Protein AF-0000000076599923 (afdb_homodimer)

Structure (mmCIF, N/CA/C/O backbone):
data_AF-0000000076599923-model_v1
#
loop_
_entity.id
_entity.type
_entity.pdbx_description
1 polymer 'DNA-binding transcriptional LysR family regulator'
#
loop_
_atom_site.group_PDB
_atom_site.id
_atom_site.type_symbol
_atom_site.label_atom_id
_atom_site.label_alt_id
_atom_site.label_comp_id
_atom_site.label_asym_id
_atom_site.label_entity_id
_atom_site.label_seq_id
_atom_site.pdbx_PDB_ins_code
_atom_site.Cartn_x
_atom_site.Cartn_y
_atom_site.Cartn_z
_atom_site.occupancy
_atom_site.B_iso_or_equiv
_atom_site.auth_seq_id
_atom_site.auth_comp_id
_atom_site.auth_asym_id
_atom_site.auth_atom_id
_atom_site.pdbx_PDB_model_num
ATOM 1 N N . MET A 1 1 ? -12.5 30.969 -5.746 1 62.06 1 MET A N 1
ATOM 2 C CA . MET A 1 1 ? -13.602 30.594 -6.629 1 62.06 1 MET A CA 1
ATOM 3 C C . MET A 1 1 ? -13.094 29.781 -7.816 1 62.06 1 MET A C 1
ATOM 5 O O . MET A 1 1 ? -13.5 28.641 -8.008 1 62.06 1 MET A O 1
ATOM 9 N N . PHE A 1 2 ? -12.117 30.391 -8.531 1 63.16 2 PHE A N 1
ATOM 10 C CA . PHE A 1 2 ? -11.648 29.625 -9.68 1 63.16 2 PHE A CA 1
ATOM 11 C C . PHE A 1 2 ? -10.945 28.344 -9.242 1 63.16 2 PHE A C 1
ATOM 13 O O . PHE A 1 2 ? -11.094 27.297 -9.875 1 63.16 2 PHE A O 1
ATOM 20 N N . ALA A 1 3 ? -10.273 28.484 -8.203 1 62.97 3 ALA A N 1
ATOM 21 C CA . ALA A 1 3 ? -9.602 27.297 -7.688 1 62.97 3 ALA A CA 1
ATOM 22 C C . ALA A 1 3 ? -10.602 26.188 -7.387 1 62.97 3 ALA A C 1
ATOM 24 O O . ALA A 1 3 ? -10.336 25 -7.641 1 62.97 3 ALA A O 1
ATOM 25 N N . ALA A 1 4 ? -11.711 26.5 -6.898 1 63.03 4 ALA A N 1
ATOM 26 C CA . ALA A 1 4 ? -12.773 25.547 -6.613 1 63.03 4 ALA A CA 1
ATOM 27 C C . ALA A 1 4 ? -13.32 24.922 -7.902 1 63.03 4 ALA A C 1
ATOM 29 O O . ALA A 1 4 ? -13.594 23.734 -7.957 1 63.03 4 ALA A O 1
ATOM 30 N N . VAL A 1 5 ? -13.445 25.766 -8.836 1 66.56 5 VAL A N 1
ATOM 31 C CA . VAL A 1 5 ? -13.945 25.297 -10.125 1 66.56 5 VAL A CA 1
ATOM 32 C C . VAL A 1 5 ? -12.953 24.328 -10.742 1 66.56 5 VAL A C 1
ATOM 34 O O . VAL A 1 5 ? -13.344 23.281 -11.289 1 66.56 5 VAL A O 1
ATOM 37 N N . ALA A 1 6 ? -11.758 24.688 -10.617 1 64.19 6 ALA A N 1
ATOM 38 C CA . ALA A 1 6 ? -10.695 23.859 -11.172 1 64.19 6 ALA A CA 1
ATOM 39 C C . ALA A 1 6 ? -10.617 22.516 -10.453 1 64.19 6 ALA A C 1
ATOM 41 O O . ALA A 1 6 ? -10.359 21.484 -11.078 1 64.19 6 ALA A O 1
ATOM 42 N N . GLU A 1 7 ? -10.883 22.547 -9.281 1 61.31 7 GLU A N 1
ATOM 43 C CA . GLU A 1 7 ? -10.797 21.375 -8.422 1 61.31 7 GLU A CA 1
ATOM 44 C C . GLU A 1 7 ? -11.969 20.438 -8.648 1 61.31 7 GLU A C 1
ATOM 46 O O . GLU A 1 7 ? -11.797 19.219 -8.672 1 61.31 7 GLU A O 1
ATOM 51 N N . HIS A 1 8 ? -13.125 20.969 -8.828 1 62.06 8 HIS A N 1
ATOM 52 C CA . HIS A 1 8 ? -14.344 20.172 -8.844 1 62.06 8 HIS A CA 1
ATOM 53 C C . HIS A 1 8 ? -14.781 19.859 -10.273 1 62.06 8 HIS A C 1
ATOM 55 O O . HIS A 1 8 ? -15.602 18.969 -10.5 1 62.06 8 HIS A O 1
ATOM 61 N N . GLY A 1 9 ? -14.172 20.531 -11.25 1 63.12 9 GLY A N 1
ATOM 62 C CA . GLY A 1 9 ? -14.445 20.312 -12.664 1 63.12 9 GLY A CA 1
ATOM 63 C C . GLY A 1 9 ? -15.883 20.609 -13.055 1 63.12 9 GLY A C 1
ATOM 64 O O . GLY A 1 9 ? -16.359 20.125 -14.078 1 63.12 9 GLY A O 1
ATOM 65 N N . SER A 1 10 ? -16.703 21.109 -12.18 1 71.44 10 SER A N 1
ATOM 66 C CA . SER A 1 10 ? -18.078 21.5 -12.445 1 71.44 10 SER A CA 1
ATOM 67 C C . SER A 1 10 ? -18.422 22.797 -11.734 1 71.44 10 SER A C 1
ATOM 69 O O . SER A 1 10 ? -17.953 23.047 -10.625 1 71.44 10 SER A O 1
ATOM 71 N N . VAL A 1 11 ? -19.234 23.641 -12.383 1 71.69 11 VAL A N 1
ATOM 72 C CA . VAL A 1 11 ? -19.703 24.922 -11.828 1 71.69 11 VAL A CA 1
ATOM 73 C C . VAL A 1 11 ? -20.625 24.656 -10.633 1 71.69 11 VAL A C 1
ATOM 75 O O . VAL A 1 11 ? -20.516 25.328 -9.602 1 71.69 11 VAL A O 1
ATOM 78 N N . HIS A 1 12 ? -21.375 23.688 -10.906 1 70.88 12 HIS A N 1
ATOM 79 C CA . HIS A 1 12 ? -22.312 23.391 -9.836 1 70.88 12 HIS A CA 1
ATOM 80 C C . HIS A 1 12 ? -21.609 22.844 -8.609 1 70.88 12 HIS A C 1
ATOM 82 O O . HIS A 1 12 ? -21.875 23.266 -7.48 1 70.88 12 HIS A O 1
ATOM 88 N N . ALA A 1 13 ? -20.656 22.078 -8.828 1 69 13 ALA A N 1
ATOM 89 C CA . ALA A 1 13 ? -19.906 21.484 -7.727 1 69 13 ALA A CA 1
ATOM 90 C C . ALA A 1 13 ? -19.047 22.531 -7.016 1 69 13 ALA A C 1
ATOM 92 O O . ALA A 1 13 ? -18.922 22.516 -5.789 1 69 13 ALA A O 1
ATOM 93 N N . ALA A 1 14 ? -18.531 23.359 -7.766 1 67.5 14 ALA A N 1
ATOM 94 C CA . ALA A 1 14 ? -17.766 24.484 -7.211 1 67.5 14 ALA A CA 1
ATOM 95 C C . ALA A 1 14 ? -18.656 25.406 -6.395 1 67.5 14 ALA A C 1
ATOM 97 O O . ALA A 1 14 ? -18.266 25.859 -5.312 1 67.5 14 ALA A O 1
ATOM 98 N N . ALA A 1 15 ? -19.797 25.641 -6.855 1 68.19 15 ALA A N 1
ATOM 99 C CA . ALA A 1 15 ? -20.75 26.484 -6.156 1 68.19 15 ALA A CA 1
ATOM 100 C C . ALA A 1 15 ? -21.141 25.891 -4.812 1 68.19 15 ALA A C 1
ATOM 102 O O . ALA A 1 15 ? -21.219 26.594 -3.805 1 68.19 15 ALA A O 1
ATOM 103 N N . GLU A 1 16 ? -21.281 24.672 -4.867 1 66.69 16 GLU A N 1
ATOM 104 C CA . GLU A 1 16 ? -21.656 23.953 -3.652 1 66.69 16 GLU A CA 1
ATOM 105 C C . GLU A 1 16 ? -20.531 24 -2.619 1 66.69 16 GLU A C 1
ATOM 107 O O . GLU A 1 16 ? -20.781 24.219 -1.433 1 66.69 16 GLU A O 1
ATOM 112 N N . SER A 1 17 ? -19.375 23.969 -3.141 1 62.53 17 SER A N 1
ATOM 113 C CA . SER A 1 17 ? -18.219 23.953 -2.25 1 62.53 17 SER A CA 1
ATOM 114 C C . SER A 1 17 ? -17.953 25.328 -1.662 1 62.53 17 SER A C 1
ATOM 116 O O . SER A 1 17 ? -17.422 25.453 -0.552 1 62.53 17 SER A O 1
ATOM 118 N N . LEU A 1 18 ? -18.391 26.297 -2.326 1 59.97 18 LEU A N 1
ATOM 119 C CA . LEU A 1 18 ? -18.141 27.688 -1.943 1 59.97 18 LEU A CA 1
ATOM 120 C C . LEU A 1 18 ? -19.375 28.312 -1.3 1 59.97 18 LEU A C 1
ATOM 122 O O . LEU A 1 18 ? -19.344 29.469 -0.864 1 59.97 18 LEU A O 1
ATOM 126 N N . HIS A 1 19 ? -20.391 27.422 -1.234 1 61.75 19 HIS A N 1
ATOM 127 C CA . HIS A 1 19 ? -21.672 27.875 -0.69 1 61.75 19 HIS A CA 1
ATOM 128 C C . HIS A 1 19 ? -22.156 29.125 -1.395 1 61.75 19 HIS A C 1
ATOM 130 O O . HIS A 1 19 ? -22.609 30.078 -0.743 1 61.75 19 HIS A O 1
ATOM 136 N N . ILE A 1 20 ? -21.984 29.156 -2.604 1 67.19 20 ILE A N 1
ATOM 137 C CA . ILE A 1 20 ? -22.531 30.219 -3.439 1 67.19 20 ILE A CA 1
ATOM 138 C C . ILE A 1 20 ? -23.344 29.609 -4.582 1 67.19 20 ILE A C 1
ATOM 140 O O . ILE A 1 20 ? -23.406 28.391 -4.734 1 67.19 20 ILE A O 1
ATOM 144 N N . THR A 1 21 ? -24.156 30.375 -5.18 1 67.44 21 THR A N 1
ATOM 145 C CA . THR A 1 21 ? -25.047 29.891 -6.234 1 67.44 21 THR A CA 1
ATOM 146 C C . THR A 1 21 ? -24.266 29.594 -7.508 1 67.44 21 THR A C 1
ATOM 148 O O . THR A 1 21 ? -23.203 30.188 -7.746 1 67.44 21 THR A O 1
ATOM 151 N N . GLY A 1 22 ? -24.625 28.609 -8.242 1 68.62 22 GLY A N 1
ATOM 152 C CA . GLY A 1 22 ? -24.062 28.266 -9.531 1 68.62 22 GLY A CA 1
ATOM 153 C C . GLY A 1 22 ? -23.891 29.469 -10.445 1 68.62 22 GLY A C 1
ATOM 154 O O . GLY A 1 22 ? -22.812 29.688 -11.008 1 68.62 22 GLY A O 1
ATOM 155 N N . PRO A 1 23 ? -25.016 30.188 -10.5 1 69.19 23 PRO A N 1
ATOM 156 C CA . PRO A 1 23 ? -24.891 31.391 -11.344 1 69.19 23 PRO A CA 1
ATOM 157 C C . PRO A 1 23 ? -23.828 32.344 -10.852 1 69.19 23 PRO A C 1
ATOM 159 O O . PRO A 1 23 ? -23.141 32.969 -11.656 1 69.19 23 PRO A O 1
ATOM 162 N N . ALA A 1 24 ? -23.578 32.375 -9.664 1 67.5 24 ALA A N 1
ATOM 163 C CA . ALA A 1 24 ? -22.531 33.219 -9.117 1 67.5 24 ALA A CA 1
ATOM 164 C C . ALA A 1 24 ? -21.141 32.688 -9.5 1 67.5 24 ALA A C 1
ATOM 166 O O . ALA A 1 24 ? -20.25 33.469 -9.852 1 67.5 24 ALA A O 1
ATOM 167 N N . VAL A 1 25 ? -21.031 31.469 -9.461 1 71.69 25 VAL A N 1
ATOM 168 C CA . VAL A 1 25 ? -19.766 30.859 -9.875 1 71.69 25 VAL A CA 1
ATOM 169 C C . VAL A 1 25 ? -19.547 31.078 -11.375 1 71.69 25 VAL A C 1
ATOM 171 O O . VAL A 1 25 ? -18.453 31.453 -11.805 1 71.69 25 VAL A O 1
ATOM 174 N N . SER A 1 26 ? -20.578 30.859 -12.07 1 73.38 26 SER A N 1
ATOM 175 C CA . SER A 1 26 ? -20.5 31.047 -13.523 1 73.38 26 SER A CA 1
ATOM 176 C C . SER A 1 26 ? -20.188 32.5 -13.883 1 73.38 26 SER A C 1
ATOM 178 O O . SER A 1 26 ? -19.391 32.75 -14.789 1 73.38 26 SER A O 1
ATOM 180 N N . GLN A 1 27 ? -20.812 33.375 -13.203 1 67.56 27 GLN A N 1
ATOM 181 C CA . GLN A 1 27 ? -20.578 34.812 -13.43 1 67.56 27 GLN A CA 1
ATOM 182 C C . GLN A 1 27 ? -19.156 35.188 -13.086 1 67.56 27 GLN A C 1
ATOM 184 O O . GLN A 1 27 ? -18.516 35.938 -13.82 1 67.56 27 GLN A O 1
ATOM 189 N N . HIS A 1 28 ? -18.688 34.656 -12.016 1 67.56 28 HIS A N 1
ATOM 190 C CA . HIS A 1 28 ? -17.312 34.938 -11.617 1 67.56 28 HIS A CA 1
ATOM 191 C C . HIS A 1 28 ? -16.328 34.312 -12.602 1 67.56 28 HIS A C 1
ATOM 193 O O . HIS A 1 28 ? -15.305 34.938 -12.922 1 67.56 28 HIS A O 1
ATOM 199 N N . LEU A 1 29 ? -16.625 33.188 -13.055 1 73.62 29 LEU A N 1
ATOM 200 C CA . LEU A 1 29 ? -15.781 32.531 -14.047 1 73.62 29 LEU A CA 1
ATOM 201 C C . LEU A 1 29 ? -15.742 33.344 -15.344 1 73.62 29 LEU A C 1
ATOM 203 O O . LEU A 1 29 ? -14.68 33.5 -15.945 1 73.62 29 LEU A O 1
ATOM 207 N N . ARG A 1 30 ? -16.891 33.75 -15.719 1 72.5 30 ARG A N 1
ATOM 208 C CA . ARG A 1 30 ? -16.984 34.562 -16.922 1 72.5 30 ARG A CA 1
ATOM 209 C C . ARG A 1 30 ? -16.234 35.875 -16.75 1 72.5 30 ARG A C 1
ATOM 211 O O . ARG A 1 30 ? -15.562 36.344 -17.672 1 72.5 30 ARG A O 1
ATOM 218 N N . LYS A 1 31 ? -16.422 36.469 -15.641 1 65.38 31 LYS A N 1
ATOM 219 C CA . LYS A 1 31 ? -15.695 37.688 -15.352 1 65.38 31 LYS A CA 1
ATOM 220 C C . LYS A 1 31 ? -14.188 37.469 -15.375 1 65.38 31 LYS A C 1
ATOM 222 O O . LYS A 1 31 ? -13.438 38.281 -15.938 1 65.38 31 LYS A O 1
ATOM 227 N N . LEU A 1 32 ? -13.797 36.375 -14.781 1 68.25 32 LEU A N 1
ATOM 228 C CA . LEU A 1 32 ? -12.383 36.031 -14.758 1 68.25 32 LEU A CA 1
ATOM 229 C C . LEU A 1 32 ? -11.859 35.75 -16.172 1 68.25 32 LEU A C 1
ATOM 231 O O . LEU A 1 32 ? -10.766 36.188 -16.516 1 68.25 32 LEU A O 1
ATOM 235 N N . GLU A 1 33 ? -12.641 35.094 -16.922 1 73.88 33 GLU A N 1
ATOM 236 C CA . GLU A 1 33 ? -12.266 34.812 -18.297 1 73.88 33 GLU A CA 1
ATOM 237 C C . GLU A 1 33 ? -12.164 36.094 -19.109 1 73.88 33 GLU A C 1
ATOM 239 O O . GLU A 1 33 ? -11.273 36.219 -19.953 1 73.88 33 GLU A O 1
ATOM 244 N N . ARG A 1 34 ? -13.047 37 -18.828 1 68.69 34 ARG A N 1
ATOM 245 C CA . ARG A 1 34 ? -13 38.312 -19.484 1 68.69 34 ARG A CA 1
ATOM 246 C C . ARG A 1 34 ? -11.758 39.094 -19.047 1 68.69 34 ARG A C 1
ATOM 248 O O . ARG A 1 34 ? -11.109 39.75 -19.875 1 68.69 34 ARG A O 1
ATOM 255 N N . GLU A 1 35 ? -11.492 38.969 -17.875 1 66.19 35 GLU A N 1
ATOM 256 C CA . GLU A 1 35 ? -10.352 39.719 -17.344 1 66.19 35 GLU A CA 1
ATOM 257 C C . GLU A 1 35 ? -9.031 39.156 -17.875 1 66.19 35 GLU A C 1
ATOM 259 O O . GLU A 1 35 ? -8.086 39.938 -18.109 1 66.19 35 GLU A O 1
ATOM 264 N N . VAL A 1 36 ? -9.109 37.875 -18.109 1 65.44 36 VAL A N 1
ATOM 265 C CA . VAL A 1 36 ? -7.863 37.25 -18.562 1 65.44 36 VAL A CA 1
ATOM 266 C C . VAL A 1 36 ? -7.902 37.094 -20.078 1 65.44 36 VAL A C 1
ATOM 268 O O . VAL A 1 36 ? -6.926 36.625 -20.688 1 65.44 36 VAL A O 1
ATOM 271 N N . ALA A 1 37 ? -8.914 37.5 -20.625 1 67.31 37 ALA A N 1
ATOM 272 C CA . ALA A 1 37 ? -9.133 37.5 -22.062 1 67.31 37 ALA A CA 1
ATOM 273 C C . ALA A 1 37 ? -8.891 36.094 -22.641 1 67.31 37 ALA A C 1
ATOM 275 O O . ALA A 1 37 ? -8.344 35.969 -23.75 1 67.31 37 ALA A O 1
ATOM 276 N N . SER A 1 38 ? -9.102 35.125 -21.859 1 70.19 38 SER A N 1
ATOM 277 C CA . SER A 1 38 ? -8.984 33.75 -22.297 1 70.19 38 SER A CA 1
ATOM 278 C C . SER A 1 38 ? -10.078 32.875 -21.672 1 70.19 38 SER A C 1
ATOM 280 O O . SER A 1 38 ? -10.531 33.156 -20.562 1 70.19 38 SER A O 1
ATOM 282 N N . ARG A 1 39 ? -10.422 31.875 -22.422 1 76 39 ARG A N 1
ATOM 283 C CA . ARG A 1 39 ? -11.336 30.891 -21.844 1 76 39 ARG A CA 1
ATOM 284 C C . ARG A 1 39 ? -10.602 29.969 -20.875 1 76 39 ARG A C 1
ATOM 286 O O . ARG A 1 39 ? -9.531 29.438 -21.203 1 76 39 ARG A O 1
ATOM 293 N N . LEU A 1 40 ? -11.133 29.797 -19.656 1 75.31 40 LEU A N 1
ATOM 294 C CA . LEU A 1 40 ? -10.461 29.016 -18.609 1 75.31 40 LEU A CA 1
ATOM 295 C C . LEU A 1 40 ? -11.062 27.625 -18.484 1 75.31 40 LEU A C 1
ATOM 297 O O . LEU A 1 40 ? -10.398 26.703 -18.016 1 75.31 40 LEU A O 1
ATOM 301 N N . VAL A 1 41 ? -12.336 27.562 -18.922 1 77.38 41 VAL A N 1
ATOM 302 C CA . VAL A 1 41 ? -13.031 26.281 -18.859 1 77.38 41 VAL A CA 1
ATOM 303 C C . VAL A 1 41 ? -13.75 26.016 -20.172 1 77.38 41 VAL A C 1
ATOM 305 O O . VAL A 1 41 ? -14.109 26.953 -20.891 1 77.38 41 VAL A O 1
ATOM 308 N N . GLU A 1 42 ? -13.75 24.734 -20.594 1 77.38 42 GLU A N 1
ATOM 309 C CA . GLU A 1 42 ? -14.516 24.328 -21.766 1 77.38 42 GLU A CA 1
ATOM 310 C C . GLU A 1 42 ? -15.461 23.172 -21.438 1 77.38 42 GLU A C 1
ATOM 312 O O . GLU A 1 42 ? -15.203 22.391 -20.516 1 77.38 42 GLU A O 1
ATOM 317 N N . PRO A 1 43 ? -16.641 23.266 -22.172 1 72 43 PRO A N 1
ATOM 318 C CA . PRO A 1 43 ? -17.594 22.172 -21.938 1 72 43 PRO A CA 1
ATOM 319 C C . PRO A 1 43 ? -17 20.812 -22.234 1 72 43 PRO A C 1
ATOM 321 O O . PRO A 1 43 ? -16.219 20.656 -23.188 1 72 43 PRO A O 1
ATOM 324 N N . ASN A 1 44 ? -17.031 20.078 -21.266 1 67.94 44 ASN A N 1
ATOM 325 C CA . ASN A 1 44 ? -16.672 18.672 -21.438 1 67.94 44 ASN A CA 1
ATOM 326 C C . ASN A 1 44 ? -17.828 17.766 -21.031 1 67.94 44 ASN A C 1
ATOM 328 O O . ASN A 1 44 ? -17.906 17.328 -19.875 1 67.94 44 ASN A O 1
ATOM 332 N N . GLY A 1 45 ? -18.766 17.391 -21.984 1 65.75 45 GLY A N 1
ATOM 333 C CA . GLY A 1 45 ? -19.969 16.625 -21.688 1 65.75 45 GLY A CA 1
ATOM 334 C C . GLY A 1 45 ? -20.906 17.344 -20.719 1 65.75 45 GLY A C 1
ATOM 335 O O . GLY A 1 45 ? -21.312 18.484 -20.969 1 65.75 45 GLY A O 1
ATOM 336 N N . ARG A 1 46 ? -21.297 16.766 -19.578 1 60.44 46 ARG A N 1
ATOM 337 C CA . ARG A 1 46 ? -22.156 17.375 -18.562 1 60.44 46 ARG A CA 1
ATOM 338 C C . ARG A 1 46 ? -21.344 18.188 -17.578 1 60.44 46 ARG A C 1
ATOM 340 O O . ARG A 1 46 ? -21.891 18.828 -16.672 1 60.44 46 ARG A O 1
ATOM 347 N N . GLY A 1 47 ? -20.047 18.234 -17.734 1 68.06 47 GLY A N 1
ATOM 348 C CA . GLY A 1 47 ? -19.188 19 -16.859 1 68.06 47 GLY A CA 1
ATOM 349 C C . GLY A 1 47 ? -18.281 19.953 -17.609 1 68.06 47 GLY A C 1
ATOM 350 O O . GLY A 1 47 ? -18.562 20.344 -18.75 1 68.06 47 GLY A O 1
ATOM 351 N N . ILE A 1 48 ? -17.312 20.609 -16.844 1 70.25 48 ILE A N 1
ATOM 352 C CA . ILE A 1 48 ? -16.359 21.531 -17.453 1 70.25 48 ILE A CA 1
ATOM 353 C C . ILE A 1 48 ? -14.945 21 -17.281 1 70.25 48 ILE A C 1
ATOM 355 O O . ILE A 1 48 ? -14.672 20.234 -16.359 1 70.25 48 ILE A O 1
ATOM 359 N N . ARG A 1 49 ? -14.141 21.172 -18.328 1 71.25 49 ARG A N 1
ATOM 360 C CA . ARG A 1 49 ? -12.711 20.922 -18.219 1 71.25 49 ARG A CA 1
ATOM 361 C C . ARG A 1 49 ? -11.906 22.203 -18.359 1 71.25 49 ARG A C 1
ATOM 363 O O . ARG A 1 49 ? -12.328 23.125 -19.062 1 71.25 49 ARG A O 1
ATOM 370 N N . LEU A 1 50 ? -10.727 22.188 -17.656 1 72.19 50 LEU A N 1
ATOM 371 C CA . LEU A 1 50 ? -9.852 23.344 -17.734 1 72.19 50 LEU A CA 1
ATOM 372 C C . LEU A 1 50 ? -9.172 23.406 -19.109 1 72.19 50 LEU A C 1
ATOM 374 O O . LEU A 1 50 ? -8.75 22.391 -19.641 1 72.19 50 LEU A O 1
ATOM 378 N N . THR A 1 51 ? -9.211 24.609 -19.672 1 68.69 51 THR A N 1
ATOM 379 C CA . THR A 1 51 ? -8.367 24.875 -20.828 1 68.69 51 THR A CA 1
ATOM 380 C C . THR A 1 51 ? -6.898 24.969 -20.422 1 68.69 51 THR A C 1
ATOM 382 O O . THR A 1 51 ? -6.574 24.906 -19.234 1 68.69 51 THR A O 1
ATOM 385 N N . HIS A 1 52 ? -6.051 25.047 -21.391 1 63.19 52 HIS A N 1
ATOM 386 C CA . HIS A 1 52 ? -4.641 25.266 -21.078 1 63.19 52 HIS A CA 1
ATOM 387 C C . HIS A 1 52 ? -4.461 26.531 -20.234 1 63.19 52 HIS A C 1
ATOM 389 O O . HIS A 1 52 ? -3.721 26.516 -19.25 1 63.19 52 HIS A O 1
ATOM 395 N N . ALA A 1 53 ? -5.121 27.531 -20.578 1 62.25 53 ALA A N 1
ATOM 396 C CA . ALA A 1 53 ? -5.109 28.766 -19.828 1 62.25 53 ALA A CA 1
ATOM 397 C C . ALA A 1 53 ? -5.727 28.578 -18.438 1 62.25 53 ALA A C 1
ATOM 399 O O . ALA A 1 53 ? -5.242 29.141 -17.453 1 62.25 53 ALA A O 1
ATOM 400 N N . GLY A 1 54 ? -6.703 27.75 -18.375 1 66.06 54 GLY A N 1
ATOM 401 C CA . GLY A 1 54 ? -7.344 27.422 -17.109 1 66.06 54 GLY A CA 1
ATOM 402 C C . GLY A 1 54 ? -6.434 26.672 -16.156 1 66.06 54 GLY A C 1
ATOM 403 O O . GLY A 1 54 ? -6.402 26.969 -14.953 1 66.06 54 GLY A O 1
ATOM 404 N N . ARG A 1 55 ? -5.773 25.859 -16.672 1 64.69 55 ARG A N 1
ATOM 405 C CA . ARG A 1 55 ? -4.828 25.094 -15.852 1 64.69 55 ARG A CA 1
ATOM 406 C C . ARG A 1 55 ? -3.723 26 -15.312 1 64.69 55 ARG A C 1
ATOM 408 O O . ARG A 1 55 ? -3.332 25.875 -14.156 1 64.69 55 ARG A O 1
ATOM 415 N N . LEU A 1 56 ? -3.312 26.906 -16.109 1 59.12 56 LEU A N 1
ATOM 416 C CA . LEU A 1 56 ? -2.281 27.844 -15.711 1 59.12 56 LEU A CA 1
ATOM 417 C C . LEU A 1 56 ? -2.797 28.781 -14.617 1 59.12 56 LEU A C 1
ATOM 419 O O . LEU A 1 56 ? -2.086 29.047 -13.648 1 59.12 56 LEU A O 1
ATOM 423 N N . LEU A 1 57 ? -3.963 29.125 -14.812 1 62.09 57 LEU A N 1
ATOM 424 C CA . LEU A 1 57 ? -4.543 30.031 -13.828 1 62.09 57 LEU A CA 1
ATOM 425 C C . LEU A 1 57 ? -4.84 29.297 -12.523 1 62.09 57 LEU A C 1
ATOM 427 O O . LEU A 1 57 ? -4.688 29.859 -11.438 1 62.09 57 LEU A O 1
ATOM 431 N N . ALA A 1 58 ? -5.281 28.109 -12.711 1 60.88 58 ALA A N 1
ATOM 432 C CA . ALA A 1 58 ? -5.543 27.312 -11.516 1 60.88 58 ALA A CA 1
ATOM 433 C C . ALA A 1 58 ? -4.277 27.141 -10.68 1 60.88 58 ALA A C 1
ATOM 435 O O . ALA A 1 58 ? -4.324 27.203 -9.445 1 60.88 58 ALA A O 1
ATOM 436 N N . VAL A 1 59 ? -3.275 27.016 -11.359 1 57.5 59 VAL A N 1
ATOM 437 C CA . VAL A 1 59 ? -1.984 26.938 -10.68 1 57.5 59 VAL A CA 1
ATOM 438 C C . VAL A 1 59 ? -1.683 28.266 -9.984 1 57.5 59 VAL A C 1
ATOM 440 O O . VAL A 1 59 ? -1.3 28.281 -8.812 1 57.5 59 VAL A O 1
ATOM 443 N N . SER A 1 60 ? -1.92 29.25 -10.703 1 57.34 60 SER A N 1
ATOM 444 C CA . SER A 1 60 ? -1.675 30.594 -10.164 1 57.34 60 SER A CA 1
ATOM 445 C C . SER A 1 60 ? -2.609 30.891 -8.992 1 57.34 60 SER A C 1
ATOM 447 O O . SER A 1 60 ? -2.191 31.484 -7.996 1 57.34 60 SER A O 1
ATOM 449 N N . ALA A 1 61 ? -3.838 30.531 -9.156 1 57.34 61 ALA A N 1
ATOM 450 C CA . ALA A 1 61 ? -4.812 30.766 -8.086 1 57.34 61 ALA A CA 1
ATOM 451 C C . ALA A 1 61 ? -4.434 29.984 -6.832 1 57.34 61 ALA A C 1
ATOM 453 O O . ALA A 1 61 ? -4.543 30.5 -5.719 1 57.34 61 ALA A O 1
ATOM 454 N N . ARG A 1 62 ? -4.066 28.891 -7.098 1 55.44 62 ARG A N 1
ATOM 455 C CA . ARG A 1 62 ? -3.6 28.078 -5.973 1 55.44 62 ARG A CA 1
ATOM 456 C C . ARG A 1 62 ? -2.389 28.734 -5.309 1 55.44 62 ARG A C 1
ATOM 458 O O . ARG A 1 62 ? -2.275 28.734 -4.078 1 55.44 62 ARG A O 1
ATOM 465 N N . GLU A 1 63 ? -1.617 29.25 -6.133 1 53.72 63 GLU A N 1
ATOM 466 C CA . GLU A 1 63 ? -0.454 29.969 -5.625 1 53.72 63 GLU A CA 1
ATOM 467 C C . GLU A 1 63 ? -0.873 31.188 -4.809 1 53.72 63 GLU A C 1
ATOM 469 O O . GLU A 1 63 ? -0.264 31.5 -3.779 1 53.72 63 GLU A O 1
ATOM 474 N N . MET A 1 64 ? -1.847 31.797 -5.273 1 51.75 64 MET A N 1
ATOM 475 C CA . MET A 1 64 ? -2.322 33 -4.562 1 51.75 64 MET A CA 1
ATOM 476 C C . MET A 1 64 ? -2.947 32.594 -3.225 1 51.75 64 MET A C 1
ATOM 478 O O . MET A 1 64 ? -2.715 33.25 -2.211 1 51.75 64 MET A O 1
ATOM 482 N N . VAL A 1 65 ? -3.73 31.641 -3.338 1 50.75 65 VAL A N 1
ATOM 483 C CA . VAL A 1 65 ? -4.305 31.156 -2.084 1 50.75 65 VAL A CA 1
ATOM 484 C C . VAL A 1 65 ? -3.188 30.703 -1.145 1 50.75 65 VAL A C 1
ATOM 486 O O . VAL A 1 65 ? -3.225 31 0.055 1 50.75 65 VAL A O 1
ATOM 489 N N . ALA A 1 66 ? -2.289 30.094 -1.723 1 51.75 66 ALA A N 1
ATOM 490 C CA . ALA A 1 66 ? -1.124 29.672 -0.949 1 51.75 66 ALA A CA 1
ATOM 491 C C . ALA A 1 66 ? -0.361 30.891 -0.412 1 51.75 66 ALA A C 1
ATOM 493 O O . ALA A 1 66 ? 0.105 30.875 0.73 1 51.75 66 ALA A O 1
ATOM 494 N N . ALA A 1 67 ? -0.292 31.828 -1.251 1 51.41 67 ALA A N 1
ATOM 495 C CA . ALA A 1 67 ? 0.377 33.062 -0.834 1 51.41 67 ALA A CA 1
ATOM 496 C C . ALA A 1 67 ? -0.401 33.75 0.277 1 51.41 67 ALA A C 1
ATOM 498 O O . ALA A 1 67 ? 0.191 34.25 1.231 1 51.41 67 ALA A O 1
ATOM 499 N N . ALA A 1 68 ? -1.668 33.812 0.116 1 48.62 68 ALA A N 1
ATOM 500 C CA . ALA A 1 68 ? -2.488 34.406 1.17 1 48.62 68 ALA A CA 1
ATOM 501 C C . ALA A 1 68 ? -2.375 33.594 2.467 1 48.62 68 ALA A C 1
ATOM 503 O O . ALA A 1 68 ? -2.285 34.188 3.553 1 48.62 68 ALA A O 1
ATOM 504 N N . ALA A 1 69 ? -2.465 32.344 2.326 1 48.5 69 ALA A N 1
ATOM 505 C CA . ALA A 1 69 ? -2.277 31.484 3.49 1 48.5 69 ALA A CA 1
ATOM 506 C C . ALA A 1 69 ? -0.9 31.703 4.113 1 48.5 69 ALA A C 1
ATOM 508 O O . ALA A 1 69 ? -0.762 31.719 5.34 1 48.5 69 ALA A O 1
ATOM 509 N N . ARG A 1 70 ? 0.003 31.922 3.258 1 50.31 70 ARG A N 1
ATOM 510 C CA . ARG A 1 70 ? 1.352 32.219 3.719 1 50.31 70 ARG A CA 1
ATOM 511 C C . ARG A 1 70 ? 1.371 33.531 4.52 1 50.31 70 ARG A C 1
ATOM 513 O O . ARG A 1 70 ? 2.053 33.625 5.543 1 50.31 70 ARG A O 1
ATOM 520 N N . ALA A 1 71 ? 0.698 34.438 4.008 1 48.69 71 ALA A N 1
ATOM 521 C CA . ALA A 1 71 ? 0.646 35.719 4.719 1 48.69 71 ALA A CA 1
ATOM 522 C C . ALA A 1 71 ? 0.028 35.531 6.105 1 48.69 71 ALA A C 1
ATOM 524 O O . ALA A 1 71 ? 0.495 36.125 7.078 1 48.69 71 ALA A O 1
ATOM 525 N N . GLU A 1 72 ? -0.959 34.844 6.176 1 46.28 72 GLU A N 1
ATOM 526 C CA . GLU A 1 72 ? -1.563 34.562 7.477 1 46.28 72 GLU A CA 1
ATOM 527 C C . GLU A 1 72 ? -0.607 33.812 8.383 1 46.28 72 GLU A C 1
ATOM 529 O O . GLU A 1 72 ? -0.558 34.031 9.586 1 46.28 72 GLU A O 1
ATOM 534 N N . THR A 1 73 ? 0.069 32.844 7.777 1 48.25 73 THR A N 1
ATOM 535 C CA . THR A 1 73 ? 1.075 32.062 8.492 1 48.25 73 THR A CA 1
ATOM 536 C C . THR A 1 73 ? 2.188 32.969 9.016 1 48.25 73 THR A C 1
ATOM 538 O O . THR A 1 73 ? 2.678 32.781 10.133 1 48.25 73 THR A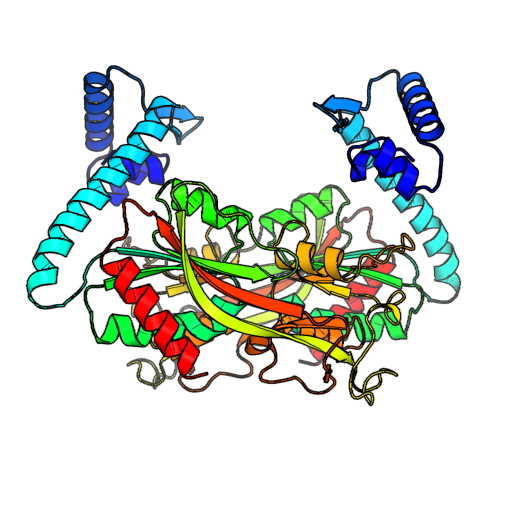 O 1
ATOM 541 N N . ASP A 1 74 ? 2.488 33.875 8.242 1 47.19 74 ASP A N 1
ATOM 542 C CA . ASP A 1 74 ? 3.5 34.844 8.688 1 47.19 74 ASP A CA 1
ATOM 543 C C . ASP A 1 74 ? 3.045 35.562 9.938 1 47.19 74 ASP A C 1
ATOM 545 O O . ASP A 1 74 ? 3.846 35.844 10.844 1 47.19 74 ASP A O 1
ATOM 549 N N . LEU A 1 75 ? 1.91 35.844 9.984 1 43.31 75 LEU A N 1
ATOM 550 C CA . LEU A 1 75 ? 1.476 36.531 11.188 1 43.31 75 LEU A CA 1
ATOM 551 C C . LEU A 1 75 ? 1.455 35.594 12.383 1 43.31 75 LEU A C 1
ATOM 553 O O . LEU A 1 75 ? 1.755 36 13.508 1 43.31 75 LEU A O 1
ATOM 557 N N . ALA A 1 76 ? 1.011 34.406 12.195 1 43.25 76 ALA A N 1
ATOM 558 C CA . ALA A 1 76 ? 1.006 33.438 13.289 1 43.25 76 ALA A CA 1
ATOM 559 C C . ALA A 1 76 ? 2.428 33.094 13.734 1 43.25 76 ALA A C 1
ATOM 561 O O . ALA A 1 76 ? 2.648 32.688 14.883 1 43.25 76 ALA A O 1
ATOM 562 N N . ASP A 1 77 ? 3.369 33.25 12.844 1 48.91 77 ASP A N 1
ATOM 563 C CA . ASP A 1 77 ? 4.773 33.062 13.18 1 48.91 77 ASP A CA 1
ATOM 564 C C . ASP A 1 77 ? 5.191 33.938 14.352 1 48.91 77 ASP A C 1
ATOM 566 O O . ASP A 1 77 ? 6.195 33.656 15.016 1 48.91 77 ASP A O 1
ATOM 570 N N . LEU A 1 78 ? 4.484 34.875 14.57 1 47.34 78 LEU A N 1
ATOM 571 C CA . LEU A 1 78 ? 4.988 35.719 15.656 1 47.34 78 LEU A CA 1
ATOM 572 C C . LEU A 1 78 ? 4.988 34.969 16.984 1 47.34 78 LEU A C 1
ATOM 574 O O . LEU A 1 78 ? 5.879 35.156 17.812 1 47.34 78 LEU A O 1
ATOM 578 N N . ASP A 1 79 ? 4.055 34.125 17.328 1 52.94 79 ASP A N 1
ATOM 579 C CA . ASP A 1 79 ? 4.094 33.469 18.625 1 52.94 79 ASP A CA 1
ATOM 580 C C . ASP A 1 79 ? 4.66 32.062 18.5 1 52.94 79 ASP A C 1
ATOM 582 O O . ASP A 1 79 ? 4.535 31.25 19.422 1 52.94 79 ASP A O 1
ATOM 586 N N . GLY A 1 80 ? 5.391 31.734 17.344 1 69.62 80 GLY A N 1
ATOM 587 C CA . GLY A 1 80 ? 6.051 30.438 17.203 1 69.62 80 GLY A CA 1
ATOM 588 C C . GLY A 1 80 ? 5.109 29.344 16.75 1 69.62 80 GLY A C 1
ATOM 589 O O . GLY A 1 80 ? 5.531 28.188 16.562 1 69.62 80 GLY A O 1
ATOM 590 N N . LEU A 1 81 ? 3.84 29.766 16.641 1 78.25 81 LEU A N 1
ATOM 591 C CA . LEU A 1 81 ? 2.859 28.766 16.234 1 78.25 81 LEU A CA 1
ATOM 592 C C . LEU A 1 81 ? 2.652 28.797 14.727 1 78.25 81 LEU A C 1
ATOM 594 O O . LEU A 1 81 ? 2.705 29.859 14.109 1 78.25 81 LEU A O 1
ATOM 598 N N . VAL A 1 82 ? 2.572 27.5 14.172 1 87.44 82 VAL A N 1
ATOM 599 C CA . VAL A 1 82 ? 2.303 27.359 12.742 1 87.44 82 VAL A CA 1
ATOM 600 C C . VAL A 1 82 ? 0.854 26.922 12.531 1 87.44 82 VAL A C 1
ATOM 602 O O . VAL A 1 82 ? 0.296 26.188 13.344 1 87.44 82 VAL A O 1
ATOM 605 N N . ALA A 1 83 ? 0.224 27.547 11.5 1 88.94 83 ALA A N 1
ATOM 606 C CA . ALA A 1 83 ? -1.181 27.25 11.219 1 88.94 83 ALA A CA 1
ATOM 607 C C . ALA A 1 83 ? -1.424 27.125 9.711 1 88.94 83 ALA A C 1
ATOM 609 O O . ALA A 1 83 ? -0.599 27.562 8.906 1 88.94 83 ALA A O 1
ATOM 610 N N . GLY A 1 84 ? -2.627 26.406 9.344 1 90.5 84 GLY A N 1
ATOM 611 C CA . GLY A 1 84 ? -3.035 26.328 7.949 1 90.5 84 GLY A CA 1
ATOM 612 C C . GLY A 1 84 ? -2.785 24.969 7.332 1 90.5 84 GLY A C 1
ATOM 613 O O . GLY A 1 84 ? -2.443 24.016 8.031 1 90.5 84 GLY A O 1
ATOM 614 N N . PRO A 1 85 ? -2.998 24.906 6.031 1 93.38 85 PRO A N 1
ATOM 615 C CA . PRO A 1 85 ? -2.898 23.625 5.332 1 93.38 85 PRO A CA 1
ATOM 616 C C . PRO A 1 85 ? -1.453 23.156 5.156 1 93.38 85 PRO A C 1
ATOM 618 O O . PRO A 1 85 ? -0.552 23.984 4.988 1 93.38 85 PRO A O 1
ATOM 621 N N . LEU A 1 86 ? -1.21 21.875 5.234 1 96.56 86 LEU A N 1
ATOM 622 C CA . LEU A 1 86 ? 0.048 21.203 4.953 1 96.56 86 LEU A CA 1
ATOM 623 C C . LEU A 1 86 ? -0.198 19.891 4.207 1 96.56 86 LEU A C 1
ATOM 625 O O . LEU A 1 86 ? -0.688 18.922 4.785 1 96.56 86 LEU A O 1
ATOM 629 N N . ARG A 1 87 ? 0.062 19.984 2.934 1 98.19 87 ARG A N 1
ATOM 630 C CA . ARG A 1 87 ? -0.155 18.812 2.1 1 98.19 87 ARG A CA 1
ATOM 631 C C . ARG A 1 87 ? 1.121 17.984 1.974 1 98.19 87 ARG A C 1
ATOM 633 O O . ARG A 1 87 ? 2.113 18.438 1.407 1 98.19 87 ARG A O 1
ATOM 640 N N . ILE A 1 88 ? 1.051 16.609 2.428 1 98.75 88 ILE A N 1
ATOM 641 C CA . ILE A 1 88 ? 2.225 15.758 2.531 1 98.75 88 ILE A CA 1
ATOM 642 C C . ILE A 1 88 ? 2.047 14.531 1.638 1 98.75 88 ILE A C 1
ATOM 644 O O . ILE A 1 88 ? 1.003 13.875 1.674 1 98.75 88 ILE A O 1
ATOM 648 N N . GLY A 1 89 ? 2.992 14.273 0.783 1 98.69 89 GLY A N 1
ATOM 649 C CA . GLY A 1 89 ? 3.145 12.977 0.138 1 98.69 89 GLY A CA 1
ATOM 650 C C . GLY A 1 89 ? 4.27 12.148 0.726 1 98.69 89 GLY A C 1
ATOM 651 O O . GLY A 1 89 ? 5.328 12.68 1.067 1 98.69 89 GLY A O 1
ATOM 652 N N . ALA A 1 90 ? 4.016 10.82 0.862 1 98.44 90 ALA A N 1
ATOM 653 C CA . ALA A 1 90 ? 5.059 9.992 1.459 1 98.44 90 ALA A CA 1
ATOM 654 C C . ALA A 1 90 ? 5.027 8.578 0.895 1 98.44 90 ALA A C 1
ATOM 656 O O . ALA A 1 90 ? 3.953 8.039 0.614 1 98.44 90 ALA A O 1
ATOM 657 N N . VAL A 1 91 ? 6.199 8 0.795 1 97.25 91 VAL A N 1
ATOM 658 C CA . VAL A 1 91 ? 6.281 6.59 0.438 1 97.25 91 VAL A CA 1
ATOM 659 C C . VAL A 1 91 ? 5.785 5.734 1.602 1 97.25 91 VAL A C 1
ATOM 661 O O . VAL A 1 91 ? 5.82 6.164 2.756 1 97.25 91 VAL A O 1
ATOM 664 N N . ALA A 1 92 ? 5.441 4.551 1.316 1 95.44 92 ALA A N 1
ATOM 665 C CA . ALA A 1 92 ? 4.715 3.686 2.242 1 95.44 92 ALA A CA 1
ATOM 666 C C . ALA A 1 92 ? 5.512 3.457 3.523 1 95.44 92 ALA A C 1
ATOM 668 O O . ALA A 1 92 ? 4.969 3.543 4.625 1 95.44 92 ALA A O 1
ATOM 669 N N . SER A 1 93 ? 6.746 3.17 3.422 1 95.56 93 SER A N 1
ATOM 670 C CA . SER A 1 93 ? 7.566 2.848 4.586 1 95.56 93 SER A CA 1
ATOM 671 C C . SER A 1 93 ? 7.676 4.039 5.531 1 95.56 93 SER A C 1
ATOM 673 O O . SER A 1 93 ? 7.477 3.898 6.738 1 95.56 93 SER A O 1
ATOM 675 N N . ALA A 1 94 ? 7.953 5.191 4.961 1 96.56 94 ALA A N 1
ATOM 676 C CA . ALA A 1 94 ? 8.07 6.398 5.777 1 96.56 94 ALA A CA 1
ATOM 677 C C . ALA A 1 94 ? 6.723 6.793 6.371 1 96.56 94 ALA A C 1
ATOM 679 O O . ALA A 1 94 ? 6.652 7.262 7.508 1 96.56 94 ALA A O 1
ATOM 680 N N . LEU A 1 95 ? 5.703 6.664 5.562 1 97.31 95 LEU A N 1
ATOM 681 C CA . LEU A 1 95 ? 4.363 7.008 6.02 1 97.31 95 LEU A CA 1
ATOM 682 C C . LEU A 1 95 ? 3.957 6.148 7.211 1 97.31 95 LEU A C 1
ATOM 684 O O . LEU A 1 95 ? 3.395 6.656 8.188 1 97.31 95 LEU A O 1
ATOM 688 N N . ARG A 1 96 ? 4.277 4.973 7.184 1 94.88 96 ARG A N 1
ATOM 689 C CA . ARG A 1 96 ? 3.881 4.062 8.258 1 94.88 96 ARG A CA 1
ATOM 690 C C . ARG A 1 96 ? 4.73 4.281 9.5 1 94.88 96 ARG A C 1
ATOM 692 O O . ARG A 1 96 ? 4.211 4.297 10.617 1 94.88 96 ARG A O 1
ATOM 699 N N . SER A 1 97 ? 5.969 4.551 9.336 1 95.62 97 SER A N 1
ATOM 700 C CA . SER A 1 97 ? 6.906 4.445 10.453 1 95.62 97 SER A CA 1
ATOM 701 C C . SER A 1 97 ? 7.188 5.809 11.07 1 95.62 97 SER A C 1
ATOM 703 O O . SER A 1 97 ? 7.562 5.902 12.242 1 95.62 97 SER A O 1
ATOM 705 N N . LEU A 1 98 ? 7.016 6.879 10.32 1 97.56 98 LEU A N 1
ATOM 706 C CA . LEU A 1 98 ? 7.523 8.156 10.797 1 97.56 98 LEU A CA 1
ATOM 707 C C . LEU A 1 98 ? 6.41 9.195 10.859 1 97.56 98 LEU A C 1
ATOM 709 O O . LEU A 1 98 ? 6.293 9.93 11.844 1 97.56 98 LEU A O 1
ATOM 713 N N . VAL A 1 99 ? 5.551 9.242 9.891 1 98.5 99 VAL A N 1
ATOM 714 C CA . VAL A 1 99 ? 4.668 10.375 9.656 1 98.5 99 VAL A CA 1
ATOM 715 C C . VAL A 1 99 ? 3.65 10.484 10.789 1 98.5 99 VAL A C 1
ATOM 717 O O . VAL A 1 99 ? 3.402 11.578 11.305 1 98.5 99 VAL A O 1
ATOM 720 N N . PRO A 1 100 ? 3.066 9.367 11.281 1 98.06 100 PRO A N 1
ATOM 721 C CA . PRO A 1 100 ? 2.057 9.484 12.336 1 98.06 100 PRO A CA 1
ATOM 722 C C . PRO A 1 100 ? 2.605 10.125 13.609 1 98.06 100 PRO A C 1
ATOM 724 O O . PRO A 1 100 ? 1.999 11.055 14.148 1 98.06 100 PRO A O 1
ATOM 727 N N . GLN A 1 101 ? 3.748 9.719 14 1 97.06 101 GLN A N 1
ATOM 728 C CA . GLN A 1 101 ? 4.32 10.258 15.227 1 97.06 101 GLN A CA 1
ATOM 729 C C . GLN A 1 101 ? 4.758 11.711 15.047 1 97.06 101 GLN A C 1
ATOM 731 O O . GLN A 1 101 ? 4.586 12.539 15.945 1 97.06 101 GLN A O 1
ATOM 736 N N . ALA A 1 102 ? 5.301 11.961 13.898 1 98.25 102 ALA A N 1
ATOM 737 C CA . ALA A 1 102 ? 5.707 13.336 13.609 1 98.25 102 ALA A CA 1
ATOM 738 C C . ALA A 1 102 ? 4.508 14.273 13.617 1 98.25 102 ALA A C 1
ATOM 740 O O . ALA A 1 102 ? 4.566 15.359 14.203 1 98.25 102 ALA A O 1
ATOM 741 N N . LEU A 1 103 ? 3.436 13.875 13 1 98.5 103 LEU A N 1
ATOM 742 C CA . LEU A 1 103 ? 2.25 14.719 12.914 1 98.5 103 LEU A CA 1
ATOM 743 C C . LEU A 1 103 ? 1.558 14.828 14.266 1 98.5 103 LEU A C 1
ATOM 745 O O . LEU A 1 103 ? 0.991 15.867 14.602 1 98.5 103 LEU A O 1
ATOM 749 N N . LYS A 1 104 ? 1.555 13.727 15.023 1 97.5 104 LYS A N 1
ATOM 750 C CA . LYS A 1 104 ? 1.004 13.797 16.375 1 97.5 104 LYS A CA 1
ATOM 751 C C . LYS A 1 104 ? 1.681 14.891 17.188 1 97.5 104 LYS A C 1
ATOM 753 O O . LYS A 1 104 ? 1.007 15.742 17.781 1 97.5 104 LYS A O 1
ATOM 758 N N . ALA A 1 105 ? 2.982 14.891 17.172 1 96.31 105 ALA A N 1
ATOM 759 C CA . ALA A 1 105 ? 3.754 15.898 17.891 1 96.31 105 ALA A CA 1
ATOM 760 C C . ALA A 1 105 ? 3.49 17.297 17.344 1 96.31 105 ALA A C 1
ATOM 762 O O . ALA A 1 105 ? 3.287 18.234 18.109 1 96.31 105 ALA A O 1
ATOM 763 N N . LEU A 1 106 ? 3.502 17.359 16.078 1 96.69 106 LEU A N 1
ATOM 764 C CA . LEU A 1 106 ? 3.367 18.656 15.406 1 96.69 106 LEU A CA 1
ATOM 765 C C . LEU A 1 106 ? 1.992 19.266 15.664 1 96.69 106 LEU A C 1
ATOM 767 O O . LEU A 1 106 ? 1.881 20.453 15.969 1 96.69 106 LEU A O 1
ATOM 771 N N . THR A 1 107 ? 0.939 18.516 15.555 1 96.31 107 THR A N 1
ATOM 772 C CA . THR A 1 107 ? -0.416 19.031 15.703 1 96.31 107 THR A CA 1
ATOM 773 C C . THR A 1 107 ? -0.732 19.312 17.172 1 96.31 107 THR A C 1
ATOM 775 O O . THR A 1 107 ? -1.601 20.141 17.469 1 96.31 107 THR A O 1
ATOM 778 N N . THR A 1 108 ? -0.111 18.625 18.094 1 94.44 108 THR A N 1
ATOM 779 C CA . THR A 1 108 ? -0.224 18.938 19.516 1 94.44 108 THR A CA 1
ATOM 780 C C . THR A 1 108 ? 0.375 20.312 19.812 1 94.44 108 THR A C 1
ATOM 782 O O . THR A 1 108 ? -0.222 21.109 20.531 1 94.44 108 THR A O 1
ATOM 785 N N . ARG A 1 109 ? 1.499 20.562 19.188 1 92.25 109 ARG A N 1
ATOM 786 C CA . ARG A 1 109 ? 2.201 21.828 19.391 1 92.25 109 ARG A CA 1
ATOM 787 C C . ARG A 1 109 ? 1.536 22.953 18.609 1 92.25 109 ARG A C 1
ATOM 789 O O . ARG A 1 109 ? 1.523 24.109 19.047 1 92.25 109 ARG A O 1
ATOM 796 N N . HIS A 1 110 ? 1.034 22.594 17.438 1 93.38 110 HIS A N 1
ATOM 797 C CA . HIS A 1 110 ? 0.41 23.562 16.547 1 93.38 110 HIS A CA 1
ATOM 798 C C . HIS A 1 110 ? -1.019 23.156 16.203 1 93.38 110 HIS A C 1
ATOM 800 O O . HIS A 1 110 ? -1.294 22.734 15.086 1 93.38 110 HIS A O 1
ATOM 806 N N . PRO A 1 111 ? -1.973 23.438 17.047 1 92.19 111 PRO A N 1
ATOM 807 C CA . PRO A 1 111 ? -3.33 22.906 16.922 1 92.19 111 PRO A CA 1
ATOM 808 C C . PRO A 1 111 ? -4.078 23.453 15.711 1 92.19 111 PRO A C 1
ATOM 810 O O . PRO A 1 111 ? -5.098 22.875 15.305 1 92.19 111 PRO A O 1
ATOM 813 N N . ARG A 1 112 ? -3.6 24.531 15.133 1 91.25 112 ARG A N 1
ATOM 814 C CA . ARG A 1 112 ? -4.301 25.109 14 1 91.25 112 ARG A CA 1
ATOM 815 C C . ARG A 1 112 ? -3.719 24.625 12.68 1 91.25 112 ARG A C 1
ATOM 817 O O . ARG A 1 112 ? -4.141 25.062 11.602 1 91.25 112 ARG A O 1
ATOM 824 N N . LEU A 1 113 ? -2.742 23.734 12.75 1 94.25 113 LEU A N 1
ATOM 825 C CA . LEU A 1 113 ? -2.211 23.078 11.57 1 94.25 113 LEU A CA 1
ATOM 826 C C . LEU A 1 113 ? -3.213 22.078 11.008 1 94.25 113 LEU A C 1
ATOM 828 O O . LEU A 1 113 ? -3.854 21.344 11.766 1 94.25 113 LEU A O 1
ATOM 832 N N . ALA A 1 114 ? -3.35 22.078 9.703 1 95.5 114 ALA A N 1
ATOM 833 C CA . ALA A 1 114 ? -4.309 21.203 9.039 1 95.5 114 ALA A CA 1
ATOM 834 C C . ALA A 1 114 ? -3.613 20.297 8.031 1 95.5 114 ALA A C 1
ATOM 836 O O . ALA A 1 114 ? -3.686 20.516 6.824 1 95.5 114 ALA A O 1
ATOM 837 N N . PRO A 1 115 ? -3.068 19.172 8.492 1 97.81 115 PRO A N 1
ATOM 838 C CA . PRO A 1 115 ? -2.336 18.281 7.594 1 97.81 115 PRO A CA 1
ATOM 839 C C . PRO A 1 115 ? -3.258 17.438 6.719 1 97.81 115 PRO A C 1
ATOM 841 O O . PRO A 1 115 ? -4.355 17.078 7.148 1 97.81 115 PRO A O 1
ATOM 844 N N . GLU A 1 116 ? -2.838 17.25 5.559 1 98.19 116 GLU A N 1
ATOM 845 C CA . GLU A 1 116 ? -3.371 16.281 4.598 1 98.19 116 GLU A CA 1
ATOM 846 C C . GLU A 1 116 ? -2.273 15.367 4.066 1 98.19 116 GLU A C 1
ATOM 848 O O . GLU A 1 116 ? -1.202 15.836 3.676 1 98.19 116 GLU A O 1
ATOM 853 N N . VAL A 1 117 ? -2.555 14.008 4.09 1 98.69 117 VAL A N 1
ATOM 854 C CA . VAL A 1 117 ? -1.492 13.062 3.762 1 98.69 117 VAL A CA 1
ATOM 855 C C . VAL A 1 117 ? -1.943 12.156 2.615 1 98.69 117 VAL A C 1
ATOM 857 O O . VAL A 1 117 ? -3.088 11.695 2.594 1 98.69 117 VAL A O 1
ATOM 860 N N . HIS A 1 118 ? -1.02 11.945 1.734 1 97.75 118 HIS A N 1
ATOM 861 C CA . HIS A 1 118 ? -1.219 11.039 0.607 1 97.75 118 HIS A CA 1
ATOM 862 C C . HIS A 1 118 ? -0.067 10.047 0.486 1 97.75 118 HIS A C 1
ATOM 864 O O . HIS A 1 118 ? 1.102 10.445 0.494 1 97.75 118 HIS A O 1
ATOM 870 N N . ASP A 1 119 ? -0.443 8.789 0.361 1 96.62 119 ASP A N 1
ATOM 871 C CA . ASP A 1 119 ? 0.61 7.832 0.03 1 96.62 119 ASP A CA 1
ATOM 872 C C . ASP A 1 119 ? 0.903 7.836 -1.469 1 96.62 119 ASP A C 1
ATOM 874 O O . ASP A 1 119 ? 0.049 8.219 -2.271 1 96.62 119 ASP A O 1
ATOM 878 N N . GLY A 1 120 ? 2.133 7.477 -1.798 1 94.81 120 GLY A N 1
ATOM 879 C CA . GLY A 1 120 ? 2.502 7.453 -3.203 1 94.81 120 GLY A CA 1
ATOM 880 C C . GLY A 1 120 ? 3.973 7.16 -3.43 1 94.81 120 GLY A C 1
ATOM 881 O O . GLY A 1 120 ? 4.672 6.723 -2.512 1 94.81 120 GLY A O 1
ATOM 882 N N . GLU A 1 121 ? 4.32 7.309 -4.711 1 94.62 121 GLU A N 1
ATOM 883 C CA . GLU A 1 121 ? 5.703 7.129 -5.148 1 94.62 121 GLU A CA 1
ATOM 884 C C . GLU A 1 121 ? 6.293 8.438 -5.664 1 94.62 121 GLU A C 1
ATOM 886 O O . GLU A 1 121 ? 5.559 9.328 -6.09 1 94.62 121 GLU A O 1
ATOM 891 N N . ALA A 1 122 ? 7.605 8.484 -5.633 1 96.06 122 ALA A N 1
ATOM 892 C CA . ALA A 1 122 ? 8.297 9.711 -6.008 1 96.06 122 ALA A CA 1
ATOM 893 C C . ALA A 1 122 ? 7.914 10.148 -7.422 1 96.06 122 ALA A C 1
ATOM 895 O O . ALA A 1 122 ? 7.75 11.344 -7.684 1 96.06 122 ALA A O 1
ATOM 896 N N . VAL A 1 123 ? 7.73 9.219 -8.281 1 91.94 123 VAL A N 1
ATOM 897 C CA . VAL A 1 123 ? 7.484 9.5 -9.688 1 91.94 123 VAL A CA 1
ATOM 898 C C . VAL A 1 123 ? 6.188 10.289 -9.844 1 91.94 123 VAL A C 1
ATOM 900 O O . VAL A 1 123 ? 6.059 11.125 -10.742 1 91.94 123 VAL A O 1
ATOM 903 N N . GLN A 1 124 ? 5.297 10.102 -8.945 1 93.31 124 GLN A N 1
ATOM 904 C CA . GLN A 1 124 ? 4.027 10.82 -8.984 1 93.31 124 GLN A CA 1
ATOM 905 C C . GLN A 1 124 ? 4.059 12.039 -8.078 1 93.31 124 GLN A C 1
ATOM 907 O O . GLN A 1 124 ? 3.459 13.07 -8.391 1 93.31 124 GLN A O 1
ATOM 912 N N . MET A 1 125 ? 4.766 11.969 -6.996 1 97.56 125 MET A N 1
ATOM 913 C CA . MET A 1 125 ? 4.648 12.969 -5.941 1 97.56 125 MET A CA 1
ATOM 914 C C . MET A 1 125 ? 5.543 14.172 -6.227 1 97.56 125 MET A C 1
ATOM 916 O O . MET A 1 125 ? 5.207 15.297 -5.863 1 97.56 125 MET A O 1
ATOM 920 N N . LEU A 1 126 ? 6.652 13.961 -6.891 1 97.12 126 LEU A N 1
ATOM 921 C CA . LEU A 1 126 ? 7.562 15.07 -7.148 1 97.12 126 LEU A CA 1
ATOM 922 C C . LEU A 1 126 ? 6.953 16.062 -8.141 1 97.12 126 LEU A C 1
ATOM 924 O O . LEU A 1 126 ? 6.992 17.266 -7.914 1 97.12 126 LEU A O 1
ATOM 928 N N . PRO A 1 127 ? 6.367 15.578 -9.266 1 95.81 127 PRO A N 1
ATOM 929 C CA . PRO A 1 127 ? 5.637 16.516 -10.125 1 95.81 127 PRO A CA 1
ATOM 930 C C . PRO A 1 127 ? 4.535 17.266 -9.367 1 95.81 127 PRO A C 1
ATOM 932 O O . PRO A 1 127 ? 4.336 18.469 -9.586 1 95.81 127 PRO A O 1
ATOM 935 N N . ALA A 1 128 ? 3.854 16.609 -8.453 1 95.75 128 ALA A N 1
ATOM 936 C CA . ALA A 1 128 ? 2.809 17.234 -7.645 1 95.75 128 ALA A CA 1
ATOM 937 C C . ALA A 1 128 ? 3.389 18.312 -6.742 1 95.75 128 ALA A C 1
ATOM 939 O O . ALA A 1 128 ? 2.744 19.328 -6.492 1 95.75 128 ALA A O 1
ATOM 940 N N . LEU A 1 129 ? 4.547 18.078 -6.25 1 96.88 129 LEU A N 1
ATOM 941 C CA . LEU A 1 129 ? 5.258 19.078 -5.461 1 96.88 129 LEU A CA 1
ATOM 942 C C . LEU A 1 129 ? 5.598 20.297 -6.312 1 96.88 129 LEU A C 1
ATOM 944 O O . LEU A 1 129 ? 5.348 21.438 -5.906 1 96.88 129 LEU A O 1
ATOM 948 N N . CYS A 1 130 ? 6.098 20.062 -7.5 1 94.5 130 CYS A N 1
ATOM 949 C CA . CYS A 1 130 ? 6.504 21.125 -8.398 1 94.5 130 CYS A CA 1
ATOM 950 C C . CYS A 1 130 ? 5.312 21.984 -8.812 1 94.5 130 CYS A C 1
ATOM 952 O O . CYS A 1 130 ? 5.434 23.203 -8.961 1 94.5 130 CYS A O 1
ATOM 954 N N . ASN A 1 131 ? 4.203 21.312 -8.922 1 92.44 131 ASN A N 1
ATOM 955 C CA . ASN A 1 131 ? 2.994 21.984 -9.367 1 92.44 131 ASN A CA 1
ATOM 956 C C . ASN A 1 131 ? 2.248 22.625 -8.195 1 92.44 131 ASN A C 1
ATOM 958 O O . ASN A 1 131 ? 1.18 23.203 -8.375 1 92.44 131 ASN A O 1
ATOM 962 N N . GLY A 1 132 ? 2.727 22.406 -7.07 1 91.38 132 GLY A N 1
ATOM 963 C CA . GLY A 1 132 ? 2.15 23.047 -5.898 1 91.38 132 GLY A CA 1
ATOM 964 C C . GLY A 1 132 ? 1 22.266 -5.297 1 91.38 132 GLY A C 1
ATOM 965 O O . GLY A 1 132 ? 0.258 22.781 -4.461 1 91.38 132 GLY A O 1
ATOM 966 N N . GLU A 1 133 ? 0.856 21.047 -5.695 1 94.06 133 GLU A N 1
ATOM 967 C CA . GLU A 1 133 ? -0.214 20.188 -5.188 1 94.06 133 GLU A CA 1
ATOM 968 C C . GLU A 1 133 ? 0.173 19.547 -3.857 1 94.06 133 GLU A C 1
ATOM 970 O O . GLU A 1 133 ? -0.694 19.141 -3.088 1 94.06 133 GLU A O 1
ATOM 975 N N . LEU A 1 134 ? 1.402 19.469 -3.615 1 97.38 134 LEU A N 1
ATOM 976 C CA . LEU A 1 134 ? 1.976 19.016 -2.355 1 97.38 134 LEU A CA 1
ATOM 977 C C . LEU A 1 134 ? 2.965 20.031 -1.804 1 97.38 134 LEU A C 1
ATOM 979 O O . LEU A 1 134 ? 3.584 20.781 -2.566 1 97.38 134 LEU A O 1
ATOM 983 N N . ASP A 1 135 ? 3.045 20.047 -0.472 1 96.75 135 ASP A N 1
ATOM 984 C CA . ASP A 1 135 ? 3.953 20.984 0.178 1 96.75 135 ASP A CA 1
ATOM 985 C C . ASP A 1 135 ? 5.254 20.297 0.588 1 96.75 135 ASP A C 1
ATOM 987 O O . ASP A 1 135 ? 6.309 20.938 0.649 1 96.75 135 ASP A O 1
ATOM 991 N N . VAL A 1 136 ? 5.172 19.016 0.931 1 98.31 136 VAL A N 1
ATOM 992 C CA . VAL A 1 136 ? 6.32 18.203 1.309 1 98.31 136 VAL A CA 1
ATOM 993 C C . VAL A 1 136 ? 6.16 16.797 0.747 1 98.31 136 VAL A C 1
ATOM 995 O O . VAL A 1 136 ? 5.062 16.234 0.766 1 98.31 136 VAL A O 1
ATOM 998 N N . VAL A 1 137 ? 7.215 16.297 0.19 1 98.69 137 VAL A N 1
ATOM 999 C CA . VAL A 1 137 ? 7.258 14.898 -0.241 1 98.69 137 VAL A CA 1
ATOM 1000 C C . VAL A 1 137 ? 8.328 14.148 0.549 1 98.69 137 VAL A C 1
ATOM 1002 O O . VAL A 1 137 ? 9.484 14.555 0.58 1 98.69 137 VAL A O 1
ATOM 1005 N N . VAL A 1 138 ? 7.918 13.109 1.242 1 98.75 138 VAL A N 1
ATOM 1006 C CA . VAL A 1 138 ? 8.844 12.203 1.92 1 98.75 138 VAL A CA 1
ATOM 1007 C C . VAL A 1 138 ? 9.141 11 1.028 1 98.75 138 VAL A C 1
ATOM 1009 O O . VAL A 1 138 ? 8.297 10.109 0.875 1 98.75 138 VAL A O 1
ATOM 1012 N N . LEU A 1 139 ? 10.336 10.977 0.5 1 98.44 139 LEU A N 1
ATOM 1013 C CA . LEU A 1 139 ? 10.656 9.969 -0.508 1 98.44 139 LEU A CA 1
ATOM 1014 C C . LEU A 1 139 ? 11.898 9.188 -0.119 1 98.44 139 LEU A C 1
ATOM 1016 O O . LEU A 1 139 ? 12.516 9.461 0.912 1 98.44 139 LEU A O 1
ATOM 1020 N N . GLU A 1 140 ? 12.148 8.156 -0.815 1 98.31 140 GLU A N 1
ATOM 1021 C CA . GLU A 1 140 ? 13.359 7.363 -0.604 1 98.31 140 GLU A CA 1
ATOM 1022 C C . GLU A 1 140 ? 14.352 7.559 -1.749 1 98.31 140 GLU A C 1
ATOM 1024 O O . GLU A 1 140 ? 13.961 7.902 -2.865 1 98.31 140 GLU A O 1
ATOM 1029 N N . SER A 1 141 ? 15.586 7.449 -1.456 1 98.44 141 SER A N 1
ATOM 1030 C CA . SER A 1 141 ? 16.688 7.496 -2.412 1 98.44 141 SER A CA 1
ATOM 1031 C C . SER A 1 141 ? 17.766 6.484 -2.059 1 98.44 141 SER A C 1
ATOM 1033 O O . SER A 1 141 ? 18.375 6.559 -0.984 1 98.44 141 SER A O 1
ATOM 1035 N N . TRP A 1 142 ? 17.938 5.559 -2.977 1 98.12 142 TRP A N 1
ATOM 1036 C CA . TRP A 1 142 ? 18.922 4.512 -2.732 1 98.12 142 TRP A CA 1
ATOM 1037 C C . TRP A 1 142 ? 20.312 4.98 -3.115 1 98.12 142 TRP A C 1
ATOM 1039 O O . TRP A 1 142 ? 20.5 5.648 -4.137 1 98.12 142 TRP A O 1
ATOM 1049 N N . THR A 1 143 ? 21.297 4.59 -2.344 1 97.44 143 THR A N 1
ATOM 1050 C CA . THR A 1 143 ? 22.656 5.086 -2.512 1 97.44 143 THR A CA 1
ATOM 1051 C C . THR A 1 143 ? 23.203 4.703 -3.883 1 97.44 143 THR A C 1
ATOM 1053 O O . THR A 1 143 ? 23.828 5.523 -4.559 1 97.44 143 THR A O 1
ATOM 1056 N N . HIS A 1 144 ? 23 3.48 -4.32 1 95.56 144 HIS A N 1
ATOM 1057 C CA . HIS A 1 144 ? 23.547 2.98 -5.574 1 95.56 144 HIS A CA 1
ATOM 1058 C C . HIS A 1 144 ? 22.641 3.336 -6.75 1 95.56 144 HIS A C 1
ATOM 1060 O O . HIS A 1 144 ? 23 3.113 -7.906 1 95.56 144 HIS A O 1
ATOM 1066 N N . CYS A 1 145 ? 21.484 3.859 -6.488 1 96.31 145 CYS A N 1
ATOM 1067 C CA . CYS A 1 145 ? 20.5 4.273 -7.484 1 96.31 145 CYS A CA 1
ATOM 1068 C C . CYS A 1 145 ? 19.719 5.488 -7.004 1 96.31 145 CYS A C 1
ATOM 1070 O O . CYS A 1 145 ? 18.516 5.398 -6.754 1 96.31 145 CYS A O 1
ATOM 1072 N N . PRO A 1 146 ? 20.328 6.609 -6.969 1 97.38 146 PRO A N 1
ATOM 1073 C CA . PRO A 1 146 ? 19.719 7.793 -6.352 1 97.38 146 PRO A CA 1
ATOM 1074 C C . PRO A 1 146 ? 18.516 8.32 -7.145 1 97.38 146 PRO A C 1
ATOM 1076 O O . PRO A 1 146 ? 18.531 8.305 -8.375 1 97.38 146 PRO A O 1
ATOM 1079 N N . THR A 1 147 ? 17.469 8.734 -6.402 1 97.25 147 THR A N 1
ATOM 1080 C CA . THR A 1 147 ? 16.281 9.336 -7.02 1 97.25 147 THR A CA 1
ATOM 1081 C C . THR A 1 147 ? 16.625 10.695 -7.625 1 97.25 147 THR A C 1
ATOM 1083 O O . THR A 1 147 ? 17.203 11.555 -6.949 1 97.25 147 THR A O 1
ATOM 1086 N N . PRO A 1 148 ? 16.266 10.906 -8.906 1 96.31 148 PRO A N 1
ATOM 1087 C CA . PRO A 1 148 ? 16.5 12.234 -9.484 1 96.31 148 PRO A CA 1
ATOM 1088 C C . PRO A 1 148 ? 15.625 13.312 -8.852 1 96.31 148 PRO A C 1
ATOM 1090 O O . PRO A 1 148 ? 14.406 13.148 -8.742 1 96.31 148 PRO A O 1
ATOM 1093 N N . ILE A 1 149 ? 16.203 14.391 -8.508 1 97.06 149 ILE A N 1
ATOM 1094 C CA . ILE A 1 149 ? 15.492 15.523 -7.91 1 97.06 149 ILE A CA 1
ATOM 1095 C C . ILE A 1 149 ? 15.352 16.641 -8.938 1 97.06 149 ILE A C 1
ATOM 1097 O O . ILE A 1 149 ? 16.344 17.125 -9.492 1 97.06 149 ILE A O 1
ATOM 1101 N N . PRO A 1 150 ? 14.117 17.047 -9.172 1 95.88 150 PRO A N 1
ATOM 1102 C CA . PRO A 1 150 ? 13.914 18.125 -10.148 1 95.88 150 PRO A CA 1
ATOM 1103 C C . PRO A 1 150 ? 14.555 19.438 -9.727 1 95.88 150 PRO A C 1
ATOM 1105 O O . PRO A 1 150 ? 14.758 19.688 -8.539 1 95.88 150 PRO A O 1
ATOM 1108 N N . LYS A 1 151 ? 14.734 20.234 -10.773 1 93.81 151 LYS A N 1
ATOM 1109 C CA . LYS A 1 151 ? 15.203 21.594 -10.492 1 93.81 151 LYS A CA 1
ATOM 1110 C C . LYS A 1 151 ? 14.203 22.359 -9.641 1 93.81 151 LYS A C 1
ATOM 1112 O O . LYS A 1 151 ? 12.992 22.219 -9.828 1 93.81 151 LYS A O 1
ATOM 1117 N N . GLY A 1 152 ? 14.68 23.109 -8.711 1 94.25 152 GLY A N 1
ATOM 1118 C CA . GLY A 1 152 ? 13.812 23.922 -7.867 1 94.25 152 GLY A CA 1
ATOM 1119 C C . GLY A 1 152 ? 13.359 23.203 -6.609 1 94.25 152 GLY A C 1
ATOM 1120 O O . GLY A 1 152 ? 12.688 23.797 -5.758 1 94.25 152 GLY A O 1
ATOM 1121 N N . VAL A 1 153 ? 13.711 21.969 -6.574 1 96.88 153 VAL A N 1
ATOM 1122 C CA . VAL A 1 153 ? 13.375 21.172 -5.391 1 96.88 153 VAL A CA 1
ATOM 1123 C C . VAL A 1 153 ? 14.609 21.016 -4.508 1 96.88 153 VAL A C 1
ATOM 1125 O O . VAL A 1 153 ? 15.711 20.766 -5.012 1 96.88 153 VAL A O 1
ATOM 1128 N N . GLN A 1 154 ? 14.453 21.25 -3.221 1 96.38 154 GLN A N 1
ATOM 1129 C CA . GLN A 1 154 ? 15.5 20.953 -2.244 1 96.38 154 GLN A CA 1
ATOM 1130 C C . GLN A 1 154 ? 15.133 19.766 -1.378 1 96.38 154 GLN A C 1
ATOM 1132 O O . GLN A 1 154 ? 13.953 19.469 -1.18 1 96.38 154 GLN A O 1
ATOM 1137 N N . VAL A 1 155 ? 16.125 19.109 -0.898 1 97.19 155 VAL A N 1
ATOM 1138 C CA . VAL A 1 155 ? 15.883 17.922 -0.091 1 97.19 155 VAL A CA 1
ATOM 1139 C C . VAL A 1 155 ? 16.688 18 1.204 1 97.19 155 VAL A C 1
ATOM 1141 O O . VAL A 1 155 ? 17.766 18.609 1.237 1 97.19 155 VAL A O 1
ATOM 1144 N N . LYS A 1 156 ? 16.156 17.469 2.234 1 97.31 156 LYS A N 1
ATOM 1145 C CA . LYS A 1 156 ? 16.828 17.234 3.514 1 97.31 156 LYS A CA 1
ATOM 1146 C C . LYS A 1 156 ? 16.766 15.766 3.91 1 97.31 156 LYS A C 1
ATOM 1148 O O . LYS A 1 156 ? 15.727 15.125 3.801 1 97.31 156 LYS A O 1
ATOM 1153 N N . ARG A 1 157 ? 17.906 15.305 4.359 1 98 157 ARG A N 1
ATOM 1154 C CA . ARG A 1 157 ? 17.938 13.914 4.805 1 98 157 ARG A CA 1
ATOM 1155 C C . ARG A 1 157 ? 17.25 13.75 6.152 1 98 157 ARG A C 1
ATOM 1157 O O . ARG A 1 157 ? 17.516 14.5 7.094 1 98 157 ARG A O 1
ATOM 1164 N N . VAL A 1 158 ? 16.344 12.805 6.203 1 98.44 158 VAL A N 1
ATOM 1165 C CA . VAL A 1 158 ? 15.602 12.492 7.426 1 98.44 158 VAL A CA 1
ATOM 1166 C C . VAL A 1 158 ? 16.297 11.344 8.164 1 98.44 158 VAL A C 1
ATOM 1168 O O . VAL A 1 158 ? 16.469 11.406 9.383 1 98.44 158 VAL A O 1
ATOM 1171 N N . LEU A 1 159 ? 16.641 10.32 7.383 1 96.38 159 LEU A N 1
ATOM 1172 C CA . LEU A 1 159 ? 17.359 9.195 7.969 1 96.38 159 LEU A CA 1
ATOM 1173 C C . LEU A 1 159 ? 18.109 8.406 6.898 1 96.38 159 LEU A C 1
ATOM 1175 O O . LEU A 1 159 ? 17.844 8.57 5.703 1 96.38 159 LEU A O 1
ATOM 1179 N N . HIS A 1 160 ? 19.125 7.73 7.332 1 97.19 160 HIS A N 1
ATOM 1180 C CA . HIS A 1 160 ? 19.906 6.777 6.551 1 97.19 160 HIS A CA 1
ATOM 1181 C C . HIS A 1 160 ? 19.828 5.379 7.156 1 97.19 160 HIS A C 1
ATOM 1183 O O . HIS A 1 160 ? 20.016 5.211 8.359 1 97.19 160 HIS A O 1
ATOM 1189 N N . GLU A 1 161 ? 19.5 4.414 6.293 1 96.94 161 GLU A N 1
ATOM 1190 C CA . GLU A 1 161 ? 19.391 3.068 6.84 1 96.94 161 GLU A CA 1
ATOM 1191 C C . GLU A 1 161 ? 19.844 2.018 5.836 1 96.94 161 GLU A C 1
ATOM 1193 O O . GLU A 1 161 ? 20.047 2.322 4.656 1 96.94 161 GLU A O 1
ATOM 1198 N N . ARG A 1 162 ? 20.109 0.833 6.375 1 96.81 162 ARG A N 1
ATOM 1199 C CA . ARG A 1 162 ? 20.453 -0.308 5.531 1 96.81 162 ARG A CA 1
ATOM 1200 C C . ARG A 1 162 ? 19.188 -1.085 5.133 1 96.81 162 ARG A C 1
ATOM 1202 O O . ARG A 1 162 ? 18.156 -0.964 5.781 1 96.81 162 ARG A O 1
ATOM 1209 N N . ALA A 1 163 ? 19.281 -1.691 4.023 1 97.31 163 ALA A N 1
ATOM 1210 C CA . ALA A 1 163 ? 18.312 -2.723 3.672 1 97.31 163 ALA A CA 1
ATOM 1211 C C . ALA A 1 163 ? 18.875 -4.117 3.91 1 97.31 163 ALA A C 1
ATOM 1213 O O . ALA A 1 163 ? 20.078 -4.352 3.711 1 97.31 163 ALA A O 1
ATOM 1214 N N . LEU A 1 164 ? 18.016 -5 4.324 1 97.75 164 LEU A N 1
ATOM 1215 C CA . LEU A 1 164 ? 18.391 -6.379 4.617 1 97.75 164 LEU A CA 1
ATOM 1216 C C . LEU A 1 164 ? 17.703 -7.34 3.654 1 97.75 164 LEU A C 1
ATOM 1218 O O . LEU A 1 164 ? 16.625 -7.043 3.133 1 97.75 164 LEU A O 1
ATOM 1222 N N . LEU A 1 165 ? 18.359 -8.398 3.439 1 97.69 165 LEU A N 1
ATOM 1223 C CA . LEU A 1 165 ? 17.766 -9.484 2.67 1 97.69 165 LEU A CA 1
ATOM 1224 C C . LEU A 1 165 ? 16.844 -10.328 3.547 1 97.69 165 LEU A C 1
ATOM 1226 O O . LEU A 1 165 ? 17.25 -10.797 4.613 1 97.69 165 LEU A O 1
ATOM 1230 N N . ALA A 1 166 ? 15.625 -10.461 3.127 1 98.44 166 ALA A N 1
ATOM 1231 C CA . ALA A 1 166 ? 14.672 -11.344 3.789 1 98.44 166 ALA A CA 1
ATOM 1232 C C . ALA A 1 166 ? 14.562 -12.68 3.057 1 98.44 166 ALA A C 1
ATOM 1234 O O . ALA A 1 166 ? 14.281 -12.719 1.856 1 98.44 166 ALA A O 1
ATOM 1235 N N . VAL A 1 167 ? 14.82 -13.742 3.762 1 98.25 167 VAL A N 1
ATOM 1236 C CA . VAL A 1 167 ? 14.664 -15.094 3.223 1 98.25 167 VAL A CA 1
ATOM 1237 C C . VAL A 1 167 ? 13.797 -15.93 4.16 1 98.25 167 VAL A C 1
ATOM 1239 O O . VAL A 1 167 ? 13.656 -15.602 5.344 1 98.25 167 VAL A O 1
ATOM 1242 N N . PRO A 1 168 ? 13.133 -17 3.576 1 98.06 168 PRO A N 1
ATOM 1243 C CA . PRO A 1 168 ? 12.453 -17.922 4.48 1 98.06 168 PRO A CA 1
ATOM 1244 C C . PRO A 1 168 ? 13.383 -18.531 5.52 1 98.06 168 PRO A C 1
ATOM 1246 O O . PRO A 1 168 ? 14.578 -18.719 5.254 1 98.06 168 PRO A O 1
ATOM 1249 N N . ALA A 1 169 ? 12.805 -18.891 6.637 1 96.06 169 ALA A N 1
ATOM 1250 C CA . ALA A 1 169 ? 13.602 -19.406 7.746 1 96.06 169 ALA A CA 1
ATOM 1251 C C . ALA A 1 169 ? 14.273 -20.719 7.375 1 96.06 169 ALA A C 1
ATOM 1253 O O . ALA A 1 169 ? 15.328 -21.062 7.906 1 96.06 169 ALA A O 1
ATOM 1254 N N . ASP A 1 170 ? 13.711 -21.422 6.461 1 94.25 170 ASP A N 1
ATOM 1255 C CA . ASP A 1 170 ? 14.266 -22.703 6.047 1 94.25 170 ASP A CA 1
ATOM 1256 C C . ASP A 1 170 ? 15.117 -22.562 4.793 1 94.25 170 ASP A C 1
ATOM 1258 O O . ASP A 1 170 ? 15.562 -23.547 4.215 1 94.25 170 ASP A O 1
ATOM 1262 N N . HIS A 1 171 ? 15.344 -21.375 4.371 1 94.94 171 HIS A N 1
ATOM 1263 C CA . HIS A 1 171 ? 16.172 -21.109 3.205 1 94.94 171 HIS A CA 1
ATOM 1264 C C . HIS A 1 171 ? 17.625 -21.516 3.453 1 94.94 171 HIS A C 1
ATOM 1266 O O . HIS A 1 171 ? 18.141 -21.344 4.562 1 94.94 171 HIS A O 1
ATOM 1272 N N . PRO A 1 172 ? 18.328 -21.953 2.477 1 92.44 172 PRO A N 1
ATOM 1273 C CA . PRO A 1 172 ? 19.734 -22.359 2.625 1 92.44 172 PRO A CA 1
ATOM 1274 C C . PRO A 1 172 ? 20.625 -21.25 3.148 1 92.44 172 PRO A C 1
ATOM 1276 O O . PRO A 1 172 ? 21.625 -21.516 3.812 1 92.44 172 PRO A O 1
ATOM 1279 N N . HIS A 1 173 ? 20.266 -20.078 2.861 1 92.38 173 HIS A N 1
ATOM 1280 C CA . HIS A 1 173 ? 21.109 -18.953 3.244 1 92.38 173 HIS A CA 1
ATOM 1281 C C . HIS A 1 173 ? 20.719 -18.422 4.617 1 92.38 173 HIS A C 1
ATOM 1283 O O . HIS A 1 173 ? 21.344 -17.484 5.129 1 92.38 173 HIS A O 1
ATOM 1289 N N . ALA A 1 174 ? 19.719 -18.938 5.242 1 93.62 174 ALA A N 1
ATOM 1290 C CA . ALA A 1 174 ? 19.156 -18.391 6.477 1 93.62 174 ALA A CA 1
ATOM 1291 C C . ALA A 1 174 ? 20.172 -18.438 7.605 1 93.62 174 ALA A C 1
ATOM 1293 O O . ALA A 1 174 ? 20.109 -17.641 8.547 1 93.62 174 ALA A O 1
ATOM 1294 N N . ASN A 1 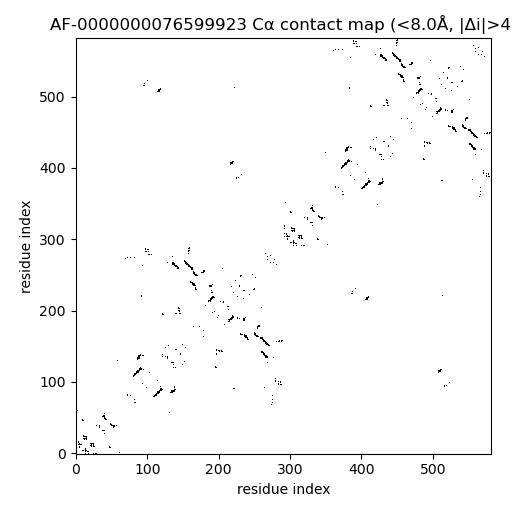175 ? 21.156 -19.234 7.5 1 92.5 175 ASN A N 1
ATOM 1295 C CA . ASN A 1 175 ? 22.109 -19.406 8.594 1 92.5 175 ASN A CA 1
ATOM 1296 C C . ASN A 1 175 ? 23.438 -18.719 8.289 1 92.5 175 ASN A C 1
ATOM 1298 O O . ASN A 1 175 ? 24.391 -18.828 9.062 1 92.5 175 ASN A O 1
ATOM 1302 N N . LEU A 1 176 ? 23.469 -18.078 7.219 1 92.69 176 LEU A N 1
ATOM 1303 C CA . LEU A 1 176 ? 24.688 -17.359 6.855 1 92.69 176 LEU A CA 1
ATOM 1304 C C . LEU A 1 176 ? 24.75 -16.016 7.586 1 92.69 176 LEU A C 1
ATOM 1306 O O . LEU A 1 176 ? 23.734 -15.469 7.984 1 92.69 176 LEU A O 1
ATOM 1310 N N . LYS A 1 177 ? 25.969 -15.539 7.762 1 93.12 177 LYS A N 1
ATOM 1311 C CA . LYS A 1 177 ? 26.156 -14.219 8.344 1 93.12 177 LYS A CA 1
ATOM 1312 C C . LYS A 1 177 ? 25.781 -13.117 7.348 1 93.12 177 LYS A C 1
ATOM 1314 O O . LYS A 1 177 ? 25.328 -12.047 7.746 1 93.12 177 LYS A O 1
ATOM 1319 N N . SER A 1 178 ? 26.062 -13.414 6.094 1 94.69 178 SER A N 1
ATOM 1320 C CA . SER A 1 178 ? 25.719 -12.539 4.977 1 94.69 178 SER A CA 1
ATOM 1321 C C . SER A 1 178 ? 25.5 -13.336 3.699 1 94.69 178 SER A C 1
ATOM 1323 O O . SER A 1 178 ? 26 -14.453 3.561 1 94.69 178 SER A O 1
ATOM 1325 N N . ALA A 1 179 ? 24.703 -12.781 2.869 1 94.25 179 ALA A N 1
ATOM 1326 C CA . ALA A 1 179 ? 24.422 -13.477 1.613 1 94.25 179 ALA A CA 1
ATOM 1327 C C . ALA A 1 179 ? 24.969 -12.695 0.422 1 94.25 179 ALA A C 1
ATOM 1329 O O . ALA A 1 179 ? 24.781 -11.477 0.323 1 94.25 179 ALA A O 1
ATOM 1330 N N . LYS A 1 180 ? 25.625 -13.406 -0.448 1 93.44 180 LYS A N 1
ATOM 1331 C CA . LYS A 1 180 ? 26 -12.82 -1.729 1 93.44 180 LYS A CA 1
ATOM 1332 C C . LYS A 1 180 ? 24.812 -12.805 -2.695 1 93.44 180 LYS A C 1
ATOM 1334 O O . LYS A 1 180 ? 24.266 -13.859 -3.025 1 93.44 180 LYS A O 1
ATOM 1339 N N . LEU A 1 181 ? 24.516 -11.641 -3.158 1 91.75 181 LEU A N 1
ATOM 1340 C CA . LEU A 1 181 ? 23.344 -11.5 -4.023 1 91.75 181 LEU A CA 1
ATOM 1341 C C . LEU A 1 181 ? 23.516 -12.305 -5.309 1 91.75 181 LEU A C 1
ATOM 1343 O O . LEU A 1 181 ? 22.547 -12.812 -5.871 1 91.75 181 LEU A O 1
ATOM 1347 N N . ALA A 1 182 ? 24.719 -12.461 -5.742 1 87.81 182 ALA A N 1
ATOM 1348 C CA . ALA A 1 182 ? 25.031 -13.227 -6.945 1 87.81 182 ALA A CA 1
ATOM 1349 C C . ALA A 1 182 ? 24.594 -14.688 -6.793 1 87.81 182 ALA A C 1
ATOM 1351 O O . ALA A 1 182 ? 24.359 -15.375 -7.785 1 87.81 182 ALA A O 1
ATOM 1352 N N . ASP A 1 183 ? 24.453 -15.102 -5.555 1 88.44 183 ASP A N 1
ATOM 1353 C CA . ASP A 1 183 ? 24.078 -16.484 -5.285 1 88.44 183 ASP A CA 1
ATOM 1354 C C . ASP A 1 183 ? 22.562 -16.656 -5.328 1 88.44 183 ASP A C 1
ATOM 1356 O O . ASP A 1 183 ? 22.047 -17.766 -5.203 1 88.44 183 ASP A O 1
ATOM 1360 N N . LEU A 1 184 ? 21.844 -15.555 -5.523 1 89.88 184 LEU A N 1
ATOM 1361 C CA . LEU A 1 184 ? 20.391 -15.594 -5.445 1 89.88 184 LEU A CA 1
ATOM 1362 C C . LEU A 1 184 ? 19.766 -15.352 -6.816 1 89.88 184 LEU A C 1
ATOM 1364 O O . LEU A 1 184 ? 18.625 -14.914 -6.914 1 89.88 184 LEU A O 1
ATOM 1368 N N . GLN A 1 185 ? 20.438 -15.648 -7.805 1 81.69 185 GLN A N 1
ATOM 1369 C CA . GLN A 1 185 ? 20 -15.367 -9.172 1 81.69 185 GLN A CA 1
ATOM 1370 C C . GLN A 1 185 ? 18.812 -16.25 -9.57 1 81.69 185 GLN A C 1
ATOM 1372 O O . GLN A 1 185 ? 18.016 -15.867 -10.422 1 81.69 185 GLN A O 1
ATOM 1377 N N . ASP A 1 186 ? 18.656 -17.344 -8.93 1 86.19 186 ASP A N 1
ATOM 1378 C CA . ASP A 1 186 ? 17.578 -18.266 -9.297 1 86.19 186 ASP A CA 1
ATOM 1379 C C . ASP A 1 186 ? 16.375 -18.094 -8.383 1 86.19 186 ASP A C 1
ATOM 1381 O O . ASP A 1 186 ? 15.391 -18.828 -8.492 1 86.19 186 ASP A O 1
ATOM 1385 N N . GLN A 1 187 ? 16.453 -17.094 -7.555 1 92.69 187 GLN A N 1
ATOM 1386 C CA . GLN A 1 187 ? 15.375 -16.875 -6.605 1 92.69 187 GLN A CA 1
ATOM 1387 C C . GLN A 1 187 ? 14.273 -16.016 -7.219 1 92.69 187 GLN A C 1
ATOM 1389 O O . GLN A 1 187 ? 14.531 -15.227 -8.133 1 92.69 187 GLN A O 1
ATOM 1394 N N . LEU A 1 188 ? 13.039 -16.25 -6.73 1 96.38 188 LEU A N 1
ATOM 1395 C CA . LEU A 1 188 ? 11.938 -15.336 -7.016 1 96.38 188 LEU A CA 1
ATOM 1396 C C . LEU A 1 188 ? 11.938 -14.156 -6.047 1 96.38 188 LEU A C 1
ATOM 1398 O O . LEU A 1 188 ? 12.211 -14.328 -4.859 1 96.38 188 LEU A O 1
ATOM 1402 N N . TRP A 1 189 ? 11.602 -12.992 -6.641 1 97.62 189 TRP A N 1
ATOM 1403 C CA . TRP A 1 189 ? 11.703 -11.789 -5.816 1 97.62 189 TRP A CA 1
ATOM 1404 C C . TRP A 1 189 ? 10.344 -11.125 -5.648 1 97.62 189 TRP A C 1
ATOM 1406 O O . TRP A 1 189 ? 9.516 -11.141 -6.566 1 97.62 189 TRP A O 1
ATOM 1416 N N . ALA A 1 190 ? 10.117 -10.594 -4.445 1 98.44 190 ALA A N 1
ATOM 1417 C CA . ALA A 1 190 ? 9.047 -9.641 -4.172 1 98.44 190 ALA A CA 1
ATOM 1418 C C . ALA A 1 190 ? 9.594 -8.227 -4.012 1 98.44 190 ALA A C 1
ATOM 1420 O O . ALA A 1 190 ? 10.578 -8.016 -3.303 1 98.44 190 ALA A O 1
ATOM 1421 N N . THR A 1 191 ? 9.016 -7.285 -4.691 1 97.94 191 THR A N 1
ATOM 1422 C CA . THR A 1 191 ? 9.391 -5.879 -4.559 1 97.94 191 THR A CA 1
ATOM 1423 C C . THR A 1 191 ? 8.273 -4.973 -5.066 1 97.94 191 THR A C 1
ATOM 1425 O O . THR A 1 191 ? 7.184 -5.445 -5.398 1 97.94 191 THR A O 1
ATOM 1428 N N . CYS A 1 192 ? 8.5 -3.676 -4.984 1 96.69 192 CYS A N 1
ATOM 1429 C CA . CYS A 1 192 ? 7.547 -2.695 -5.492 1 96.69 192 CYS A CA 1
ATOM 1430 C C . CYS A 1 192 ? 7.398 -2.811 -7.004 1 96.69 192 CYS A C 1
ATOM 1432 O O . CYS A 1 192 ? 8.234 -3.42 -7.668 1 96.69 192 CYS A O 1
ATOM 1434 N N . PRO A 1 193 ? 6.293 -2.271 -7.543 1 95.12 193 PRO A N 1
ATOM 1435 C CA . PRO A 1 193 ? 6.062 -2.357 -8.984 1 95.12 193 PRO A CA 1
ATOM 1436 C C . PRO A 1 193 ? 7.117 -1.615 -9.805 1 95.12 193 PRO A C 1
ATOM 1438 O O . PRO A 1 193 ? 7.801 -0.732 -9.273 1 95.12 193 PRO A O 1
ATOM 1441 N N . PRO A 1 194 ? 7.191 -1.985 -11.078 1 93.06 194 PRO A N 1
ATOM 1442 C CA . PRO A 1 194 ? 8.133 -1.297 -11.961 1 93.06 194 PRO A CA 1
ATOM 1443 C C . PRO A 1 194 ? 7.906 0.212 -12.008 1 93.06 194 PRO A C 1
ATOM 1445 O O . PRO A 1 194 ? 6.762 0.67 -11.977 1 93.06 194 PRO A O 1
ATOM 1448 N N . GLY A 1 195 ? 8.969 0.929 -12.039 1 91.56 195 GLY A N 1
ATOM 1449 C CA . GLY A 1 195 ? 8.891 2.381 -12.094 1 91.56 195 GLY A CA 1
ATOM 1450 C C . GLY A 1 195 ? 9.102 3.043 -10.75 1 91.56 195 GLY A C 1
ATOM 1451 O O . GLY A 1 195 ? 9.32 4.254 -10.672 1 91.56 195 GLY A O 1
ATOM 1452 N N . THR A 1 196 ? 9.039 2.293 -9.734 1 95.06 196 THR A N 1
ATOM 1453 C CA . THR A 1 196 ? 9.297 2.836 -8.406 1 95.06 196 THR A CA 1
ATOM 1454 C C . THR A 1 196 ? 10.797 2.854 -8.117 1 95.06 196 THR A C 1
ATOM 1456 O O . THR A 1 196 ? 11.57 2.133 -8.75 1 95.06 196 THR A O 1
ATOM 1459 N N . ASP A 1 197 ? 11.18 3.676 -7.199 1 96.12 197 ASP A N 1
ATOM 1460 C CA . ASP A 1 197 ? 12.586 3.773 -6.809 1 96.12 197 ASP A CA 1
ATOM 1461 C C . ASP A 1 197 ? 13.094 2.438 -6.27 1 96.12 197 ASP A C 1
ATOM 1463 O O . ASP A 1 197 ? 14.211 2.023 -6.586 1 96.12 197 ASP A O 1
ATOM 1467 N N . THR A 1 198 ? 12.305 1.759 -5.535 1 96.81 198 THR A N 1
ATOM 1468 C CA . THR A 1 198 ? 12.695 0.484 -4.945 1 96.81 198 THR A CA 1
ATOM 1469 C C . THR A 1 198 ? 12.898 -0.573 -6.027 1 96.81 198 THR A C 1
ATOM 1471 O O . THR A 1 198 ? 13.852 -1.358 -5.961 1 96.81 198 THR A O 1
ATOM 1474 N N . TYR A 1 199 ? 11.992 -0.61 -6.941 1 96 199 TYR A N 1
ATOM 1475 C CA . TYR A 1 199 ? 12.109 -1.557 -8.047 1 96 199 TYR A CA 1
ATOM 1476 C C . TYR A 1 199 ? 13.406 -1.347 -8.805 1 96 199 TYR A C 1
ATOM 1478 O O . TYR A 1 199 ? 14.172 -2.291 -9.016 1 96 199 TYR A O 1
ATOM 1486 N N . GLU A 1 200 ? 13.633 -0.086 -9.188 1 94.69 200 GLU A N 1
ATOM 1487 C CA . GLU A 1 200 ? 14.828 0.234 -9.969 1 94.69 200 GLU A CA 1
ATOM 1488 C C . GLU A 1 200 ? 16.094 -0.06 -9.18 1 94.69 200 GLU A C 1
ATOM 1490 O O . GLU A 1 200 ? 17.078 -0.54 -9.742 1 94.69 200 GLU A O 1
ATOM 1495 N N . ALA A 1 201 ? 16.078 0.212 -7.969 1 95.44 201 ALA A N 1
ATOM 1496 C CA . ALA A 1 201 ? 17.234 -0.044 -7.113 1 95.44 201 ALA A CA 1
ATOM 1497 C C . ALA A 1 201 ? 17.531 -1.537 -7.035 1 95.44 201 ALA A C 1
ATOM 1499 O O . ALA A 1 201 ? 18.703 -1.945 -7.105 1 95.44 201 ALA A O 1
ATOM 1500 N N . LEU A 1 202 ? 16.5 -2.348 -6.859 1 95.06 202 LEU A N 1
ATOM 1501 C CA . LEU A 1 202 ? 16.703 -3.791 -6.773 1 95.06 202 LEU A CA 1
ATOM 1502 C C . LEU A 1 202 ? 17.266 -4.34 -8.078 1 95.06 202 LEU A C 1
ATOM 1504 O O . LEU A 1 202 ? 18.219 -5.129 -8.062 1 95.06 202 LEU A O 1
ATOM 1508 N N . VAL A 1 203 ? 16.688 -3.912 -9.172 1 92.69 203 VAL A N 1
ATOM 1509 C CA . VAL A 1 203 ? 17.125 -4.375 -10.484 1 92.69 203 VAL A CA 1
ATOM 1510 C C . VAL A 1 203 ? 18.594 -4.016 -10.695 1 92.69 203 VAL A C 1
ATOM 1512 O O . VAL A 1 203 ? 19.391 -4.844 -11.148 1 92.69 203 VAL A O 1
ATOM 1515 N N . GLN A 1 204 ? 18.922 -2.824 -10.344 1 91.88 204 GLN A N 1
ATOM 1516 C CA . GLN A 1 204 ? 20.312 -2.379 -10.508 1 91.88 204 GLN A CA 1
ATOM 1517 C C . GLN A 1 204 ? 21.25 -3.154 -9.594 1 91.88 204 GLN A C 1
ATOM 1519 O O . GLN A 1 204 ? 22.375 -3.477 -9.977 1 91.88 204 GLN A O 1
ATOM 1524 N N . LEU A 1 205 ? 20.766 -3.414 -8.445 1 91.5 205 LEU A N 1
ATOM 1525 C CA . LEU A 1 205 ? 21.578 -4.109 -7.449 1 91.5 205 LEU A CA 1
ATOM 1526 C C . LEU A 1 205 ? 21.875 -5.535 -7.895 1 91.5 205 LEU A C 1
ATOM 1528 O O . LEU A 1 205 ? 22.984 -6.039 -7.668 1 91.5 205 LEU A O 1
ATOM 1532 N N . LEU A 1 206 ? 20.906 -6.133 -8.492 1 90.56 206 LEU A N 1
ATOM 1533 C CA . LEU A 1 206 ? 21.016 -7.539 -8.859 1 90.56 206 LEU A CA 1
ATOM 1534 C C . LEU A 1 206 ? 21.656 -7.699 -10.234 1 90.56 206 LEU A C 1
ATOM 1536 O O . LEU A 1 206 ? 22.031 -8.805 -10.625 1 90.56 206 LEU A O 1
ATOM 1540 N N . ARG A 1 207 ? 21.641 -6.551 -10.953 1 80.44 207 ARG A N 1
ATOM 1541 C CA . ARG A 1 207 ? 22.219 -6.629 -12.297 1 80.44 207 ARG A CA 1
ATOM 1542 C C . ARG A 1 207 ? 23.688 -7.039 -12.234 1 80.44 207 ARG A C 1
ATOM 1544 O O . ARG A 1 207 ? 24.469 -6.48 -11.453 1 80.44 207 ARG A O 1
ATOM 1551 N N . THR A 1 208 ? 23.953 -8.328 -12.477 1 66.5 208 THR A N 1
ATOM 1552 C CA . THR A 1 208 ? 25.312 -8.844 -12.609 1 66.5 208 THR A CA 1
ATOM 1553 C C . THR A 1 208 ? 25.766 -8.781 -14.062 1 66.5 208 THR A C 1
ATOM 1555 O O . THR A 1 208 ? 24.953 -8.578 -14.969 1 66.5 208 THR A O 1
ATOM 1558 N N . ASN A 1 209 ? 27.109 -8.695 -14.258 1 55.88 209 ASN A N 1
ATOM 1559 C CA . ASN A 1 209 ? 27.797 -8.664 -15.555 1 55.88 209 ASN A CA 1
ATOM 1560 C C . ASN A 1 209 ? 27.281 -9.773 -16.484 1 55.88 209 ASN A C 1
ATOM 1562 O O . ASN A 1 209 ? 27.5 -9.719 -17.688 1 55.88 209 ASN A O 1
ATOM 1566 N N . ASP A 1 210 ? 26.703 -10.805 -15.922 1 56.16 210 ASP A N 1
ATOM 1567 C CA . ASP A 1 210 ? 26.469 -11.945 -16.797 1 56.16 210 ASP A CA 1
ATOM 1568 C C . ASP A 1 210 ? 25.031 -11.93 -17.344 1 56.16 210 ASP A C 1
ATOM 1570 O O . ASP A 1 210 ? 24.578 -12.914 -17.922 1 56.16 210 ASP A O 1
ATOM 1574 N N . HIS A 1 211 ? 24.438 -10.875 -17.453 1 59.44 211 HIS A N 1
ATOM 1575 C CA . HIS A 1 211 ? 23.156 -10.664 -18.141 1 59.44 211 HIS A CA 1
ATOM 1576 C C . HIS A 1 211 ? 22.078 -11.555 -17.562 1 59.44 211 HIS A C 1
ATOM 1578 O O . HIS A 1 211 ? 21.188 -12.016 -18.297 1 59.44 211 HIS A O 1
ATOM 1584 N N . HIS A 1 212 ? 22.234 -11.977 -16.312 1 64.38 212 HIS A N 1
ATOM 1585 C CA . HIS A 1 212 ? 21.188 -12.82 -15.734 1 64.38 212 HIS A CA 1
ATOM 1586 C C . HIS A 1 212 ? 19.906 -12.031 -15.477 1 64.38 212 HIS A C 1
ATOM 1588 O O . HIS A 1 212 ? 19.969 -10.867 -15.078 1 64.38 212 HIS A O 1
ATOM 1594 N N . GLU A 1 213 ? 18.828 -12.625 -15.922 1 77.25 213 GLU A N 1
ATOM 1595 C CA . GLU A 1 213 ? 17.516 -12.008 -15.742 1 77.25 213 GLU A CA 1
ATOM 1596 C C . GLU A 1 213 ? 16.984 -12.234 -14.328 1 77.25 213 GLU A C 1
ATOM 1598 O O . GLU A 1 213 ? 16.984 -13.359 -13.836 1 77.25 213 GLU A O 1
ATOM 1603 N N . ILE A 1 214 ? 16.688 -11.164 -13.641 1 86.81 214 ILE A N 1
ATOM 1604 C CA . ILE A 1 214 ? 16.078 -11.195 -12.312 1 86.81 214 ILE A CA 1
ATOM 1605 C C . ILE A 1 214 ? 14.609 -11.609 -12.43 1 86.81 214 ILE A C 1
ATOM 1607 O O . ILE A 1 214 ? 13.875 -11.094 -13.273 1 86.81 214 ILE A O 1
ATOM 1611 N N . ASP A 1 215 ? 14.195 -12.57 -11.68 1 93.31 215 ASP A N 1
ATOM 1612 C CA . ASP A 1 215 ? 12.812 -13.047 -11.734 1 93.31 215 ASP A CA 1
ATOM 1613 C C . ASP A 1 215 ? 11.961 -12.406 -10.641 1 93.31 215 ASP A C 1
ATOM 1615 O O . ASP A 1 215 ? 11.844 -12.953 -9.539 1 93.31 215 ASP A O 1
ATOM 1619 N N . ILE A 1 216 ? 11.406 -11.305 -10.969 1 95.44 216 ILE A N 1
ATOM 1620 C CA . ILE A 1 216 ? 10.5 -10.602 -10.062 1 95.44 216 ILE A CA 1
ATOM 1621 C C . ILE A 1 216 ? 9.055 -10.977 -10.383 1 95.44 216 ILE A C 1
ATOM 1623 O O . ILE A 1 216 ? 8.516 -10.562 -11.406 1 95.44 216 ILE A O 1
ATOM 1627 N N . ARG A 1 217 ? 8.398 -11.672 -9.438 1 97.06 217 ARG A N 1
ATOM 1628 C CA . ARG A 1 217 ? 7.059 -12.188 -9.703 1 97.06 217 ARG A CA 1
ATOM 1629 C C . ARG A 1 217 ? 6.023 -11.516 -8.805 1 97.06 217 ARG A C 1
ATOM 1631 O O . ARG A 1 217 ? 4.824 -11.586 -9.07 1 97.06 217 ARG A O 1
ATOM 1638 N N . TYR A 1 218 ? 6.453 -10.922 -7.785 1 98.38 218 TYR A N 1
ATOM 1639 C CA . TYR A 1 218 ? 5.555 -10.312 -6.809 1 98.38 218 TYR A CA 1
ATOM 1640 C C . TYR A 1 218 ? 5.773 -8.805 -6.73 1 98.38 218 TYR A C 1
ATOM 1642 O O . TYR A 1 218 ? 6.727 -8.344 -6.102 1 98.38 218 TYR A O 1
ATOM 1650 N N . HIS A 1 219 ? 4.855 -8.148 -7.359 1 97.88 219 HIS A N 1
ATOM 1651 C CA . HIS A 1 219 ? 4.895 -6.688 -7.418 1 97.88 219 HIS A CA 1
ATOM 1652 C C . HIS A 1 219 ? 3.969 -6.07 -6.379 1 97.88 219 HIS A C 1
ATOM 1654 O O . HIS A 1 219 ? 2.814 -5.754 -6.68 1 97.88 219 HIS A O 1
ATOM 1660 N N . VAL A 1 220 ? 4.547 -5.844 -5.211 1 96.69 220 VAL A N 1
ATOM 1661 C CA . VAL A 1 220 ? 3.777 -5.422 -4.043 1 96.69 220 VAL A CA 1
ATOM 1662 C C . VAL A 1 220 ? 4.477 -4.25 -3.361 1 96.69 220 VAL A C 1
ATOM 1664 O O . VAL A 1 220 ? 5.621 -4.371 -2.924 1 96.69 220 VAL A O 1
ATOM 1667 N N . ALA A 1 221 ? 3.764 -3.209 -3.133 1 92.69 221 ALA A N 1
ATOM 1668 C CA . ALA A 1 221 ? 4.379 -1.974 -2.656 1 92.69 221 ALA A CA 1
ATOM 1669 C C . ALA A 1 221 ? 4.66 -2.043 -1.158 1 92.69 221 ALA A C 1
ATOM 1671 O O . ALA A 1 221 ? 5.645 -1.475 -0.68 1 92.69 221 ALA A O 1
ATOM 1672 N N . ASP A 1 222 ? 3.861 -2.713 -0.445 1 92.5 222 ASP A N 1
ATOM 1673 C CA . ASP A 1 222 ? 3.953 -2.719 1.012 1 92.5 222 ASP A CA 1
ATOM 1674 C C . ASP A 1 222 ? 4.977 -3.742 1.494 1 92.5 222 ASP A C 1
ATOM 1676 O O . ASP A 1 222 ? 4.828 -4.941 1.247 1 92.5 222 ASP A O 1
ATOM 1680 N N . GLY A 1 223 ? 5.938 -3.271 2.244 1 95.06 223 GLY A N 1
ATOM 1681 C CA . GLY A 1 223 ? 7.012 -4.133 2.719 1 95.06 223 GLY A CA 1
ATOM 1682 C C . GLY A 1 223 ? 6.531 -5.223 3.656 1 95.06 223 GLY A C 1
ATOM 1683 O O . GLY A 1 223 ? 7.055 -6.34 3.639 1 95.06 223 GLY A O 1
ATOM 1684 N N . ALA A 1 224 ? 5.617 -4.887 4.465 1 93.38 224 ALA A N 1
ATOM 1685 C CA . ALA A 1 224 ? 5.086 -5.891 5.383 1 93.38 224 ALA A CA 1
ATOM 1686 C C . ALA A 1 224 ? 4.426 -7.035 4.617 1 93.38 224 ALA A C 1
ATOM 1688 O O . ALA A 1 224 ? 4.508 -8.195 5.031 1 93.38 224 ALA A O 1
ATOM 1689 N N . THR A 1 225 ? 3.736 -6.688 3.584 1 95.12 225 THR A N 1
ATOM 1690 C CA . THR A 1 225 ? 3.143 -7.715 2.732 1 95.12 225 THR A CA 1
ATOM 1691 C C . THR A 1 225 ? 4.227 -8.531 2.037 1 95.12 225 THR A C 1
ATOM 1693 O O . THR A 1 225 ? 4.102 -9.75 1.902 1 95.12 225 THR A O 1
ATOM 1696 N N . GLN A 1 226 ? 5.285 -7.883 1.589 1 97.88 226 GLN A N 1
ATOM 1697 C CA . GLN A 1 226 ? 6.414 -8.602 1.01 1 97.88 226 GLN A CA 1
ATOM 1698 C C . GLN A 1 226 ? 6.969 -9.633 1.992 1 97.88 226 GLN A C 1
ATOM 1700 O O . GLN A 1 226 ? 7.27 -10.766 1.61 1 97.88 226 GLN A O 1
ATOM 1705 N N . LEU A 1 227 ? 7.039 -9.266 3.225 1 97.56 227 LEU A N 1
ATOM 1706 C CA . LEU A 1 227 ? 7.559 -10.164 4.254 1 97.56 227 LEU A CA 1
ATOM 1707 C C . LEU A 1 227 ? 6.645 -11.367 4.434 1 97.56 227 LEU A C 1
ATOM 1709 O O . LEU A 1 227 ? 7.117 -12.469 4.723 1 97.56 227 LEU A O 1
ATOM 1713 N N . ARG A 1 228 ? 5.371 -11.164 4.246 1 96.38 228 ARG A N 1
ATOM 1714 C CA . ARG A 1 228 ? 4.449 -12.289 4.332 1 96.38 228 ARG A CA 1
ATOM 1715 C C . ARG A 1 228 ? 4.676 -13.273 3.188 1 96.38 228 ARG A C 1
ATOM 1717 O O . ARG A 1 228 ? 4.535 -14.484 3.365 1 96.38 228 ARG A O 1
ATOM 1724 N N . LEU A 1 229 ? 4.957 -12.75 2.047 1 98.12 229 LEU A N 1
ATOM 1725 C CA . LEU A 1 229 ? 5.27 -13.602 0.905 1 98.12 229 LEU A CA 1
ATOM 1726 C C . LEU A 1 229 ? 6.547 -14.398 1.156 1 98.12 229 LEU A C 1
ATOM 1728 O O . LEU A 1 229 ? 6.625 -15.578 0.806 1 98.12 229 LEU A O 1
ATOM 1732 N N . VAL A 1 230 ? 7.531 -13.75 1.779 1 98.44 230 VAL A N 1
ATOM 1733 C CA . VAL A 1 230 ? 8.773 -14.422 2.146 1 98.44 230 VAL A CA 1
ATOM 1734 C C . VAL A 1 230 ? 8.484 -15.523 3.164 1 98.44 230 VAL A C 1
ATOM 1736 O O . VAL A 1 230 ? 8.953 -16.656 3.021 1 98.44 230 VAL A O 1
ATOM 1739 N N . ALA A 1 231 ? 7.676 -15.195 4.133 1 97.75 231 ALA A N 1
ATOM 1740 C CA . ALA A 1 231 ? 7.328 -16.156 5.18 1 97.75 231 ALA A CA 1
ATOM 1741 C C . ALA A 1 231 ? 6.652 -17.391 4.598 1 97.75 231 ALA A C 1
ATOM 1743 O O . ALA A 1 231 ? 6.801 -18.484 5.121 1 97.75 231 ALA A O 1
ATOM 1744 N N . ALA A 1 232 ? 5.945 -17.172 3.537 1 97.25 232 ALA A N 1
ATOM 1745 C CA . ALA A 1 232 ? 5.234 -18.25 2.869 1 97.25 232 ALA A CA 1
ATOM 1746 C C . ALA A 1 232 ? 6.152 -19 1.905 1 97.25 232 ALA A C 1
ATOM 1748 O O . ALA A 1 232 ? 5.699 -19.859 1.146 1 97.25 232 ALA A O 1
ATOM 1749 N N . SER A 1 233 ? 7.426 -18.641 1.805 1 97.06 233 SER A N 1
ATOM 1750 C CA . SER A 1 233 ? 8.461 -19.281 0.998 1 97.06 233 SER A CA 1
ATOM 1751 C C . SER A 1 233 ? 8.188 -19.109 -0.492 1 97.06 233 SER A C 1
ATOM 1753 O O . SER A 1 233 ? 8.469 -20 -1.293 1 97.06 233 SER A O 1
ATOM 1755 N N . LEU A 1 234 ? 7.586 -17.938 -0.781 1 97.69 234 LEU A N 1
ATOM 1756 C CA . LEU A 1 234 ? 7.227 -17.672 -2.172 1 97.69 234 LEU A CA 1
ATOM 1757 C C . LEU A 1 234 ? 8.297 -16.844 -2.867 1 97.69 234 LEU A C 1
ATOM 1759 O O . LEU A 1 234 ? 8.414 -16.875 -4.094 1 97.69 234 LEU A O 1
ATOM 1763 N N . ALA A 1 235 ? 8.977 -16.062 -2.127 1 98.25 235 ALA A N 1
ATOM 1764 C CA . ALA A 1 235 ? 9.961 -15.125 -2.682 1 98.25 235 ALA A CA 1
ATOM 1765 C C . ALA A 1 235 ? 10.977 -14.711 -1.624 1 98.25 235 ALA A C 1
ATOM 1767 O O . ALA A 1 235 ? 10.82 -15.023 -0.442 1 98.25 235 ALA A O 1
ATOM 1768 N N . VAL A 1 236 ? 12.07 -14.117 -2.066 1 98.12 236 VAL A N 1
ATOM 1769 C CA . VAL A 1 236 ? 12.945 -13.32 -1.212 1 98.12 236 VAL A CA 1
ATOM 1770 C C . VAL A 1 236 ? 12.711 -11.836 -1.479 1 98.12 236 VAL A C 1
ATOM 1772 O O . VAL A 1 236 ? 12.047 -11.469 -2.453 1 98.12 236 VAL A O 1
ATOM 1775 N N . ALA A 1 237 ? 13.164 -10.992 -0.562 1 98.19 237 ALA A N 1
ATOM 1776 C CA . ALA A 1 237 ? 12.922 -9.562 -0.712 1 98.19 237 ALA A CA 1
ATOM 1777 C C . ALA A 1 237 ? 14.023 -8.742 -0.054 1 98.19 237 ALA A C 1
ATOM 1779 O O . ALA A 1 237 ? 14.695 -9.219 0.865 1 98.19 237 ALA A O 1
ATOM 1780 N N . LEU A 1 238 ? 14.328 -7.598 -0.604 1 97.19 238 LEU A N 1
ATOM 1781 C CA . LEU A 1 238 ? 15.172 -6.586 0.017 1 97.19 238 LEU A CA 1
ATOM 1782 C C . LEU A 1 238 ? 14.344 -5.625 0.858 1 97.19 238 LEU A C 1
ATOM 1784 O O . LEU A 1 238 ? 13.523 -4.875 0.323 1 97.19 238 LEU A O 1
ATOM 1788 N N . ILE A 1 239 ? 14.594 -5.578 2.213 1 98.06 239 ILE A N 1
ATOM 1789 C CA . ILE A 1 239 ? 13.68 -4.914 3.141 1 98.06 239 ILE A CA 1
ATOM 1790 C C . ILE A 1 239 ? 14.438 -3.846 3.928 1 98.06 239 ILE A C 1
ATOM 1792 O O . ILE A 1 239 ? 15.391 -4.152 4.645 1 98.06 239 ILE A O 1
ATOM 1796 N N . PRO A 1 240 ? 13.984 -2.58 3.828 1 97.31 240 PRO A N 1
ATOM 1797 C CA . PRO A 1 240 ? 14.578 -1.562 4.699 1 97.31 240 PRO A CA 1
ATOM 1798 C C . PRO A 1 240 ? 14.406 -1.881 6.18 1 97.31 240 PRO A C 1
ATOM 1800 O O . PRO A 1 240 ? 13.391 -2.463 6.578 1 97.31 240 PRO A O 1
ATOM 1803 N N . GLU A 1 241 ? 15.297 -1.443 6.973 1 95.94 241 GLU A N 1
ATOM 1804 C CA . GLU A 1 241 ? 15.32 -1.736 8.406 1 95.94 241 GLU A CA 1
ATOM 1805 C C . GLU A 1 241 ? 14.055 -1.229 9.086 1 95.94 241 GLU A C 1
ATOM 1807 O O . GLU A 1 241 ? 13.5 -1.9 9.961 1 95.94 241 GLU A O 1
ATOM 1812 N N . MET A 1 242 ? 13.57 -0.119 8.695 1 94.5 242 MET A N 1
ATOM 1813 C CA . MET A 1 242 ? 12.406 0.451 9.375 1 94.5 242 MET A CA 1
ATOM 1814 C C . MET A 1 242 ? 11.164 -0.389 9.109 1 94.5 242 MET A C 1
ATOM 1816 O O . MET A 1 242 ? 10.172 -0.281 9.836 1 94.5 242 MET A O 1
ATOM 1820 N N . VAL A 1 243 ? 11.18 -1.194 8.055 1 94.06 243 VAL A N 1
ATOM 1821 C CA . VAL A 1 243 ? 10.039 -2.039 7.699 1 94.06 243 VAL A CA 1
ATOM 1822 C C . VAL A 1 243 ? 10.211 -3.424 8.32 1 94.06 243 VAL A C 1
ATOM 1824 O O . VAL A 1 243 ? 9.258 -4.199 8.398 1 94.06 243 VAL A O 1
ATOM 1827 N N . ALA A 1 244 ? 11.359 -3.791 8.75 1 91.88 244 ALA A N 1
ATOM 1828 C CA . ALA A 1 244 ? 11.742 -5.133 9.18 1 91.88 244 ALA A CA 1
ATOM 1829 C C . ALA A 1 244 ? 11.219 -5.434 10.578 1 91.88 244 ALA A C 1
ATOM 1831 O O . ALA A 1 244 ? 11.164 -6.594 10.992 1 91.88 244 ALA A O 1
ATOM 1832 N N . THR A 1 245 ? 10.734 -4.371 11.312 1 83.12 245 THR A N 1
ATOM 1833 C CA . THR A 1 245 ? 10.328 -4.574 12.703 1 83.12 245 THR A CA 1
ATOM 1834 C C . THR A 1 245 ? 8.836 -4.316 12.875 1 83.12 245 THR A C 1
ATOM 1836 O O . THR A 1 245 ? 8.352 -3.219 12.586 1 83.12 245 THR A O 1
ATOM 1839 N N . PRO A 1 246 ? 8.102 -5.32 13.305 1 83.5 246 PRO A N 1
ATOM 1840 C CA . PRO A 1 246 ? 8.57 -6.652 13.711 1 83.5 246 PRO A CA 1
ATOM 1841 C C . PRO A 1 246 ? 8.758 -7.598 12.531 1 83.5 246 PRO A C 1
ATOM 1843 O O . PRO A 1 246 ? 8.039 -7.492 11.531 1 83.5 246 PRO A O 1
ATOM 1846 N N . THR A 1 247 ? 9.742 -8.461 12.711 1 92.5 247 THR A N 1
ATOM 1847 C CA . THR A 1 247 ? 9.93 -9.508 11.719 1 92.5 247 THR A CA 1
ATOM 1848 C C . THR A 1 247 ? 8.922 -10.641 11.938 1 92.5 247 THR A C 1
ATOM 1850 O O . THR A 1 247 ? 8.852 -11.211 13.023 1 92.5 247 THR A O 1
ATOM 1853 N N . PRO A 1 248 ? 8.188 -10.898 10.93 1 92.5 248 PRO A N 1
ATOM 1854 C CA . PRO A 1 248 ? 7.238 -11.992 11.117 1 92.5 248 PRO A CA 1
ATOM 1855 C C . PRO A 1 248 ? 7.926 -13.352 11.281 1 92.5 248 PRO A C 1
ATOM 1857 O O . PRO A 1 248 ? 9.039 -13.539 10.797 1 92.5 248 PRO A O 1
ATOM 1860 N N . PRO A 1 249 ? 7.195 -14.258 11.984 1 94.38 249 PRO A N 1
ATOM 1861 C CA . PRO A 1 249 ? 7.73 -15.625 12.039 1 94.38 249 PRO A CA 1
ATOM 1862 C C . PRO A 1 249 ? 7.945 -16.234 10.656 1 94.38 249 PRO A C 1
ATOM 1864 O O . PRO A 1 249 ? 7.191 -15.938 9.727 1 94.38 249 PRO A O 1
ATOM 1867 N N . GLY A 1 250 ? 8.969 -16.984 10.555 1 97 250 GLY A N 1
ATOM 1868 C CA . GLY A 1 250 ? 9.227 -17.672 9.305 1 97 250 GLY A CA 1
ATOM 1869 C C . GLY A 1 250 ? 10.141 -16.891 8.367 1 97 250 GLY A C 1
ATOM 1870 O O . GLY A 1 250 ? 10.398 -17.328 7.246 1 97 250 GLY A O 1
ATOM 1871 N N . VAL A 1 251 ? 10.586 -15.75 8.859 1 98.12 251 VAL A N 1
ATOM 1872 C CA . VAL A 1 251 ? 11.461 -14.914 8.047 1 98.12 251 VAL A CA 1
ATOM 1873 C C . VAL A 1 251 ? 12.797 -14.727 8.758 1 98.12 251 VAL A C 1
ATOM 1875 O O . VAL A 1 251 ? 12.844 -14.523 9.969 1 98.12 251 VAL A O 1
ATOM 1878 N N . THR A 1 252 ? 13.867 -14.859 8.055 1 98 252 THR A N 1
ATOM 1879 C CA . THR A 1 252 ? 15.203 -14.5 8.508 1 98 252 THR A CA 1
ATOM 1880 C C . THR A 1 252 ? 15.727 -13.289 7.734 1 98 252 THR A C 1
ATOM 1882 O O . THR A 1 252 ? 15.617 -13.234 6.508 1 98 252 THR A O 1
ATOM 1885 N N . LEU A 1 253 ? 16.234 -12.359 8.453 1 97.69 253 LEU A N 1
ATOM 1886 C CA . LEU A 1 253 ? 16.844 -11.172 7.867 1 97.69 253 LEU A CA 1
ATOM 1887 C C . LEU A 1 253 ? 18.359 -11.234 7.969 1 97.69 253 LEU A C 1
ATOM 1889 O O . LEU A 1 253 ? 18.906 -11.578 9.023 1 97.69 253 LEU A O 1
ATOM 1893 N N . LEU A 1 254 ? 19.031 -10.945 6.883 1 96.44 254 LEU A N 1
ATOM 1894 C CA . LEU A 1 254 ? 20.484 -10.953 6.938 1 96.44 254 LEU A CA 1
ATOM 1895 C C . LEU A 1 254 ? 21.078 -9.898 6.004 1 96.44 254 LEU A C 1
ATOM 1897 O O . LEU A 1 254 ? 20.453 -9.523 5.012 1 96.44 254 LEU A O 1
ATOM 1901 N N . PRO A 1 255 ? 22.281 -9.453 6.324 1 96.69 255 PRO A N 1
ATOM 1902 C CA . PRO A 1 255 ? 22.984 -8.539 5.41 1 96.69 255 PRO A CA 1
ATOM 1903 C C . PRO A 1 255 ? 23.281 -9.18 4.055 1 96.69 255 PRO A C 1
ATOM 1905 O O . PRO A 1 255 ? 23.375 -10.406 3.949 1 96.69 255 PRO A O 1
ATOM 1908 N N . CYS A 1 256 ? 23.297 -8.32 3.057 1 94.69 256 CYS A N 1
ATOM 1909 C CA . CYS A 1 256 ? 23.625 -8.828 1.731 1 94.69 256 CYS A CA 1
ATOM 1910 C C . CYS A 1 256 ? 24.875 -8.156 1.188 1 94.69 256 CYS A C 1
ATOM 1912 O O . CYS A 1 256 ? 25.312 -7.121 1.709 1 94.69 256 CYS A O 1
ATOM 1914 N N . GLU A 1 257 ? 25.531 -8.797 0.185 1 93.81 257 GLU A N 1
ATOM 1915 C CA . GLU A 1 257 ? 26.703 -8.297 -0.524 1 93.81 257 GLU A CA 1
ATOM 1916 C C . GLU A 1 257 ? 26.469 -8.289 -2.033 1 93.81 257 GLU A C 1
ATOM 1918 O O . GLU A 1 257 ? 26.203 -9.336 -2.629 1 93.81 257 GLU A O 1
ATOM 1923 N N . PRO A 1 258 ? 26.719 -7.141 -2.639 1 93.56 258 PRO A N 1
ATOM 1924 C CA . PRO A 1 258 ? 26.984 -5.836 -2.029 1 93.56 258 PRO A CA 1
ATOM 1925 C C . PRO A 1 258 ? 25.859 -5.363 -1.126 1 93.56 258 PRO A C 1
ATOM 1927 O O . PRO A 1 258 ? 24.703 -5.754 -1.32 1 93.56 258 PRO A O 1
ATOM 1930 N N . GLY A 1 259 ? 26.219 -4.508 -0.241 1 94.81 259 GLY A N 1
ATOM 1931 C CA . GLY A 1 259 ? 25.234 -3.91 0.64 1 94.81 259 GLY A CA 1
ATOM 1932 C C . GLY A 1 259 ? 24.391 -2.857 -0.046 1 94.81 259 GLY A C 1
ATOM 1933 O O . GLY A 1 259 ? 24.797 -2.281 -1.056 1 94.81 259 GLY A O 1
ATOM 1934 N N . ALA A 1 260 ? 23.156 -2.73 0.538 1 95.62 260 ALA A N 1
ATOM 1935 C CA . ALA A 1 260 ? 22.25 -1.712 0.023 1 95.62 260 ALA A CA 1
ATOM 1936 C C . ALA A 1 260 ? 21.812 -0.755 1.13 1 95.62 260 ALA A C 1
ATOM 1938 O O . ALA A 1 260 ? 21.469 -1.187 2.234 1 95.62 260 ALA A O 1
ATOM 1939 N N . THR A 1 261 ? 21.938 0.519 0.834 1 98 261 THR A N 1
ATOM 1940 C CA . THR A 1 261 ? 21.484 1.546 1.767 1 98 261 THR A CA 1
ATOM 1941 C C . THR A 1 261 ? 20.594 2.564 1.059 1 98 261 THR A C 1
ATOM 1943 O O . THR A 1 261 ? 20.609 2.664 -0.17 1 98 261 THR A O 1
ATOM 1946 N N . ARG A 1 262 ? 19.75 3.219 1.905 1 98.12 262 ARG A N 1
ATOM 1947 C CA . ARG A 1 262 ? 18.906 4.27 1.335 1 98.12 262 ARG A CA 1
ATOM 1948 C C . ARG A 1 262 ? 18.75 5.434 2.312 1 98.12 262 ARG A C 1
ATOM 1950 O O . ARG A 1 262 ? 19 5.281 3.51 1 98.12 262 ARG A O 1
ATOM 1957 N N . ASP A 1 263 ? 18.453 6.562 1.703 1 98.38 263 ASP A N 1
ATOM 1958 C CA . ASP A 1 263 ? 18.047 7.742 2.449 1 98.38 263 ASP A CA 1
ATOM 1959 C C . ASP A 1 263 ? 16.531 7.945 2.363 1 98.38 263 ASP A C 1
ATOM 1961 O O . ASP A 1 263 ? 15.93 7.723 1.309 1 98.38 263 ASP A O 1
ATOM 1965 N N . ILE A 1 264 ? 15.953 8.258 3.484 1 98.62 264 ILE A N 1
ATOM 1966 C CA . ILE A 1 264 ? 14.656 8.922 3.467 1 98.62 264 ILE A CA 1
ATOM 1967 C C . ILE A 1 264 ? 14.852 10.438 3.42 1 98.62 264 ILE A C 1
ATOM 1969 O O . ILE A 1 264 ? 15.586 11 4.238 1 98.62 264 ILE A O 1
ATOM 1973 N N . LEU A 1 265 ? 14.211 11.031 2.424 1 98.69 265 LEU A N 1
ATOM 1974 C CA . LEU A 1 265 ? 14.391 12.453 2.189 1 98.69 265 LEU A CA 1
ATOM 1975 C C . LEU A 1 265 ? 13.07 13.203 2.322 1 98.69 265 LEU A C 1
ATOM 1977 O O . LEU A 1 265 ? 12.016 12.664 1.975 1 98.69 265 LEU A O 1
ATOM 1981 N N . ALA A 1 266 ? 13.148 14.352 2.854 1 98.62 266 ALA A N 1
ATOM 1982 C CA . ALA A 1 266 ? 12.047 15.312 2.771 1 98.62 266 ALA A CA 1
ATOM 1983 C C . ALA A 1 266 ? 12.305 16.359 1.691 1 98.62 266 ALA A C 1
ATOM 1985 O O . ALA A 1 266 ? 13.281 17.109 1.771 1 98.62 266 ALA A O 1
ATOM 1986 N N . ALA A 1 267 ? 11.445 16.391 0.7 1 98.5 267 ALA A N 1
ATOM 1987 C CA . ALA A 1 267 ? 11.602 17.312 -0.423 1 98.5 267 ALA A CA 1
ATOM 1988 C C . ALA A 1 267 ? 10.602 18.469 -0.326 1 98.5 267 ALA A C 1
ATOM 1990 O O . ALA A 1 267 ? 9.43 18.25 -0.013 1 98.5 267 ALA A O 1
ATOM 1991 N N . THR A 1 268 ? 11.039 19.656 -0.501 1 97.56 268 THR A N 1
ATOM 1992 C CA . THR A 1 268 ? 10.219 20.875 -0.571 1 97.56 268 THR A CA 1
ATOM 1993 C C . THR A 1 268 ? 10.648 21.75 -1.738 1 97.56 268 THR A C 1
ATOM 1995 O O . THR A 1 268 ? 11.727 21.547 -2.307 1 97.56 268 THR A O 1
ATOM 1998 N N . LYS A 1 269 ? 9.781 22.672 -2.088 1 93.94 269 LYS A N 1
ATOM 1999 C CA . LYS A 1 269 ? 10.18 23.656 -3.086 1 93.94 269 LYS A CA 1
ATOM 2000 C C . LYS A 1 269 ? 11.148 24.688 -2.494 1 93.94 269 LYS A C 1
ATOM 2002 O O . LYS A 1 269 ? 10.898 25.219 -1.413 1 93.94 269 LYS A O 1
ATOM 2007 N N . LYS A 1 270 ? 12.219 24.938 -3.174 1 85 270 LYS A N 1
ATOM 2008 C CA . LYS A 1 270 ? 13.25 25.859 -2.703 1 85 270 LYS A CA 1
ATOM 2009 C C . LYS A 1 270 ? 12.672 27.25 -2.457 1 85 270 LYS A C 1
ATOM 2011 O O . LYS A 1 270 ? 12.906 27.844 -1.402 1 85 270 LYS A O 1
ATOM 2016 N N . ALA A 1 271 ? 12.023 27.766 -3.359 1 78.69 271 ALA A N 1
ATOM 2017 C CA . ALA A 1 271 ? 11.539 29.141 -3.326 1 78.69 271 ALA A CA 1
ATOM 2018 C C . ALA A 1 271 ? 10.328 29.281 -2.406 1 78.69 271 ALA A C 1
ATOM 2020 O O . ALA A 1 271 ? 10 30.375 -1.97 1 78.69 271 ALA A O 1
ATOM 2021 N N . ASP A 1 272 ? 9.852 28.125 -1.961 1 74.88 272 ASP A N 1
ATOM 2022 C CA . ASP A 1 272 ? 8.539 28.234 -1.338 1 74.88 272 ASP A CA 1
ATOM 2023 C C . ASP A 1 272 ? 8.422 27.297 -0.139 1 74.88 272 ASP A C 1
ATOM 2025 O O . ASP A 1 272 ? 7.375 26.672 0.076 1 74.88 272 ASP A O 1
ATOM 2029 N N . GLU A 1 273 ? 9.516 27.312 0.614 1 82.19 273 GLU A N 1
ATOM 2030 C CA . GLU A 1 273 ? 9.344 26.484 1.81 1 82.19 273 GLU A CA 1
ATOM 2031 C C . GLU A 1 273 ? 8.523 27.219 2.867 1 82.19 273 GLU A C 1
ATOM 2033 O O . GLU A 1 273 ? 8.945 28.266 3.371 1 82.19 273 GLU A O 1
ATOM 2038 N N . THR A 1 274 ? 7.355 26.703 3.158 1 86.44 274 THR A N 1
ATOM 2039 C CA . THR A 1 274 ? 6.445 27.312 4.117 1 86.44 274 THR A CA 1
ATOM 2040 C C . THR A 1 274 ? 6.844 26.953 5.547 1 86.44 274 THR A C 1
ATOM 2042 O O . THR A 1 274 ? 7.559 25.984 5.77 1 86.44 274 THR A O 1
ATOM 2045 N N . PRO A 1 275 ? 6.445 27.766 6.465 1 87.81 275 PRO A N 1
ATOM 2046 C CA . PRO A 1 275 ? 6.695 27.422 7.867 1 87.81 275 PRO A CA 1
ATOM 2047 C C . PRO A 1 275 ? 6.141 26.047 8.25 1 87.81 275 PRO A C 1
ATOM 2049 O O . PRO A 1 275 ? 6.75 25.328 9.047 1 87.81 275 PRO A O 1
ATOM 2052 N N . GLN A 1 276 ? 4.988 25.672 7.676 1 93.25 276 GLN A N 1
ATOM 2053 C CA . GLN A 1 276 ? 4.379 24.375 7.93 1 93.25 276 GLN A CA 1
ATOM 2054 C C . GLN A 1 276 ? 5.289 23.234 7.473 1 93.25 276 GLN A C 1
ATOM 2056 O O . GLN A 1 276 ? 5.508 22.266 8.211 1 93.25 276 GLN A O 1
ATOM 2061 N N . ALA A 1 277 ? 5.836 23.438 6.289 1 95.25 277 ALA A N 1
ATOM 2062 C CA . ALA A 1 277 ? 6.707 22.406 5.711 1 95.25 277 ALA A CA 1
ATOM 2063 C C . ALA A 1 277 ? 7.996 22.281 6.52 1 95.25 277 ALA A C 1
ATOM 2065 O O . ALA A 1 277 ? 8.461 21.156 6.77 1 95.25 277 ALA A O 1
ATOM 2066 N N . ARG A 1 278 ? 8.539 23.391 6.918 1 93 278 ARG A N 1
ATOM 2067 C CA . ARG A 1 278 ? 9.758 23.406 7.719 1 93 278 ARG A CA 1
ATOM 2068 C C . ARG A 1 278 ? 9.531 22.734 9.07 1 93 278 ARG A C 1
ATOM 2070 O O . ARG A 1 278 ? 10.359 21.953 9.531 1 93 278 ARG A O 1
ATOM 2077 N N . ALA A 1 279 ? 8.422 23.078 9.695 1 94 279 ALA A N 1
ATOM 2078 C CA . ALA A 1 279 ? 8.094 22.5 11 1 94 279 ALA A CA 1
ATOM 2079 C C . ALA A 1 279 ? 7.902 20.984 10.891 1 94 279 ALA A C 1
ATOM 2081 O O . ALA A 1 279 ? 8.375 20.234 11.742 1 94 279 ALA A O 1
ATOM 2082 N N . PHE A 1 280 ? 7.266 20.594 9.852 1 97.88 280 PHE A N 1
ATOM 2083 C CA . PHE A 1 280 ? 7.047 19.172 9.648 1 97.88 280 PHE A CA 1
ATOM 2084 C C . PHE A 1 280 ? 8.367 18.453 9.422 1 97.88 280 PHE A C 1
ATOM 2086 O O . PHE A 1 280 ? 8.609 17.391 10.008 1 97.88 280 PHE A O 1
ATOM 2093 N N . THR A 1 281 ? 9.18 18.938 8.578 1 97.19 281 THR A N 1
ATOM 2094 C CA . THR A 1 281 ? 10.469 18.328 8.273 1 97.19 281 THR A CA 1
ATOM 2095 C C . THR A 1 281 ? 11.312 18.188 9.539 1 97.19 281 THR A C 1
ATOM 2097 O O . THR A 1 281 ? 11.961 17.172 9.758 1 97.19 281 THR A O 1
ATOM 2100 N N . ARG A 1 282 ? 11.289 19.219 10.352 1 95.06 282 ARG A N 1
ATOM 2101 C CA . ARG A 1 282 ? 12.016 19.172 11.617 1 95.06 282 ARG A CA 1
ATOM 2102 C C . ARG A 1 282 ? 11.492 18.062 12.523 1 95.06 282 ARG A C 1
ATOM 2104 O O . ARG A 1 282 ? 12.273 17.281 13.07 1 95.06 282 ARG A O 1
ATOM 2111 N N . GLU A 1 283 ? 10.18 17.969 12.703 1 96.5 283 GLU A N 1
ATOM 2112 C CA . GLU A 1 283 ? 9.578 16.938 13.547 1 96.5 283 GLU A CA 1
ATOM 2113 C C . GLU A 1 283 ? 9.852 15.539 13 1 96.5 283 GLU A C 1
ATOM 2115 O O . GLU A 1 283 ? 10.031 14.586 13.766 1 96.5 283 GLU A O 1
ATOM 2120 N N . LEU A 1 284 ? 9.805 15.453 11.68 1 98.06 284 LEU A N 1
ATOM 2121 C CA . LEU A 1 284 ? 10.094 14.18 11.023 1 98.06 284 LEU A CA 1
ATOM 2122 C C . LEU A 1 284 ? 11.5 13.695 11.359 1 98.06 284 LEU A C 1
ATOM 2124 O O . LEU A 1 284 ? 11.695 12.516 11.664 1 98.06 284 LEU A O 1
ATOM 2128 N N . ARG A 1 285 ? 12.453 14.57 11.312 1 97.06 285 ARG A N 1
ATOM 2129 C CA . ARG A 1 285 ? 13.836 14.242 11.633 1 97.06 285 ARG A CA 1
ATOM 2130 C C . ARG A 1 285 ? 13.984 13.859 13.102 1 97.06 285 ARG A C 1
ATOM 2132 O O . ARG A 1 285 ? 14.727 12.93 13.438 1 97.06 285 ARG A O 1
ATOM 2139 N N . GLU A 1 286 ? 13.297 14.531 13.945 1 95.12 286 GLU A N 1
ATOM 2140 C CA . GLU A 1 286 ? 13.32 14.203 15.367 1 95.12 286 GLU A CA 1
ATOM 2141 C C . GLU A 1 286 ? 12.75 12.812 15.625 1 95.12 286 GLU A C 1
ATOM 2143 O O . GLU A 1 286 ? 13.297 12.047 16.422 1 95.12 286 GLU A O 1
ATOM 2148 N N . THR A 1 287 ? 11.641 12.523 14.938 1 96.06 287 THR A N 1
ATOM 2149 C CA . THR A 1 287 ? 11.023 11.211 15.07 1 96.06 287 THR A CA 1
ATOM 2150 C C . THR A 1 287 ? 11.969 10.117 14.594 1 96.06 287 THR A C 1
ATOM 2152 O O . THR A 1 287 ? 12.062 9.055 15.211 1 96.06 287 THR A O 1
ATOM 2155 N N . ALA A 1 288 ? 12.641 10.391 13.484 1 95.69 288 ALA A N 1
ATOM 2156 C CA . ALA A 1 288 ? 13.578 9.422 12.922 1 95.69 288 ALA A CA 1
ATOM 2157 C C . ALA A 1 288 ? 14.719 9.125 13.891 1 95.69 288 ALA A C 1
ATOM 2159 O O . ALA A 1 288 ? 15.195 7.996 13.969 1 95.69 288 ALA A O 1
ATOM 2160 N N . CYS A 1 289 ? 15.164 10.094 14.664 1 90.31 289 CYS A N 1
ATOM 2161 C CA . CYS A 1 289 ? 16.234 9.93 15.641 1 90.31 289 CYS A CA 1
ATOM 2162 C C . CYS A 1 289 ? 15.797 9.039 16.797 1 90.31 289 CYS A C 1
ATOM 2164 O O . CYS A 1 289 ? 16.625 8.406 17.453 1 90.31 289 CYS A O 1
ATOM 2166 N N . ALA A 1 290 ? 14.492 8.914 17 1 84.62 290 ALA A N 1
ATOM 2167 C CA . ALA A 1 290 ? 13.961 8.156 18.125 1 84.62 290 ALA A CA 1
ATOM 2168 C C . ALA A 1 290 ? 13.812 6.68 17.766 1 84.62 290 ALA A C 1
ATOM 2170 O O . ALA A 1 290 ? 13.625 5.836 18.656 1 84.62 290 ALA A O 1
ATOM 2171 N N . ILE A 1 291 ? 13.875 6.367 16.484 1 78.69 291 ILE A N 1
ATOM 2172 C CA . ILE A 1 291 ? 13.711 4.969 16.109 1 78.69 291 ILE A CA 1
ATOM 2173 C C . ILE A 1 291 ? 15.07 4.355 15.797 1 78.69 291 ILE A C 1
ATOM 2175 O O . ILE A 1 291 ? 15.969 5.039 15.305 1 78.69 291 ILE A O 1
ATOM 2179 N N . MET B 1 1 ? 6.742 -13.93 -30.312 1 62.38 1 MET B N 1
ATOM 2180 C CA . MET B 1 1 ? 7.605 -12.883 -30.844 1 62.38 1 MET B CA 1
ATOM 2181 C C . MET B 1 1 ? 6.902 -11.523 -30.812 1 62.38 1 MET B C 1
ATOM 2183 O O . MET B 1 1 ? 7.383 -10.594 -30.156 1 62.38 1 MET B O 1
ATOM 2187 N N . PHE B 1 2 ? 5.707 -11.5 -31.453 1 63.56 2 PHE B N 1
ATOM 2188 C CA . PHE B 1 2 ? 5.047 -10.195 -31.438 1 63.56 2 PHE B CA 1
ATOM 2189 C C . PHE B 1 2 ? 4.656 -9.797 -30.016 1 63.56 2 PHE B C 1
ATOM 2191 O O . PHE B 1 2 ? 4.758 -8.633 -29.641 1 63.56 2 PHE B O 1
ATOM 2198 N N . ALA B 1 3 ? 4.262 -10.758 -29.297 1 63.22 3 ALA B N 1
ATOM 2199 C CA . ALA B 1 3 ? 3.908 -10.469 -27.922 1 63.22 3 ALA B CA 1
ATOM 2200 C C . ALA B 1 3 ? 5.086 -9.852 -27.156 1 63.22 3 ALA B C 1
ATOM 2202 O O . ALA B 1 3 ? 4.906 -8.938 -26.359 1 63.22 3 ALA B O 1
ATOM 2203 N N . ALA B 1 4 ? 6.238 -10.289 -27.422 1 63.5 4 ALA B N 1
ATOM 2204 C CA . ALA B 1 4 ? 7.449 -9.75 -26.797 1 63.5 4 ALA B CA 1
ATOM 2205 C C . ALA B 1 4 ? 7.703 -8.32 -27.25 1 63.5 4 ALA B C 1
ATOM 2207 O O . ALA B 1 4 ? 8.102 -7.469 -26.453 1 63.5 4 ALA B O 1
ATOM 2208 N N . VAL B 1 5 ? 7.469 -8.133 -28.469 1 67 5 VAL B N 1
ATOM 2209 C CA . VAL B 1 5 ? 7.668 -6.797 -29.031 1 67 5 VAL B CA 1
ATOM 2210 C C . VAL B 1 5 ? 6.68 -5.82 -28.391 1 67 5 VAL B C 1
ATOM 2212 O O . VAL B 1 5 ? 7.043 -4.695 -28.031 1 67 5 VAL B O 1
ATOM 2215 N N . ALA B 1 6 ? 5.52 -6.305 -28.266 1 64.31 6 ALA B N 1
ATOM 2216 C CA . ALA B 1 6 ? 4.465 -5.477 -27.688 1 64.31 6 ALA B CA 1
ATOM 2217 C C . ALA B 1 6 ? 4.75 -5.172 -26.234 1 64.31 6 ALA B C 1
ATOM 2219 O O . ALA B 1 6 ? 4.469 -4.07 -25.75 1 64.31 6 ALA B O 1
ATOM 2220 N N . GLU B 1 7 ? 5.324 -6.047 -25.641 1 61.38 7 GLU B N 1
ATOM 2221 C CA . GLU B 1 7 ? 5.613 -5.957 -24.203 1 61.38 7 GLU B CA 1
ATOM 2222 C C . GLU B 1 7 ? 6.801 -5.035 -23.938 1 61.38 7 GLU B C 1
ATOM 2224 O O . GLU B 1 7 ? 6.785 -4.254 -22.984 1 61.38 7 GLU B O 1
ATOM 2229 N N . HIS B 1 8 ? 7.781 -5.098 -24.766 1 62.06 8 HIS B N 1
ATOM 2230 C CA . HIS B 1 8 ? 9.047 -4.422 -24.5 1 62.06 8 HIS B CA 1
ATOM 2231 C C . HIS B 1 8 ? 9.125 -3.084 -25.234 1 62.06 8 HIS B C 1
ATOM 2233 O O . HIS B 1 8 ? 9.961 -2.24 -24.906 1 62.06 8 HIS B O 1
ATOM 2239 N N . GLY B 1 9 ? 8.203 -2.842 -26.156 1 63.06 9 GLY B N 1
ATOM 2240 C CA . GLY B 1 9 ? 8.109 -1.6 -26.906 1 63.06 9 GLY B CA 1
ATOM 2241 C C . GLY B 1 9 ? 9.336 -1.313 -27.75 1 63.06 9 GLY B C 1
ATOM 2242 O O . GLY B 1 9 ? 9.586 -0.167 -28.125 1 63.06 9 GLY B O 1
ATOM 2243 N N . SER B 1 10 ? 10.289 -2.193 -27.812 1 71.25 10 SER B N 1
ATOM 2244 C CA . SER B 1 10 ? 11.484 -2.07 -28.641 1 71.25 10 SER B CA 1
ATOM 2245 C C . SER B 1 10 ? 11.844 -3.4 -29.297 1 71.25 10 SER B C 1
ATOM 2247 O O . SER B 1 10 ? 11.664 -4.461 -28.703 1 71.25 10 SER B O 1
ATOM 2249 N N . VAL B 1 11 ? 12.336 -3.361 -30.547 1 71.38 11 VAL B N 1
ATOM 2250 C CA . VAL B 1 11 ? 12.758 -4.539 -31.312 1 71.38 11 VAL B CA 1
ATOM 2251 C C . VAL B 1 11 ? 13.992 -5.16 -30.641 1 71.38 11 VAL B C 1
ATOM 2253 O O . VAL B 1 11 ? 14.078 -6.379 -30.5 1 71.38 11 VAL B O 1
ATOM 2256 N N . HIS B 1 12 ? 14.758 -4.242 -30.281 1 70.88 12 HIS B N 1
ATOM 2257 C CA . HIS B 1 12 ? 15.984 -4.738 -29.656 1 70.88 12 HIS B CA 1
ATOM 2258 C C . HIS B 1 12 ? 15.695 -5.402 -28.312 1 70.88 12 HIS B C 1
ATOM 2260 O O . HIS B 1 12 ? 16.219 -6.484 -28.031 1 70.88 12 HIS B O 1
ATOM 2266 N N . ALA B 1 13 ? 14.836 -4.863 -27.625 1 69.06 13 ALA B N 1
ATOM 2267 C CA . ALA B 1 13 ? 14.484 -5.41 -26.328 1 69.06 13 ALA B CA 1
ATOM 2268 C C . ALA B 1 13 ? 13.727 -6.727 -26.453 1 69.06 13 ALA B C 1
ATOM 2270 O O . ALA B 1 13 ? 13.938 -7.66 -25.688 1 69.06 13 ALA B O 1
ATOM 2271 N N . ALA B 1 14 ? 12.914 -6.762 -27.391 1 67.44 14 ALA B N 1
ATOM 2272 C CA . ALA B 1 14 ? 12.195 -7.996 -27.688 1 67.44 14 ALA B CA 1
ATOM 2273 C C . ALA B 1 14 ? 13.148 -9.094 -28.141 1 67.44 14 ALA B C 1
ATOM 2275 O O . ALA B 1 14 ? 13.016 -10.25 -27.734 1 67.44 14 ALA B O 1
ATOM 2276 N N . ALA B 1 15 ? 14.078 -8.75 -28.891 1 67.94 15 ALA B N 1
ATOM 2277 C CA . ALA B 1 15 ? 15.078 -9.695 -29.375 1 67.94 15 ALA B CA 1
ATOM 2278 C C . ALA B 1 15 ? 15.891 -10.273 -28.234 1 67.94 15 ALA B C 1
ATOM 2280 O O . ALA B 1 15 ? 16.141 -11.484 -28.172 1 67.94 15 ALA B O 1
ATOM 2281 N N . GLU B 1 16 ? 16.156 -9.445 -27.391 1 66.44 16 GLU B N 1
ATOM 2282 C CA . GLU B 1 16 ? 16.938 -9.852 -26.219 1 66.44 16 GLU B CA 1
ATOM 2283 C C . GLU B 1 16 ? 16.141 -10.805 -25.328 1 66.44 16 GLU B C 1
ATOM 2285 O O . GLU B 1 16 ? 16.672 -11.805 -24.859 1 66.44 16 GLU B O 1
ATOM 2290 N N . SER B 1 17 ? 14.898 -10.531 -25.312 1 62.28 17 SER B N 1
ATOM 2291 C CA . SER B 1 17 ? 14.031 -11.336 -24.453 1 62.28 17 SER B CA 1
ATOM 2292 C C . SER B 1 17 ? 13.758 -12.703 -25.078 1 62.28 17 SER B C 1
ATOM 2294 O O . SER B 1 17 ? 13.539 -13.688 -24.359 1 62.28 17 SER B O 1
ATOM 2296 N N . LEU B 1 18 ? 13.859 -12.781 -26.312 1 59.94 18 LEU B N 1
ATOM 2297 C CA . LEU B 1 18 ? 13.547 -14 -27.062 1 59.94 18 LEU B CA 1
ATOM 2298 C C . LEU B 1 18 ? 14.82 -14.727 -27.484 1 59.94 18 LEU B C 1
ATOM 2300 O O . LEU B 1 18 ? 14.766 -15.797 -28.078 1 59.94 18 LEU B O 1
ATOM 2304 N N . HIS B 1 19 ? 15.945 -14.07 -27.047 1 61.56 19 HIS B N 1
ATOM 2305 C CA . HIS B 1 19 ? 17.25 -14.609 -27.391 1 61.56 19 HIS B CA 1
ATOM 2306 C C . HIS B 1 19 ? 17.375 -14.828 -28.906 1 61.56 19 HIS B C 1
ATOM 2308 O O . HIS B 1 19 ? 17.859 -15.867 -29.344 1 61.56 19 HIS B O 1
ATOM 2314 N N . ILE B 1 20 ? 16.875 -13.938 -29.594 1 67.12 20 ILE B N 1
ATOM 2315 C CA . ILE B 1 20 ? 17.031 -13.922 -31.047 1 67.12 20 ILE B CA 1
ATOM 2316 C C . ILE B 1 20 ? 17.578 -12.57 -31.484 1 67.12 20 ILE B C 1
ATOM 2318 O O . ILE B 1 20 ? 17.75 -11.664 -30.672 1 67.12 20 ILE B O 1
ATOM 2322 N N . THR B 1 21 ? 18.109 -12.508 -32.625 1 67.25 21 THR B N 1
ATOM 2323 C CA . THR B 1 21 ? 18.734 -11.289 -33.156 1 67.25 21 THR B CA 1
ATOM 2324 C C . THR B 1 21 ? 17.672 -10.234 -33.469 1 67.25 21 THR B C 1
ATOM 2326 O O . THR B 1 21 ? 16.531 -10.57 -33.781 1 67.25 21 THR B O 1
ATOM 2329 N N . GLY B 1 22 ? 17.969 -9.016 -33.25 1 68.81 22 GLY B N 1
ATOM 2330 C CA . GLY B 1 22 ? 17.125 -7.891 -33.625 1 68.81 22 GLY B CA 1
ATOM 2331 C C . GLY B 1 22 ? 16.562 -7.992 -35.031 1 68.81 22 GLY B C 1
ATOM 2332 O O . GLY B 1 22 ? 15.359 -7.84 -35.25 1 68.81 22 GLY B O 1
ATOM 2333 N N . PRO B 1 23 ? 17.516 -8.273 -35.906 1 69.88 23 PRO B N 1
ATOM 2334 C CA . PRO B 1 23 ? 17.031 -8.422 -37.281 1 69.88 23 PRO B CA 1
ATOM 2335 C C . PRO B 1 23 ? 16.016 -9.547 -37.438 1 69.88 23 PRO B C 1
ATOM 2337 O O . PRO B 1 23 ? 15.062 -9.43 -38.219 1 69.88 23 PRO B O 1
ATOM 2340 N N . ALA B 1 24 ? 16.078 -10.477 -36.688 1 67.62 24 ALA B N 1
ATOM 2341 C CA . ALA B 1 24 ? 15.117 -11.57 -36.719 1 67.62 24 ALA B CA 1
ATOM 2342 C C . ALA B 1 24 ? 13.758 -11.117 -36.188 1 67.62 24 ALA B C 1
ATOM 2344 O O . ALA B 1 24 ? 12.719 -11.469 -36.75 1 67.62 24 ALA B O 1
ATOM 2345 N N . VAL B 1 25 ? 13.828 -10.367 -35.188 1 71.69 25 VAL B N 1
ATOM 2346 C CA . VAL B 1 25 ? 12.578 -9.828 -34.656 1 71.69 25 VAL B CA 1
ATOM 2347 C C . VAL B 1 25 ? 11.953 -8.867 -35.656 1 71.69 25 VAL 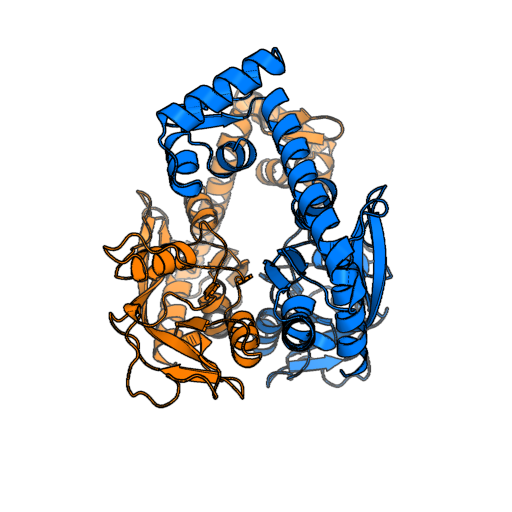B C 1
ATOM 2349 O O . VAL B 1 25 ? 10.75 -8.914 -35.906 1 71.69 25 VAL B O 1
ATOM 2352 N N . SER B 1 26 ? 12.773 -8.062 -36.188 1 73.5 26 SER B N 1
ATOM 2353 C CA . SER B 1 26 ? 12.305 -7.098 -37.156 1 73.5 26 SER B CA 1
ATOM 2354 C C . SER B 1 26 ? 11.727 -7.797 -38.375 1 73.5 26 SER B C 1
ATOM 2356 O O . SER B 1 26 ? 10.695 -7.379 -38.906 1 73.5 26 SER B O 1
ATOM 2358 N N . GLN B 1 27 ? 12.391 -8.805 -38.812 1 68.12 27 GLN B N 1
ATOM 2359 C CA . GLN B 1 27 ? 11.93 -9.578 -39.969 1 68.12 27 GLN B CA 1
ATOM 2360 C C . GLN B 1 27 ? 10.594 -10.266 -39.656 1 68.12 27 GLN B C 1
ATOM 2362 O O . GLN B 1 27 ? 9.695 -10.289 -40.5 1 68.12 27 GLN B O 1
ATOM 2367 N N . HIS B 1 28 ? 10.523 -10.797 -38.5 1 67.5 28 HIS B N 1
ATOM 2368 C CA . HIS B 1 28 ? 9.281 -11.445 -38.094 1 67.5 28 HIS B CA 1
ATOM 2369 C C . HIS B 1 28 ? 8.148 -10.43 -37.969 1 67.5 28 HIS B C 1
ATOM 2371 O O . HIS B 1 28 ? 7.012 -10.719 -38.344 1 67.5 28 HIS B O 1
ATOM 2377 N N . LEU B 1 29 ? 8.453 -9.32 -37.469 1 73.81 29 LEU B N 1
ATOM 2378 C CA . LEU B 1 29 ? 7.465 -8.258 -37.344 1 73.81 29 LEU B CA 1
ATOM 2379 C C . LEU B 1 29 ? 6.98 -7.797 -38.719 1 73.81 29 LEU B C 1
ATOM 2381 O O . LEU B 1 29 ? 5.781 -7.586 -38.906 1 73.81 29 LEU B O 1
ATOM 2385 N N . ARG B 1 30 ? 7.926 -7.617 -39.531 1 72.5 30 ARG B N 1
ATOM 2386 C CA . ARG B 1 30 ? 7.59 -7.227 -40.906 1 72.5 30 ARG B CA 1
ATOM 2387 C C . ARG B 1 30 ? 6.762 -8.305 -41.594 1 72.5 30 ARG B C 1
ATOM 2389 O O . ARG B 1 30 ? 5.812 -7.996 -42.312 1 72.5 30 ARG B O 1
ATOM 2396 N N . LYS B 1 31 ? 7.148 -9.508 -41.438 1 65.62 31 LYS B N 1
ATOM 2397 C CA . LYS B 1 31 ? 6.379 -10.609 -42 1 65.62 31 LYS B CA 1
ATOM 2398 C C . LYS B 1 31 ? 4.961 -10.633 -41.438 1 65.62 31 LYS B C 1
ATOM 2400 O O . LYS B 1 31 ? 3.996 -10.82 -42.188 1 65.62 31 LYS B O 1
ATOM 2405 N N . LEU B 1 32 ? 4.895 -10.422 -40.156 1 68.06 32 LEU B N 1
ATOM 2406 C CA . LEU B 1 32 ? 3.59 -10.398 -39.5 1 68.06 32 LEU B CA 1
ATOM 2407 C C . LEU B 1 32 ? 2.75 -9.227 -40 1 68.06 32 LEU B C 1
ATOM 2409 O O . LEU B 1 32 ? 1.554 -9.383 -40.25 1 68.06 32 LEU B O 1
ATOM 2413 N N . GLU B 1 33 ? 3.385 -8.133 -40.156 1 73.81 33 GLU B N 1
ATOM 2414 C CA . GLU B 1 33 ? 2.688 -6.953 -40.688 1 73.81 33 GLU B CA 1
ATOM 2415 C C . GLU B 1 33 ? 2.217 -7.18 -42.125 1 73.81 33 GLU B C 1
ATOM 2417 O O . GLU B 1 33 ? 1.126 -6.746 -42.5 1 73.81 33 GLU B O 1
ATOM 2422 N N . ARG B 1 34 ? 3.004 -7.875 -42.844 1 69.25 34 ARG B N 1
ATOM 2423 C CA . ARG B 1 34 ? 2.625 -8.234 -44.219 1 69.25 34 ARG B CA 1
ATOM 2424 C C . ARG B 1 34 ? 1.456 -9.219 -44.219 1 69.25 34 ARG B C 1
ATOM 2426 O O . ARG B 1 34 ? 0.533 -9.086 -45.031 1 69.25 34 ARG B O 1
ATOM 2433 N N . GLU B 1 35 ? 1.517 -10.062 -43.375 1 66.38 35 GLU B N 1
ATOM 2434 C CA . GLU B 1 35 ? 0.479 -11.094 -43.281 1 66.38 35 GLU B CA 1
ATOM 2435 C C . GLU B 1 35 ? -0.855 -10.5 -42.844 1 66.38 35 GLU B C 1
ATOM 2437 O O . GLU B 1 35 ? -1.915 -10.93 -43.312 1 66.38 35 GLU B O 1
ATOM 2442 N N . VAL B 1 36 ? -0.677 -9.469 -42.031 1 65.62 36 VAL B N 1
ATOM 2443 C CA . VAL B 1 36 ? -1.911 -8.891 -41.5 1 65.62 36 VAL B CA 1
ATOM 2444 C C . VAL B 1 36 ? -2.254 -7.625 -42.281 1 65.62 36 VAL B C 1
ATOM 2446 O O . VAL B 1 36 ? -3.291 -7 -42.062 1 65.62 36 VAL B O 1
ATOM 2449 N N . ALA B 1 37 ? -1.483 -7.363 -43.219 1 67.31 37 ALA B N 1
ATOM 2450 C CA . ALA B 1 37 ? -1.653 -6.238 -44.125 1 67.31 37 ALA B CA 1
ATOM 2451 C C . ALA B 1 37 ? -1.867 -4.938 -43.375 1 67.31 37 ALA B C 1
ATOM 2453 O O . ALA B 1 37 ? -2.662 -4.09 -43.781 1 67.31 37 ALA B O 1
ATOM 2454 N N . SER B 1 38 ? -1.32 -4.883 -42.219 1 70.31 38 SER B N 1
ATOM 2455 C CA . SER B 1 38 ? -1.376 -3.682 -41.406 1 70.31 38 SER B CA 1
ATOM 2456 C C . SER B 1 38 ? -0.058 -3.451 -40.656 1 70.31 38 SER B C 1
ATOM 2458 O O . SER B 1 38 ? 0.637 -4.406 -40.312 1 70.31 38 SER B O 1
ATOM 2460 N N . ARG B 1 39 ? 0.207 -2.207 -40.406 1 76.06 39 ARG B N 1
ATOM 2461 C CA . ARG B 1 39 ? 1.351 -1.89 -39.562 1 76.06 39 ARG B CA 1
ATOM 2462 C C . ARG B 1 39 ? 1.021 -2.119 -38.094 1 76.06 39 ARG B C 1
ATOM 2464 O O . ARG B 1 39 ? -0.025 -1.68 -37.625 1 76.06 39 ARG B O 1
ATOM 2471 N N . LEU B 1 40 ? 1.882 -2.869 -37.375 1 75.31 40 LEU B N 1
ATOM 2472 C CA . LEU B 1 40 ? 1.615 -3.246 -36 1 75.31 40 LEU B CA 1
ATOM 2473 C C . LEU B 1 40 ? 2.396 -2.361 -35.031 1 75.31 40 LEU B C 1
ATOM 2475 O O . LEU B 1 40 ? 2.006 -2.203 -33.875 1 75.31 40 LEU B O 1
ATOM 2479 N N . VAL B 1 41 ? 3.506 -1.815 -35.594 1 77.31 41 VAL B N 1
ATOM 2480 C CA . VAL B 1 41 ? 4.344 -0.952 -34.781 1 77.31 41 VAL B CA 1
ATOM 2481 C C . VAL B 1 41 ? 4.715 0.306 -35.562 1 77.31 41 VAL B C 1
ATOM 2483 O O . VAL B 1 41 ? 4.75 0.292 -36.781 1 77.31 41 VAL B O 1
ATOM 2486 N N . GLU B 1 42 ? 4.766 1.438 -34.844 1 77.38 42 GLU B N 1
ATOM 2487 C CA . GLU B 1 42 ? 5.234 2.684 -35.438 1 77.38 42 GLU B CA 1
ATOM 2488 C C . GLU B 1 42 ? 6.371 3.293 -34.625 1 77.38 42 GLU B C 1
ATOM 2490 O O . GLU B 1 42 ? 6.465 3.068 -33.406 1 77.38 42 GLU B O 1
ATOM 2495 N N . PRO B 1 43 ? 7.297 3.941 -35.438 1 72.19 43 PRO B N 1
ATOM 2496 C CA . PRO B 1 43 ? 8.406 4.582 -34.719 1 72.19 43 PRO B CA 1
ATOM 2497 C C . PRO B 1 43 ? 7.926 5.613 -33.688 1 72.19 43 PRO B C 1
ATOM 2499 O O . PRO B 1 43 ? 6.961 6.34 -33.938 1 72.19 43 PRO B O 1
ATOM 2502 N N . ASN B 1 44 ? 8.32 5.359 -32.562 1 67.88 44 ASN B N 1
ATOM 2503 C CA . ASN B 1 44 ? 8.117 6.336 -31.516 1 67.88 44 ASN B CA 1
ATOM 2504 C C . ASN B 1 44 ? 9.438 6.766 -30.891 1 67.88 44 ASN B C 1
ATOM 2506 O O . ASN B 1 44 ? 9.875 6.18 -29.891 1 67.88 44 ASN B O 1
ATOM 2510 N N . GLY B 1 45 ? 10.109 7.836 -31.438 1 65.81 45 GLY B N 1
ATOM 2511 C CA . GLY B 1 45 ? 11.438 8.25 -31 1 65.81 45 GLY B CA 1
ATOM 2512 C C . GLY B 1 45 ? 12.5 7.184 -31.219 1 65.81 45 GLY B C 1
ATOM 2513 O O . GLY B 1 45 ? 12.672 6.691 -32.344 1 65.81 45 GLY B O 1
ATOM 2514 N N . ARG B 1 46 ? 13.25 6.734 -30.219 1 60.66 46 ARG B N 1
ATOM 2515 C CA . ARG B 1 46 ? 14.266 5.688 -30.297 1 60.66 46 ARG B CA 1
ATOM 2516 C C . ARG B 1 46 ? 13.641 4.309 -30.094 1 60.66 46 ARG B C 1
ATOM 2518 O O . ARG B 1 46 ? 14.336 3.293 -30.172 1 60.66 46 ARG B O 1
ATOM 2525 N N . GLY B 1 47 ? 12.367 4.254 -29.875 1 68.56 47 GLY B N 1
ATOM 2526 C CA . GLY B 1 47 ? 11.672 2.988 -29.703 1 68.56 47 GLY B CA 1
ATOM 2527 C C . GLY B 1 47 ? 10.484 2.826 -30.625 1 68.56 47 GLY B C 1
ATOM 2528 O O . GLY B 1 47 ? 10.422 3.461 -31.688 1 68.56 47 GLY B O 1
ATOM 2529 N N . ILE B 1 48 ? 9.68 1.705 -30.406 1 70.19 48 ILE B N 1
ATOM 2530 C CA . ILE B 1 48 ? 8.5 1.445 -31.219 1 70.19 48 ILE B CA 1
ATOM 2531 C C . ILE B 1 48 ? 7.25 1.482 -30.328 1 70.19 48 ILE B C 1
ATOM 2533 O O . ILE B 1 48 ? 7.328 1.24 -29.125 1 70.19 48 ILE B O 1
ATOM 2537 N N . ARG B 1 49 ? 6.188 2.057 -30.875 1 71.69 49 ARG B N 1
ATOM 2538 C CA . ARG B 1 49 ? 4.875 1.966 -30.234 1 71.69 49 ARG B CA 1
ATOM 2539 C C . ARG B 1 49 ? 3.91 1.145 -31.078 1 71.69 49 ARG B C 1
ATOM 2541 O O . ARG B 1 49 ? 4.008 1.134 -32.312 1 71.69 49 ARG B O 1
ATOM 2548 N N . LEU B 1 50 ? 2.975 0.474 -30.328 1 72.25 50 LEU B N 1
ATOM 2549 C CA . LEU B 1 50 ? 1.966 -0.32 -31.031 1 72.25 50 LEU B CA 1
ATOM 2550 C C . LEU B 1 50 ? 0.943 0.58 -31.703 1 72.25 50 LEU B C 1
ATOM 2552 O O . LEU B 1 50 ? 0.523 1.592 -31.141 1 72.25 50 LEU B O 1
ATOM 2556 N N . THR B 1 51 ? 0.681 0.233 -32.969 1 68.75 51 THR B N 1
ATOM 2557 C CA . THR B 1 51 ? -0.467 0.835 -33.656 1 68.75 51 THR B CA 1
ATOM 2558 C C . THR B 1 51 ? -1.772 0.276 -33.094 1 68.75 51 THR B C 1
ATOM 2560 O O . THR B 1 51 ? -1.759 -0.614 -32.219 1 68.75 51 THR B O 1
ATOM 2563 N N . HIS B 1 52 ? -2.859 0.856 -33.469 1 63.41 52 HIS B N 1
ATOM 2564 C CA . HIS B 1 52 ? -4.152 0.298 -33.094 1 63.41 52 HIS B CA 1
ATOM 2565 C C . HIS B 1 52 ? -4.254 -1.173 -33.5 1 63.41 52 HIS B C 1
ATOM 2567 O O . HIS B 1 52 ? -4.684 -2.004 -32.688 1 63.41 52 HIS B O 1
ATOM 2573 N N . ALA B 1 53 ? -3.846 -1.47 -34.625 1 62.19 53 ALA B N 1
ATOM 2574 C CA . ALA B 1 53 ? -3.811 -2.846 -35.125 1 62.19 53 ALA B CA 1
ATOM 2575 C C . ALA B 1 53 ? -2.826 -3.688 -34.312 1 62.19 53 ALA B C 1
ATOM 2577 O O . ALA B 1 53 ? -3.096 -4.855 -34.031 1 62.19 53 ALA B O 1
ATOM 2578 N N . GLY B 1 54 ? -1.771 -3.074 -33.906 1 66.38 54 GLY B N 1
ATOM 2579 C CA . GLY B 1 54 ? -0.782 -3.746 -33.062 1 66.38 54 GLY B CA 1
ATOM 2580 C C . GLY B 1 54 ? -1.303 -4.102 -31.688 1 66.38 54 GLY B C 1
ATOM 2581 O O . GLY B 1 54 ? -1.049 -5.195 -31.188 1 66.38 54 GLY B O 1
ATOM 2582 N N . ARG B 1 55 ? -1.966 -3.258 -31.203 1 64.75 55 ARG B N 1
ATOM 2583 C CA . ARG B 1 55 ? -2.555 -3.504 -29.891 1 64.75 55 ARG B CA 1
ATOM 2584 C C . ARG B 1 55 ? -3.582 -4.629 -29.953 1 64.75 55 ARG B C 1
ATOM 2586 O O . ARG B 1 55 ? -3.629 -5.484 -29.062 1 64.75 55 ARG B O 1
ATOM 2593 N N . LEU B 1 56 ? -4.305 -4.652 -31 1 59.38 56 LEU B N 1
ATOM 2594 C CA . LEU B 1 56 ? -5.301 -5.699 -31.203 1 59.38 56 LEU B CA 1
ATOM 2595 C C . LEU B 1 56 ? -4.629 -7.059 -31.391 1 59.38 56 LEU B C 1
ATOM 2597 O O . LEU B 1 56 ? -5.082 -8.062 -30.828 1 59.38 56 LEU B O 1
ATOM 2601 N N . LEU B 1 57 ? -3.611 -6.988 -32.094 1 62.09 57 LEU B N 1
ATOM 2602 C CA . LEU B 1 57 ? -2.906 -8.242 -32.312 1 62.09 57 LEU B CA 1
ATOM 2603 C C . LEU B 1 57 ? -2.18 -8.711 -31.062 1 62.09 57 LEU B C 1
ATOM 2605 O O . LEU B 1 57 ? -2.102 -9.914 -30.812 1 62.09 57 LEU B O 1
ATOM 2609 N N . ALA B 1 58 ? -1.662 -7.746 -30.406 1 61.03 58 ALA B N 1
ATOM 2610 C CA . ALA B 1 58 ? -0.991 -8.102 -29.172 1 61.03 58 ALA B CA 1
ATOM 2611 C C . ALA B 1 58 ? -1.954 -8.789 -28.203 1 61.03 58 ALA B C 1
ATOM 2613 O O . ALA B 1 58 ? -1.585 -9.75 -27.531 1 61.03 58 ALA B O 1
ATOM 2614 N N . VAL B 1 59 ? -3.068 -8.32 -28.234 1 57.53 59 VAL B N 1
ATOM 2615 C CA . VAL B 1 59 ? -4.109 -8.945 -27.422 1 57.53 59 VAL B CA 1
ATOM 2616 C C . VAL B 1 59 ? -4.375 -10.359 -27.938 1 57.53 59 VAL B C 1
ATOM 2618 O O . VAL B 1 59 ? -4.434 -11.305 -27.141 1 57.53 59 VAL B O 1
ATOM 2621 N N . SER B 1 60 ? -4.465 -10.414 -29.172 1 57.47 60 SER B N 1
ATOM 2622 C CA . SER B 1 60 ? -4.719 -11.719 -29.781 1 57.47 60 SER B CA 1
ATOM 2623 C C . SER B 1 60 ? -3.551 -12.672 -29.562 1 57.47 60 SER B C 1
ATOM 2625 O O . SER B 1 60 ? -3.756 -13.859 -29.312 1 57.47 60 SER B O 1
ATOM 2627 N N . ALA B 1 61 ? -2.387 -12.164 -29.719 1 57.38 61 ALA B N 1
ATOM 2628 C CA . ALA B 1 61 ? -1.197 -12.984 -29.516 1 57.38 61 ALA B CA 1
ATOM 2629 C C . ALA B 1 61 ? -1.123 -13.484 -28.078 1 57.38 61 ALA B C 1
ATOM 2631 O O . ALA B 1 61 ? -0.788 -14.648 -27.828 1 57.38 61 ALA B O 1
ATOM 2632 N N . ARG B 1 62 ? -1.4 -12.617 -27.297 1 55.34 62 ARG B N 1
ATOM 2633 C CA . ARG B 1 62 ? -1.447 -13.016 -25.906 1 55.34 62 ARG B CA 1
ATOM 2634 C C . ARG B 1 62 ? -2.506 -14.086 -25.672 1 55.34 62 ARG B C 1
ATOM 2636 O O . ARG B 1 62 ? -2.285 -15.031 -24.906 1 55.34 62 ARG B O 1
ATOM 2643 N N . GLU B 1 63 ? -3.531 -13.898 -26.359 1 53.72 63 GLU B N 1
ATOM 2644 C CA . GLU B 1 63 ? -4.598 -14.891 -26.297 1 53.72 63 GLU B CA 1
ATOM 2645 C C . GLU B 1 63 ? -4.133 -16.234 -26.844 1 53.72 63 GLU B C 1
ATOM 2647 O O . GLU B 1 63 ? -4.477 -17.281 -26.297 1 53.72 63 GLU B O 1
ATOM 2652 N N . MET B 1 64 ? -3.404 -16.141 -27.844 1 51.81 64 MET B N 1
ATOM 2653 C CA . MET B 1 64 ? -2.906 -17.375 -28.438 1 51.81 64 MET B CA 1
ATOM 2654 C C . MET B 1 64 ? -1.902 -18.062 -27.516 1 51.81 64 MET B C 1
ATOM 2656 O O . MET B 1 64 ? -1.935 -19.281 -27.359 1 51.81 64 MET B O 1
ATOM 2660 N N . VAL B 1 65 ? -1.06 -17.25 -27.062 1 50.75 65 VAL B N 1
ATOM 2661 C CA . VAL B 1 65 ? -0.117 -17.828 -26.109 1 50.75 65 VAL B CA 1
ATOM 2662 C C . VAL B 1 65 ? -0.875 -18.391 -24.906 1 50.75 65 VAL B C 1
ATOM 2664 O O . VAL B 1 65 ? -0.557 -19.484 -24.422 1 50.75 65 VAL B O 1
ATOM 2667 N N . ALA B 1 66 ? -1.806 -17.672 -24.547 1 51.56 66 ALA B N 1
ATOM 2668 C CA . ALA B 1 66 ? -2.66 -18.156 -23.453 1 51.56 66 ALA B CA 1
ATOM 2669 C C . ALA B 1 66 ? -3.398 -19.422 -23.844 1 51.56 66 ALA B C 1
ATOM 2671 O O . ALA B 1 66 ? -3.537 -20.344 -23.047 1 51.56 66 ALA B O 1
ATOM 2672 N N . ALA B 1 67 ? -3.807 -19.406 -25.047 1 51.44 67 ALA B N 1
ATOM 2673 C CA . ALA B 1 67 ? -4.488 -20.594 -25.562 1 51.44 67 ALA B CA 1
ATOM 2674 C C . ALA B 1 67 ? -3.535 -21.781 -25.641 1 51.44 67 ALA B C 1
ATOM 2676 O O . ALA B 1 67 ? -3.908 -22.906 -25.297 1 51.44 67 ALA B O 1
ATOM 2677 N N . ALA B 1 68 ? -2.383 -21.531 -26.125 1 48.47 68 ALA B N 1
ATOM 2678 C CA . ALA B 1 68 ? -1.392 -22.609 -26.172 1 48.47 68 ALA B CA 1
ATOM 2679 C C . ALA B 1 68 ? -1.053 -23.094 -24.766 1 48.47 68 ALA B C 1
ATOM 2681 O O . ALA B 1 68 ? -0.918 -24.297 -24.531 1 48.47 68 ALA B O 1
ATOM 2682 N N . ALA B 1 69 ? -0.851 -22.156 -23.906 1 48.47 69 ALA B N 1
ATOM 2683 C CA . ALA B 1 69 ? -0.614 -22.516 -22.516 1 48.47 69 ALA B CA 1
ATOM 2684 C C . ALA B 1 69 ? -1.79 -23.297 -21.938 1 48.47 69 ALA B C 1
ATOM 2686 O O . ALA B 1 69 ? -1.596 -24.25 -21.188 1 48.47 69 ALA B O 1
ATOM 2687 N N . ARG B 1 70 ? -2.908 -22.906 -22.375 1 50.25 70 ARG B N 1
ATOM 2688 C CA . ARG B 1 70 ? -4.113 -23.625 -21.984 1 50.25 70 ARG B CA 1
ATOM 2689 C C . ARG B 1 70 ? -4.074 -25.062 -22.484 1 50.25 70 ARG B C 1
ATOM 2691 O O . ARG B 1 70 ? -4.465 -26 -21.766 1 50.25 70 ARG B O 1
ATOM 2698 N N . ALA B 1 71 ? -3.668 -25.172 -23.656 1 48.69 71 ALA B N 1
ATOM 2699 C CA . ALA B 1 71 ? -3.58 -26.516 -24.203 1 48.69 71 ALA B CA 1
ATOM 2700 C C . ALA B 1 71 ? -2.598 -27.375 -23.406 1 48.69 71 ALA B C 1
ATOM 2702 O O . ALA B 1 71 ? -2.855 -28.562 -23.172 1 48.69 71 ALA B O 1
ATOM 2703 N N . GLU B 1 72 ? -1.541 -26.844 -23.109 1 46.53 72 GLU B N 1
ATOM 2704 C CA . GLU B 1 72 ? -0.585 -27.578 -22.281 1 46.53 72 GLU B CA 1
ATOM 2705 C C . GLU B 1 72 ? -1.168 -27.891 -20.906 1 46.53 72 GLU B C 1
ATOM 2707 O O . GLU B 1 72 ? -0.917 -28.953 -20.344 1 46.53 72 GLU B O 1
ATOM 2712 N N . THR B 1 73 ? -1.866 -26.922 -20.375 1 48.38 73 THR B N 1
ATOM 2713 C CA . THR B 1 73 ? -2.547 -27.094 -19.109 1 48.38 73 THR B CA 1
ATOM 2714 C C . THR B 1 73 ? -3.576 -28.219 -19.188 1 48.38 73 THR B C 1
ATOM 2716 O O . THR B 1 73 ? -3.727 -29 -18.25 1 48.38 73 THR B O 1
ATOM 2719 N N . ASP B 1 74 ? -4.172 -28.266 -20.25 1 47.16 74 ASP B N 1
ATOM 2720 C CA . ASP B 1 74 ? -5.129 -29.344 -20.438 1 47.16 74 ASP B CA 1
ATOM 2721 C C . ASP B 1 74 ? -4.441 -30.703 -20.359 1 47.16 74 ASP B C 1
ATOM 2723 O O . ASP B 1 74 ? -4.996 -31.656 -19.812 1 47.16 74 ASP B O 1
ATOM 2727 N N . LEU B 1 75 ? -3.367 -30.75 -20.844 1 43.81 75 LEU B N 1
ATOM 2728 C CA . LEU B 1 75 ? -2.705 -32.062 -20.766 1 43.81 75 LEU B CA 1
ATOM 2729 C C . LEU B 1 75 ? -2.254 -32.344 -19.328 1 43.81 75 LEU B C 1
ATOM 2731 O O . LEU B 1 75 ? -2.264 -33.5 -18.906 1 43.81 75 LEU B O 1
ATOM 2735 N N . ALA B 1 76 ? -1.763 -31.359 -18.656 1 43.91 76 ALA B N 1
ATOM 2736 C CA . ALA B 1 76 ? -1.351 -31.562 -17.266 1 43.91 76 ALA B CA 1
ATOM 2737 C C . ALA B 1 76 ? -2.551 -31.875 -16.375 1 43.91 76 ALA B C 1
ATOM 2739 O O . ALA B 1 76 ? -2.406 -32.531 -15.336 1 43.91 76 ALA B O 1
ATOM 2740 N N . ASP B 1 77 ? -3.709 -31.453 -16.812 1 48.94 77 ASP B N 1
ATOM 2741 C CA . ASP B 1 77 ? -4.938 -31.781 -16.094 1 48.94 77 ASP B CA 1
ATOM 2742 C C . ASP B 1 77 ? -5.129 -33.281 -15.961 1 48.94 77 ASP B C 1
ATOM 2744 O O . ASP B 1 77 ? -5.859 -33.75 -15.094 1 48.94 77 ASP B O 1
ATOM 2748 N N . LEU B 1 78 ? -4.508 -33.969 -16.75 1 47.19 78 LEU B N 1
ATOM 2749 C CA . LEU B 1 78 ? -4.793 -35.406 -16.625 1 47.19 78 LEU B CA 1
ATOM 2750 C C . LEU B 1 78 ? -4.332 -35.938 -15.273 1 47.19 78 LEU B C 1
ATOM 2752 O O . LEU B 1 78 ? -4.977 -36.812 -14.695 1 47.19 78 LEU B O 1
ATOM 2756 N N . ASP B 1 79 ? -3.242 -35.531 -14.68 1 53.16 79 ASP B N 1
ATOM 2757 C CA . ASP B 1 79 ? -2.834 -36.094 -13.398 1 53.16 79 ASP B CA 1
ATOM 2758 C C . ASP B 1 79 ? -3.246 -35.188 -12.242 1 53.16 79 ASP B C 1
ATOM 2760 O O . ASP B 1 79 ? -2.789 -35.344 -11.109 1 53.16 79 ASP B O 1
ATOM 2764 N N . GLY B 1 80 ? -4.199 -34.188 -12.492 1 70.06 80 GLY B N 1
ATOM 2765 C CA . GLY B 1 80 ? -4.719 -33.344 -11.422 1 70.06 80 GLY B CA 1
ATOM 2766 C C . GLY B 1 80 ? -3.816 -32.188 -11.094 1 70.06 80 GLY B C 1
ATOM 2767 O O . GLY B 1 80 ? -4.137 -31.359 -10.227 1 70.06 80 GLY B O 1
ATOM 2768 N N . LEU B 1 81 ? -2.689 -32.188 -11.82 1 78.44 81 LEU B N 1
ATOM 2769 C CA . LEU B 1 81 ? -1.74 -31.109 -11.562 1 78.44 81 LEU B CA 1
ATOM 2770 C C . LEU B 1 81 ? -1.954 -29.953 -12.531 1 78.44 81 LEU B C 1
ATOM 2772 O O . LEU B 1 81 ? -2.297 -30.172 -13.695 1 78.44 81 LEU B O 1
ATOM 2776 N N . VAL B 1 82 ? -1.87 -28.703 -11.898 1 87.38 82 VAL B N 1
ATOM 2777 C CA . VAL B 1 82 ? -1.979 -27.5 -12.695 1 87.38 82 VAL B CA 1
ATOM 2778 C C . VAL B 1 82 ? -0.597 -26.875 -12.891 1 87.38 82 VAL B C 1
ATOM 2780 O O . VAL B 1 82 ? 0.252 -26.953 -12 1 87.38 82 VAL B O 1
ATOM 2783 N N . ALA B 1 83 ? -0.355 -26.391 -14.141 1 88.81 83 ALA B N 1
ATOM 2784 C CA . ALA B 1 83 ? 0.946 -25.812 -14.469 1 88.81 83 ALA B CA 1
ATOM 2785 C C . ALA B 1 83 ? 0.792 -24.562 -15.32 1 88.81 83 ALA B C 1
ATOM 2787 O O . ALA B 1 83 ? -0.271 -24.328 -15.898 1 88.81 83 ALA B O 1
ATOM 2788 N N . GLY B 1 84 ? 1.936 -23.688 -15.328 1 90.44 84 GLY B N 1
ATOM 2789 C CA . GLY B 1 84 ? 1.96 -22.531 -16.203 1 90.44 84 GLY B CA 1
ATOM 2790 C C . GLY B 1 84 ? 1.73 -21.219 -15.461 1 90.44 84 GLY B C 1
ATOM 2791 O O . GLY B 1 84 ? 1.712 -21.188 -14.234 1 90.44 84 GLY B O 1
ATOM 2792 N N . PRO B 1 85 ? 1.603 -20.172 -16.25 1 93.25 85 PRO B N 1
ATOM 2793 C CA . PRO B 1 85 ? 1.483 -18.828 -15.656 1 93.25 85 PRO B CA 1
ATOM 2794 C C . PRO B 1 85 ? 0.116 -18.578 -15.023 1 93.25 85 PRO B C 1
ATOM 2796 O O . PRO B 1 85 ? -0.895 -19.094 -15.508 1 93.25 85 PRO B O 1
ATOM 2799 N N . LEU B 1 86 ? 0.059 -17.859 -13.938 1 96.5 86 LEU B N 1
ATOM 2800 C CA . LEU B 1 86 ? -1.13 -17.359 -13.25 1 96.5 86 LEU B CA 1
ATOM 2801 C C . LEU B 1 86 ? -0.931 -15.93 -12.766 1 96.5 86 LEU B C 1
ATOM 2803 O O . LEU B 1 86 ? -0.181 -15.688 -11.82 1 96.5 86 LEU B O 1
ATOM 2807 N N . ARG B 1 87 ? -1.536 -15.055 -13.516 1 98.19 87 ARG B N 1
ATOM 2808 C CA . ARG B 1 87 ? -1.402 -13.641 -13.18 1 98.19 87 ARG B CA 1
ATOM 2809 C C . ARG B 1 87 ? -2.549 -13.18 -12.289 1 98.19 87 ARG B C 1
ATOM 2811 O O . ARG B 1 87 ? -3.707 -13.18 -12.711 1 98.19 87 ARG B O 1
ATOM 2818 N N . ILE B 1 88 ? -2.18 -12.648 -11 1 98.75 88 ILE B N 1
ATOM 2819 C CA . ILE B 1 88 ? -3.16 -12.328 -9.969 1 98.75 88 ILE B CA 1
ATOM 2820 C C . ILE B 1 88 ? -3.072 -10.844 -9.609 1 98.75 88 ILE B C 1
ATOM 2822 O O . ILE B 1 88 ? -1.981 -10.32 -9.383 1 98.75 88 ILE B O 1
ATOM 2826 N N . GLY B 1 89 ? -4.176 -10.148 -9.672 1 98.69 89 GLY B N 1
ATOM 2827 C CA . GLY B 1 89 ? -4.328 -8.852 -9.031 1 98.69 89 GLY B CA 1
ATOM 2828 C C . GLY B 1 89 ? -5.141 -8.906 -7.75 1 98.69 89 GLY B C 1
ATOM 2829 O O . GLY B 1 89 ? -6.129 -9.641 -7.668 1 98.69 89 GLY B O 1
ATOM 2830 N N . ALA B 1 90 ? -4.691 -8.141 -6.723 1 98.44 90 ALA B N 1
ATOM 2831 C CA . ALA B 1 90 ? -5.426 -8.195 -5.461 1 98.44 90 ALA B CA 1
ATOM 2832 C C . ALA B 1 90 ? -5.367 -6.859 -4.73 1 98.44 90 ALA B C 1
ATOM 2834 O O . ALA B 1 90 ? -4.352 -6.164 -4.773 1 98.44 90 ALA B O 1
ATOM 2835 N N . VAL B 1 91 ? -6.438 -6.566 -4.039 1 97.25 91 VAL B N 1
ATOM 2836 C CA . VAL B 1 91 ? -6.43 -5.406 -3.154 1 97.25 91 VAL B CA 1
ATOM 2837 C C . VAL B 1 91 ? -5.539 -5.68 -1.945 1 97.25 91 VAL B C 1
ATOM 2839 O O . VAL B 1 91 ? -5.316 -6.836 -1.581 1 97.25 91 VAL B O 1
ATOM 2842 N N . ALA B 1 92 ? -5.137 -4.664 -1.313 1 95.38 92 ALA B N 1
ATOM 2843 C CA . ALA B 1 92 ? -4.082 -4.727 -0.302 1 95.38 92 ALA B CA 1
ATOM 2844 C C . ALA B 1 92 ? -4.477 -5.656 0.842 1 95.38 92 ALA B C 1
ATOM 2846 O O . ALA B 1 92 ? -3.672 -6.477 1.286 1 95.38 92 ALA B O 1
ATOM 2847 N N . SER B 1 93 ? -5.641 -5.562 1.335 1 95.62 93 SER B N 1
ATOM 2848 C CA . SER B 1 93 ? -6.078 -6.344 2.488 1 95.62 93 SER B CA 1
ATOM 2849 C C . SER B 1 93 ? -6.078 -7.836 2.174 1 95.62 93 SER B C 1
ATOM 2851 O O . SER B 1 93 ? -5.547 -8.641 2.943 1 95.62 93 SER B O 1
ATOM 2853 N N . ALA B 1 94 ? -6.641 -8.164 1.029 1 96.5 94 ALA B N 1
ATOM 2854 C CA . ALA B 1 94 ? -6.688 -9.57 0.632 1 96.5 94 ALA B CA 1
ATOM 2855 C C . ALA B 1 94 ? -5.293 -10.102 0.319 1 96.5 94 ALA B C 1
ATOM 2857 O O . ALA B 1 94 ? -4.977 -11.258 0.62 1 96.5 94 ALA B O 1
ATOM 2858 N N . LEU B 1 95 ? -4.52 -9.273 -0.336 1 97.25 95 LEU B N 1
ATOM 2859 C CA . LEU B 1 95 ? -3.158 -9.664 -0.687 1 97.25 95 LEU B CA 1
ATOM 2860 C C . LEU B 1 95 ? -2.342 -9.969 0.564 1 97.25 95 LEU B C 1
ATOM 2862 O O . LEU B 1 95 ? -1.604 -10.961 0.602 1 97.25 95 LEU B O 1
ATOM 2866 N N . ARG B 1 96 ? -2.506 -9.25 1.533 1 94.88 96 ARG B N 1
ATOM 2867 C CA . ARG B 1 96 ? -1.725 -9.438 2.752 1 94.88 96 ARG B CA 1
ATOM 2868 C C . ARG B 1 96 ? -2.23 -10.633 3.553 1 94.88 96 ARG B C 1
ATOM 2870 O O . ARG B 1 96 ? -1.435 -11.422 4.059 1 94.88 96 ARG B O 1
ATOM 2877 N N . SER B 1 97 ? -3.49 -10.836 3.586 1 95.62 97 SER B N 1
ATOM 2878 C CA . SER B 1 97 ? -4.074 -11.734 4.578 1 95.62 97 SER B CA 1
ATOM 2879 C C . SER B 1 97 ? -4.348 -13.109 3.98 1 95.62 97 SER B C 1
ATOM 2881 O O . SER B 1 97 ? -4.402 -14.109 4.707 1 95.62 97 SER B O 1
ATOM 2883 N N . LEU B 1 98 ? -4.531 -13.195 2.672 1 97.56 98 LEU B N 1
ATOM 2884 C CA . LEU B 1 98 ? -5.055 -14.445 2.119 1 97.56 98 LEU B CA 1
ATOM 2885 C C . LEU B 1 98 ? -4.105 -15.008 1.069 1 97.56 98 LEU B C 1
ATOM 2887 O O . LEU B 1 98 ? -3.824 -16.203 1.064 1 97.56 98 LEU B O 1
ATOM 2891 N N . VAL B 1 99 ? -3.547 -14.195 0.236 1 98.5 99 VAL B N 1
ATOM 2892 C CA . VAL B 1 99 ? -2.906 -14.625 -1.003 1 98.5 99 VAL B CA 1
ATOM 2893 C C . VAL B 1 99 ? -1.648 -15.43 -0.683 1 98.5 99 VAL B C 1
ATOM 2895 O O . VAL B 1 99 ? -1.412 -16.484 -1.273 1 98.5 99 VAL B O 1
ATOM 2898 N N . PRO B 1 100 ? -0.812 -15.016 0.301 1 98 100 PRO B N 1
ATOM 2899 C CA . PRO B 1 100 ? 0.419 -15.758 0.569 1 98 100 PRO B CA 1
ATOM 2900 C C . PRO B 1 100 ? 0.153 -17.203 0.983 1 98 100 PRO B C 1
ATOM 2902 O O . PRO B 1 100 ? 0.758 -18.125 0.435 1 98 100 PRO B O 1
ATOM 2905 N N . GLN B 1 101 ? -0.776 -17.391 1.836 1 97.06 101 GLN B N 1
ATOM 2906 C CA . GLN B 1 101 ? -1.064 -18.75 2.307 1 97.06 101 GLN B CA 1
ATOM 2907 C C . GLN B 1 101 ? -1.714 -19.578 1.209 1 97.06 101 GLN B C 1
ATOM 2909 O O . GLN B 1 101 ? -1.412 -20.766 1.066 1 97.06 101 GLN B O 1
ATOM 2914 N N . ALA B 1 102 ? -2.576 -18.953 0.485 1 98.25 102 ALA B N 1
ATOM 2915 C CA . ALA B 1 102 ? -3.217 -19.656 -0.621 1 98.25 102 ALA B CA 1
ATOM 2916 C C . ALA B 1 102 ? -2.188 -20.109 -1.651 1 98.25 102 ALA B C 1
ATOM 2918 O O . ALA B 1 102 ? -2.225 -21.25 -2.115 1 98.25 102 ALA B O 1
ATOM 2919 N N . LEU B 1 103 ? -1.281 -19.234 -2 1 98.5 103 LEU B N 1
ATOM 2920 C CA . LEU B 1 103 ? -0.281 -19.562 -3.012 1 98.5 103 LEU B CA 1
ATOM 2921 C C . LEU B 1 103 ? 0.73 -20.578 -2.475 1 98.5 103 LEU B C 1
ATOM 2923 O O . LEU B 1 103 ? 1.227 -21.422 -3.223 1 98.5 103 LEU B O 1
ATOM 2927 N N . LYS B 1 104 ? 1.079 -20.438 -1.194 1 97.5 104 LYS B N 1
ATOM 2928 C CA . LYS B 1 104 ? 1.959 -21.438 -0.593 1 97.5 104 LYS B CA 1
ATOM 2929 C C . LYS B 1 104 ? 1.393 -22.844 -0.763 1 97.5 104 LYS B C 1
ATOM 2931 O O . LYS B 1 104 ? 2.084 -23.75 -1.245 1 97.5 104 LYS B O 1
ATOM 2936 N N . ALA B 1 105 ? 0.137 -23 -0.428 1 96.25 105 ALA B N 1
ATOM 2937 C CA . ALA B 1 105 ? -0.531 -24.297 -0.554 1 96.25 105 ALA B CA 1
ATOM 2938 C C . ALA B 1 105 ? -0.603 -24.734 -2.014 1 96.25 105 ALA B C 1
ATOM 2940 O O . ALA B 1 105 ? -0.324 -25.891 -2.332 1 96.25 105 ALA B O 1
ATOM 2941 N N . LEU B 1 106 ? -0.968 -23.812 -2.82 1 96.69 106 LEU B N 1
ATOM 2942 C CA . LEU B 1 106 ? -1.182 -24.109 -4.23 1 96.69 106 LEU B CA 1
ATOM 2943 C C . LEU B 1 106 ? 0.125 -24.516 -4.902 1 96.69 106 LEU B C 1
ATOM 2945 O O . LEU B 1 106 ? 0.163 -25.5 -5.66 1 96.69 106 LEU B O 1
ATOM 2949 N N . THR B 1 107 ? 1.199 -23.828 -4.684 1 96.38 107 THR B N 1
ATOM 2950 C CA . THR B 1 107 ? 2.467 -24.094 -5.352 1 96.38 107 THR B CA 1
ATOM 2951 C C . THR B 1 107 ? 3.127 -25.344 -4.781 1 96.38 107 THR B C 1
ATOM 2953 O O . THR B 1 107 ? 3.928 -25.984 -5.453 1 96.38 107 THR B O 1
ATOM 2956 N N . THR B 1 108 ? 2.861 -25.688 -3.539 1 94.5 108 THR B N 1
ATOM 2957 C CA . THR B 1 108 ? 3.311 -26.953 -2.967 1 94.5 108 THR B CA 1
ATOM 2958 C C . THR B 1 108 ? 2.643 -28.125 -3.67 1 94.5 108 THR B C 1
ATOM 2960 O O . THR B 1 108 ? 3.305 -29.109 -4.012 1 94.5 108 THR B O 1
ATOM 2963 N N . ARG B 1 109 ? 1.369 -27.953 -3.932 1 92.19 109 ARG B N 1
ATOM 2964 C CA . ARG B 1 109 ? 0.591 -29 -4.582 1 92.19 109 ARG B CA 1
ATOM 2965 C C . ARG B 1 109 ? 0.875 -29.047 -6.082 1 92.19 109 ARG B C 1
ATOM 2967 O O . ARG B 1 109 ? 0.857 -30.109 -6.691 1 92.19 109 ARG B O 1
ATOM 2974 N N . HIS B 1 110 ? 1.088 -27.875 -6.633 1 93.31 110 HIS B N 1
ATOM 2975 C CA . HIS B 1 110 ? 1.32 -27.734 -8.07 1 93.31 110 HIS B CA 1
ATOM 2976 C C . HIS B 1 110 ? 2.645 -27.031 -8.344 1 93.31 110 HIS B C 1
ATOM 2978 O O . HIS B 1 110 ? 2.66 -25.875 -8.766 1 93.31 110 HIS B O 1
ATOM 2984 N N . PRO B 1 111 ? 3.75 -27.719 -8.312 1 92.06 111 PRO B N 1
ATOM 2985 C CA . PRO B 1 111 ? 5.082 -27.109 -8.336 1 92.06 111 PRO B CA 1
ATOM 2986 C C . PRO B 1 111 ? 5.402 -26.453 -9.672 1 92.06 111 PRO B C 1
ATOM 2988 O O . PRO B 1 111 ? 6.34 -25.656 -9.766 1 92.06 111 PRO B O 1
ATOM 2991 N N . ARG B 1 112 ? 4.641 -26.766 -10.711 1 91.06 112 ARG B N 1
ATOM 2992 C CA . ARG B 1 112 ? 4.934 -26.188 -12.023 1 91.06 112 ARG B CA 1
ATOM 2993 C C . ARG B 1 112 ? 4.09 -24.953 -12.273 1 91.06 112 ARG B C 1
ATOM 2995 O O . ARG B 1 112 ? 4.152 -24.359 -13.352 1 91.06 112 ARG B O 1
ATOM 3002 N N . LEU B 1 113 ? 3.289 -24.562 -11.297 1 94.12 113 LEU B N 1
ATOM 3003 C CA . LEU B 1 113 ? 2.549 -23.312 -11.352 1 94.12 113 LEU B CA 1
ATOM 3004 C C . LEU B 1 113 ? 3.486 -22.109 -11.188 1 94.12 113 LEU B C 1
ATOM 3006 O O . LEU B 1 113 ? 4.395 -22.141 -10.352 1 94.12 113 LEU B O 1
ATOM 3010 N N . ALA B 1 114 ? 3.273 -21.109 -12.008 1 95.44 114 ALA B N 1
ATOM 3011 C CA . ALA B 1 114 ? 4.125 -19.922 -11.992 1 95.44 114 ALA B CA 1
ATOM 3012 C C . ALA B 1 114 ? 3.307 -18.672 -11.711 1 95.44 114 ALA B C 1
ATOM 3014 O O . ALA B 1 114 ? 3.016 -17.891 -12.625 1 95.44 114 ALA B O 1
ATOM 3015 N N . PRO B 1 115 ? 3.055 -18.375 -10.445 1 97.75 115 PRO B N 1
ATOM 3016 C CA . PRO B 1 115 ? 2.227 -17.219 -10.102 1 97.75 115 PRO B CA 1
ATOM 3017 C C . PRO B 1 115 ? 2.98 -15.891 -10.227 1 97.75 115 PRO B C 1
ATOM 3019 O O . PRO B 1 115 ? 4.191 -15.844 -9.992 1 97.75 115 PRO B O 1
ATOM 3022 N N . GLU B 1 116 ? 2.293 -14.93 -10.656 1 98.19 116 GLU B N 1
ATOM 3023 C CA . GLU B 1 116 ? 2.668 -13.523 -10.633 1 98.19 116 GLU B CA 1
ATOM 3024 C C . GLU B 1 116 ? 1.592 -12.672 -9.961 1 98.19 116 GLU B C 1
ATOM 3026 O O . GLU B 1 116 ? 0.405 -12.82 -10.258 1 98.19 116 GLU B O 1
ATOM 3031 N N . VAL B 1 117 ? 2.033 -11.789 -8.984 1 98.69 117 VAL B N 1
ATOM 3032 C CA . VAL B 1 117 ? 1.052 -11.07 -8.18 1 98.69 117 VAL B CA 1
ATOM 3033 C C . VAL B 1 117 ? 1.293 -9.562 -8.289 1 98.69 117 VAL B C 1
ATOM 3035 O O . VAL B 1 117 ? 2.439 -9.109 -8.25 1 98.69 117 VAL B O 1
ATOM 3038 N N . HIS B 1 118 ? 0.207 -8.875 -8.406 1 97.75 118 HIS B N 1
ATOM 3039 C CA . HIS B 1 118 ? 0.212 -7.418 -8.438 1 97.75 118 HIS B CA 1
ATOM 3040 C C . HIS B 1 118 ? -0.797 -6.844 -7.449 1 97.75 118 HIS B C 1
ATOM 3042 O O . HIS B 1 118 ? -1.959 -7.254 -7.43 1 97.75 118 HIS B O 1
ATOM 3048 N N . ASP B 1 119 ? -0.312 -5.891 -6.668 1 96.69 119 ASP B N 1
ATOM 3049 C CA . ASP B 1 119 ? -1.289 -5.168 -5.859 1 96.69 119 ASP B CA 1
ATOM 3050 C C . ASP B 1 119 ? -1.973 -4.074 -6.672 1 96.69 119 ASP B C 1
ATOM 3052 O O . ASP B 1 119 ? -1.428 -3.605 -7.676 1 96.69 119 ASP B O 1
ATOM 3056 N N . GLY B 1 120 ? -3.193 -3.742 -6.266 1 94.81 120 GLY B N 1
ATOM 3057 C CA . GLY B 1 120 ? -3.922 -2.707 -6.98 1 94.81 120 GLY B CA 1
ATOM 3058 C C . GLY B 1 120 ? -5.348 -2.539 -6.496 1 94.81 120 GLY B C 1
ATOM 3059 O O . GLY B 1 120 ? -5.715 -3.051 -5.438 1 94.81 120 GLY B O 1
ATOM 3060 N N . GLU B 1 121 ? -6.031 -1.701 -7.258 1 94.62 121 GLU B N 1
ATOM 3061 C CA . GLU B 1 121 ? -7.441 -1.434 -7.008 1 94.62 121 GLU B CA 1
ATOM 3062 C C . GLU B 1 121 ? -8.312 -1.958 -8.148 1 94.62 121 GLU B C 1
ATOM 3064 O O . GLU B 1 121 ? -7.84 -2.111 -9.281 1 94.62 121 GLU B O 1
ATOM 3069 N N . ALA B 1 122 ? -9.57 -2.166 -7.82 1 96.12 122 ALA B N 1
ATOM 3070 C CA . ALA B 1 122 ? -10.492 -2.754 -8.789 1 96.12 122 ALA B CA 1
ATOM 3071 C C . ALA B 1 122 ? -10.562 -1.912 -10.062 1 96.12 122 ALA B C 1
ATOM 3073 O O . ALA B 1 122 ? -10.617 -2.451 -11.172 1 96.12 122 ALA B O 1
ATOM 3074 N N . VAL B 1 123 ? -10.5 -0.649 -9.914 1 91.88 123 VAL B N 1
ATOM 3075 C CA . VAL B 1 123 ? -10.688 0.272 -11.031 1 91.88 123 VAL B CA 1
ATOM 3076 C C . VAL B 1 123 ? -9.578 0.053 -12.07 1 91.88 123 VAL B C 1
ATOM 3078 O O . VAL B 1 123 ? -9.805 0.224 -13.266 1 91.88 123 VAL B O 1
ATOM 3081 N N . GLN B 1 124 ? -8.469 -0.384 -11.633 1 93.25 124 GLN B N 1
ATOM 3082 C CA . GLN B 1 124 ? -7.352 -0.647 -12.539 1 93.25 124 GLN B CA 1
ATOM 3083 C C . GLN B 1 124 ? -7.297 -2.121 -12.922 1 93.25 124 GLN B C 1
ATOM 3085 O O . GLN B 1 124 ? -6.949 -2.457 -14.062 1 93.25 124 GLN B O 1
ATOM 3090 N N . MET B 1 125 ? -7.668 -2.988 -12.047 1 97.56 125 MET B N 1
ATOM 3091 C CA . MET B 1 125 ? -7.402 -4.414 -12.219 1 97.56 125 MET B CA 1
ATOM 3092 C C . MET B 1 125 ? -8.484 -5.074 -13.062 1 97.56 125 MET B C 1
ATOM 3094 O O . MET B 1 125 ? -8.211 -6.023 -13.797 1 97.56 125 MET B O 1
ATOM 3098 N N . LEU B 1 126 ? -9.695 -4.586 -13 1 97.12 126 LEU B N 1
ATOM 3099 C CA . LEU B 1 126 ? -10.773 -5.215 -13.75 1 97.12 126 LEU B CA 1
ATOM 3100 C C . LEU B 1 126 ? -10.586 -5.016 -15.25 1 97.12 126 LEU B C 1
ATOM 3102 O O . LEU B 1 126 ? -10.719 -5.961 -16.031 1 97.12 126 LEU B O 1
ATOM 3106 N N . PRO B 1 127 ? -10.266 -3.77 -15.703 1 95.81 127 PRO B N 1
ATOM 3107 C CA . PRO B 1 127 ? -9.914 -3.627 -17.125 1 95.81 127 PRO B CA 1
ATOM 3108 C C . PRO B 1 127 ? -8.758 -4.535 -17.531 1 95.81 127 PRO B C 1
ATOM 3110 O O . PRO B 1 127 ? -8.781 -5.105 -18.625 1 95.81 127 PRO B O 1
ATOM 3113 N N . ALA B 1 128 ? -7.773 -4.715 -16.672 1 95.75 128 ALA B N 1
ATOM 3114 C CA . ALA B 1 128 ? -6.637 -5.594 -16.953 1 95.75 128 ALA B CA 1
ATOM 3115 C C . ALA B 1 128 ? -7.09 -7.047 -17.078 1 95.75 128 ALA B C 1
ATOM 3117 O O . ALA B 1 128 ? -6.535 -7.805 -17.891 1 95.75 128 ALA B O 1
ATOM 3118 N N . LEU B 1 129 ? -8.031 -7.426 -16.312 1 96.88 129 LEU B N 1
ATOM 3119 C CA . LEU B 1 129 ? -8.625 -8.75 -16.422 1 96.88 129 LEU B CA 1
ATOM 3120 C C . LEU B 1 129 ? -9.336 -8.93 -17.75 1 96.88 129 LEU B C 1
ATOM 3122 O O . LEU B 1 129 ? -9.133 -9.93 -18.453 1 96.88 129 LEU B O 1
ATOM 3126 N N . CYS B 1 130 ? -10.109 -7.941 -18.141 1 94.44 130 CYS B N 1
ATOM 3127 C CA . CYS B 1 130 ? -10.883 -7.992 -19.375 1 94.44 130 CYS B CA 1
ATOM 3128 C C . CYS B 1 130 ? -9.961 -8.07 -20.594 1 94.44 130 CYS B C 1
ATOM 3130 O O . CYS B 1 130 ? -10.266 -8.75 -21.562 1 94.44 130 CYS B O 1
ATOM 3132 N N . ASN B 1 131 ? -8.836 -7.414 -20.438 1 92.31 131 ASN B N 1
ATOM 3133 C CA . ASN B 1 131 ? -7.891 -7.359 -21.547 1 92.31 131 ASN B CA 1
ATOM 3134 C C . ASN B 1 131 ? -6.945 -8.562 -21.531 1 92.31 131 ASN B C 1
ATOM 3136 O O . ASN B 1 131 ? -6.055 -8.664 -22.375 1 92.31 131 ASN B O 1
ATOM 3140 N N . GLY B 1 132 ? -7.082 -9.328 -20.562 1 91.31 132 GLY B N 1
ATOM 3141 C CA . GLY B 1 132 ? -6.301 -10.555 -20.516 1 91.31 132 GLY B CA 1
ATOM 3142 C C . GLY B 1 132 ? -4.938 -10.367 -19.875 1 91.31 132 GLY B C 1
ATOM 3143 O O . GLY B 1 132 ? -4.074 -11.242 -19.969 1 91.31 132 GLY B O 1
ATOM 3144 N N . GLU B 1 133 ? -4.742 -9.273 -19.219 1 94 133 GLU B N 1
ATOM 3145 C CA . GLU B 1 133 ? -3.475 -8.984 -18.562 1 94 133 GLU B CA 1
ATOM 3146 C C . GLU B 1 133 ? -3.408 -9.641 -17.188 1 94 133 GLU B C 1
ATOM 3148 O O . GLU B 1 133 ? -2.32 -9.844 -16.641 1 94 133 GLU B O 1
ATOM 3153 N N . LEU B 1 134 ? -4.496 -9.922 -16.656 1 97.38 134 LEU B N 1
ATOM 3154 C CA . LEU B 1 134 ? -4.648 -10.656 -15.398 1 97.38 134 LEU B CA 1
ATOM 3155 C C . LEU B 1 134 ? -5.574 -11.859 -15.586 1 97.38 134 LEU B C 1
ATOM 3157 O O . LEU B 1 134 ? -6.465 -11.836 -16.438 1 97.38 134 LEU B O 1
ATOM 3161 N N . ASP B 1 135 ? -5.305 -12.875 -14.781 1 96.75 135 ASP B N 1
ATOM 3162 C CA . ASP B 1 135 ? -6.117 -14.086 -14.867 1 96.75 135 ASP B CA 1
ATOM 3163 C C . ASP B 1 135 ? -7.156 -14.125 -13.75 1 96.75 135 ASP B C 1
ATOM 3165 O O . ASP B 1 135 ? -8.227 -14.711 -13.914 1 96.75 135 ASP B O 1
ATOM 3169 N N . VAL B 1 136 ? -6.828 -13.57 -12.602 1 98.31 136 VAL B N 1
ATOM 3170 C CA . VAL B 1 136 ? -7.719 -13.484 -11.445 1 98.31 136 VAL B CA 1
ATOM 3171 C C . VAL B 1 136 ? -7.535 -12.141 -10.75 1 98.31 136 VAL B C 1
ATOM 3173 O O . VAL B 1 136 ? -6.41 -11.664 -10.594 1 98.31 136 VAL B O 1
ATOM 3176 N N . VAL B 1 137 ? -8.625 -11.531 -10.422 1 98.69 137 VAL B N 1
ATOM 3177 C CA . VAL B 1 137 ? -8.602 -10.32 -9.609 1 98.69 137 VAL B CA 1
ATOM 3178 C C . VAL B 1 137 ? -9.312 -10.57 -8.281 1 98.69 137 VAL B C 1
ATOM 3180 O O . VAL B 1 137 ? -10.469 -11 -8.266 1 98.69 137 VAL B O 1
ATOM 3183 N N . VAL B 1 138 ? -8.609 -10.375 -7.188 1 98.75 138 VAL B N 1
ATOM 3184 C CA . VAL B 1 138 ? -9.203 -10.438 -5.852 1 98.75 138 VAL B CA 1
ATOM 3185 C C . VAL B 1 138 ? -9.57 -9.031 -5.387 1 98.75 138 VAL B C 1
ATOM 3187 O O . VAL B 1 138 ? -8.695 -8.234 -5.031 1 98.75 138 VAL B O 1
ATOM 3190 N N . LEU B 1 139 ? -10.852 -8.773 -5.371 1 98.44 139 LEU B N 1
ATOM 3191 C CA . LEU B 1 139 ? -11.297 -7.406 -5.121 1 98.44 139 LEU B CA 1
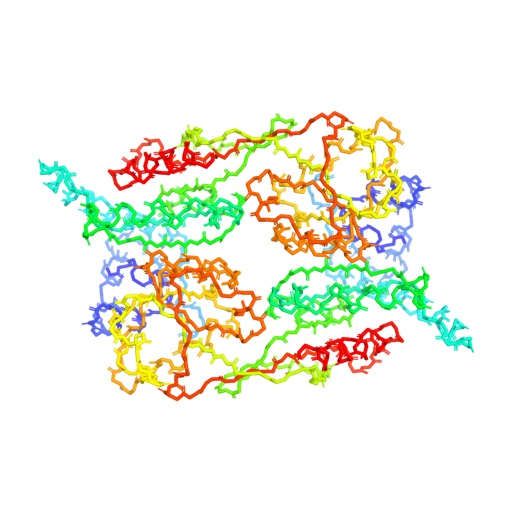ATOM 3192 C C . LEU B 1 139 ? -12.281 -7.359 -3.959 1 98.44 139 LEU B C 1
ATOM 3194 O O . LEU B 1 139 ? -12.633 -8.398 -3.396 1 98.44 139 LEU B O 1
ATOM 3198 N N . GLU B 1 140 ? -12.578 -6.203 -3.514 1 98.31 140 GLU B N 1
ATOM 3199 C CA . GLU B 1 140 ? -13.578 -6.016 -2.467 1 98.31 140 GLU B CA 1
ATOM 3200 C C . GLU B 1 140 ? -14.852 -5.398 -3.027 1 98.31 140 GLU B C 1
ATOM 3202 O O . GLU B 1 140 ? -14.82 -4.715 -4.055 1 98.31 140 GLU B O 1
ATOM 3207 N N . SER B 1 141 ? -15.938 -5.707 -2.441 1 98.5 141 SER B N 1
ATOM 3208 C CA . SER B 1 141 ? -17.25 -5.148 -2.748 1 98.5 141 SER B CA 1
ATOM 3209 C C . SER B 1 141 ? -18.062 -4.91 -1.479 1 98.5 141 SER B C 1
ATOM 3211 O O . SER B 1 141 ? -18.359 -5.852 -0.738 1 98.5 141 SER B O 1
ATOM 3213 N N . TRP B 1 142 ? -18.344 -3.648 -1.279 1 98.06 142 TRP B N 1
ATOM 3214 C CA . TRP B 1 142 ? -19.094 -3.295 -0.075 1 98.06 142 TRP B CA 1
ATOM 3215 C C . TRP B 1 142 ? -20.594 -3.486 -0.283 1 98.06 142 TRP B C 1
ATOM 3217 O O . TRP B 1 142 ? -21.125 -3.158 -1.347 1 98.06 142 TRP B O 1
ATOM 3227 N N . THR B 1 143 ? -21.266 -3.939 0.737 1 97.44 143 THR B N 1
ATOM 3228 C CA . THR B 1 143 ? -22.672 -4.301 0.625 1 97.44 143 THR B CA 1
ATOM 3229 C C . THR B 1 143 ? -23.516 -3.084 0.249 1 97.44 143 THR B C 1
ATOM 3231 O O . THR B 1 143 ? -24.391 -3.174 -0.611 1 97.44 143 THR B O 1
ATOM 3234 N N . HIS B 1 144 ? -23.281 -1.949 0.861 1 95.56 144 HIS B N 1
ATOM 3235 C CA . HIS B 1 144 ? -24.078 -0.745 0.641 1 95.56 144 HIS B CA 1
ATOM 3236 C C . HIS B 1 144 ? -23.562 0.037 -0.565 1 95.56 144 HIS B C 1
ATOM 3238 O O . HIS B 1 144 ? -24.188 1.014 -0.987 1 95.56 144 HIS B O 1
ATOM 3244 N N . CYS B 1 145 ? -22.453 -0.346 -1.121 1 96.31 145 CYS B N 1
ATOM 3245 C CA . CYS B 1 145 ? -21.828 0.272 -2.285 1 96.31 145 CYS B CA 1
ATOM 3246 C C . CYS B 1 145 ? -21.109 -0.768 -3.135 1 96.31 145 CYS B C 1
ATOM 3248 O O . CYS B 1 145 ? -19.891 -0.747 -3.24 1 96.31 145 CYS B O 1
ATOM 3250 N N . PRO B 1 146 ? -21.828 -1.588 -3.799 1 97.38 146 PRO B N 1
ATOM 3251 C CA . PRO B 1 146 ? -21.234 -2.732 -4.496 1 97.38 146 PRO B CA 1
ATOM 3252 C C . PRO B 1 146 ? -20.375 -2.316 -5.688 1 97.38 146 PRO B C 1
ATOM 3254 O O . PRO B 1 146 ? -20.719 -1.369 -6.398 1 97.38 146 PRO B O 1
ATOM 3257 N N . THR B 1 147 ? -19.219 -3.002 -5.836 1 97.31 147 THR B N 1
ATOM 3258 C CA . THR B 1 147 ? -18.328 -2.768 -6.973 1 97.31 147 THR B CA 1
ATOM 3259 C C . THR B 1 147 ? -19 -3.221 -8.273 1 97.31 147 THR B C 1
ATOM 3261 O O . THR B 1 147 ? -19.469 -4.355 -8.375 1 97.31 147 THR B O 1
ATOM 3264 N N . PRO B 1 148 ? -19.031 -2.34 -9.297 1 96.31 148 PRO B N 1
ATOM 3265 C CA . PRO B 1 148 ? -19.578 -2.771 -10.586 1 96.31 148 PRO B CA 1
ATOM 3266 C C . PRO B 1 148 ? -18.703 -3.832 -11.266 1 96.31 148 PRO B C 1
ATOM 3268 O O . PRO B 1 148 ? -17.5 -3.65 -11.406 1 96.31 148 PRO B O 1
ATOM 3271 N N . ILE B 1 149 ? -19.297 -4.844 -11.727 1 97.06 149 ILE B N 1
ATOM 3272 C CA . ILE B 1 149 ? -18.609 -5.93 -12.422 1 97.06 149 ILE B CA 1
ATOM 3273 C C . ILE B 1 149 ? -18.891 -5.844 -13.914 1 97.06 149 ILE B C 1
ATOM 3275 O O . ILE B 1 149 ? -20.047 -5.855 -14.336 1 97.06 149 ILE B O 1
ATOM 3279 N N . PRO B 1 150 ? -17.828 -5.773 -14.688 1 95.88 150 PRO B N 1
ATOM 3280 C CA . PRO B 1 150 ? -18.047 -5.68 -16.141 1 95.88 150 PRO B CA 1
ATOM 3281 C C . PRO B 1 150 ? -18.703 -6.922 -16.719 1 95.88 150 PRO B C 1
ATOM 3283 O O . PRO B 1 150 ? -18.609 -8.008 -16.141 1 95.88 150 PRO B O 1
ATOM 3286 N N . LYS B 1 151 ? -19.25 -6.66 -17.891 1 93.81 151 LYS B N 1
ATOM 3287 C CA . LYS B 1 151 ? -19.797 -7.797 -18.625 1 93.81 151 LYS B CA 1
ATOM 3288 C C . LYS B 1 151 ? -18.703 -8.805 -18.984 1 93.81 151 LYS B C 1
ATOM 3290 O O . LYS B 1 151 ? -17.578 -8.422 -19.297 1 93.81 151 LYS B O 1
ATOM 3295 N N . GLY B 1 152 ? -19 -10.062 -18.875 1 94.19 152 GLY B N 1
ATOM 3296 C CA . GLY B 1 152 ? -18.047 -11.102 -19.219 1 94.19 152 GLY B CA 1
ATOM 3297 C C . GLY B 1 152 ? -17.203 -11.547 -18.047 1 94.19 152 GLY B C 1
ATOM 3298 O O . GLY B 1 152 ? -16.406 -12.477 -18.172 1 94.19 152 GLY B O 1
ATOM 3299 N N . VAL B 1 153 ? -17.359 -10.82 -17 1 96.88 153 VAL B N 1
ATOM 3300 C CA . VAL B 1 153 ? -16.625 -11.18 -15.797 1 96.88 153 VAL B CA 1
ATOM 3301 C C . VAL B 1 153 ? -17.547 -11.906 -14.828 1 96.88 153 VAL B C 1
ATOM 3303 O O . VAL B 1 153 ? -18.703 -11.508 -14.641 1 96.88 153 VAL B O 1
ATOM 3306 N N . GLN B 1 154 ? -17.094 -13.016 -14.273 1 96.38 154 GLN B N 1
ATOM 3307 C CA . GLN B 1 154 ? -17.797 -13.703 -13.195 1 96.38 154 GLN B CA 1
ATOM 3308 C C . GLN B 1 154 ? -17.062 -13.555 -11.867 1 96.38 154 GLN B C 1
ATOM 3310 O O . GLN B 1 154 ? -15.844 -13.359 -11.852 1 96.38 154 GLN B O 1
ATOM 3315 N N . VAL B 1 155 ? -17.797 -13.641 -10.828 1 97.12 155 VAL B N 1
ATOM 3316 C CA . VAL B 1 155 ? -17.188 -13.461 -9.508 1 97.12 155 VAL B CA 1
ATOM 3317 C C . VAL B 1 155 ? -17.625 -14.602 -8.586 1 97.12 155 VAL B C 1
ATOM 3319 O O . VAL B 1 155 ? -18.719 -15.148 -8.734 1 97.12 155 VAL B O 1
ATOM 3322 N N . LYS B 1 156 ? -16.766 -14.969 -7.707 1 97.31 156 LYS B N 1
ATOM 3323 C CA . LYS B 1 156 ? -17.031 -15.891 -6.602 1 97.31 156 LYS B CA 1
ATOM 3324 C C . LYS B 1 156 ? -16.688 -15.242 -5.262 1 97.31 156 LYS B C 1
ATOM 3326 O O . LYS B 1 156 ? -15.641 -14.617 -5.117 1 97.31 156 LYS B O 1
ATOM 3331 N N . ARG B 1 157 ? -17.594 -15.43 -4.355 1 97.94 157 ARG B N 1
ATOM 3332 C CA . ARG B 1 157 ? -17.328 -14.891 -3.025 1 97.94 157 ARG B CA 1
ATOM 3333 C C . ARG B 1 157 ? -16.281 -15.719 -2.289 1 97.94 157 ARG B C 1
ATOM 3335 O O . ARG B 1 157 ? -16.391 -16.953 -2.223 1 97.94 157 ARG B O 1
ATOM 3342 N N . VAL B 1 158 ? -15.281 -15.039 -1.775 1 98.44 158 VAL B N 1
ATOM 3343 C CA . VAL B 1 158 ? -14.211 -15.672 -1.009 1 98.44 158 VAL B CA 1
ATOM 3344 C C . VAL B 1 158 ? -14.531 -15.594 0.483 1 98.44 158 VAL B C 1
ATOM 3346 O O . VAL B 1 158 ? -14.383 -16.578 1.208 1 98.44 158 VAL B O 1
ATOM 3349 N N . LEU B 1 159 ? -14.945 -14.398 0.896 1 96.44 159 LEU B N 1
ATOM 3350 C CA . LEU B 1 159 ? -15.336 -14.219 2.291 1 96.44 159 LEU B CA 1
ATOM 3351 C C . LEU B 1 159 ? -16.234 -13 2.451 1 96.44 159 LEU B C 1
ATOM 3353 O O . LEU B 1 159 ? -16.328 -12.172 1.547 1 96.44 159 LEU B O 1
ATOM 3357 N N . HIS B 1 160 ? -17 -13.023 3.488 1 97.25 160 HIS B N 1
ATOM 3358 C CA . HIS B 1 160 ? -17.828 -11.914 3.955 1 97.25 160 HIS B CA 1
ATOM 3359 C C . HIS B 1 160 ? -17.422 -11.477 5.359 1 97.25 160 HIS B C 1
ATOM 3361 O O . HIS B 1 160 ? -17.266 -12.312 6.25 1 97.25 160 HIS B O 1
ATOM 3367 N N . GLU B 1 161 ? -17.219 -10.164 5.496 1 96.94 161 GLU B N 1
ATOM 3368 C CA . GLU B 1 161 ? -16.797 -9.703 6.816 1 96.94 161 GLU B CA 1
ATOM 3369 C C . GLU B 1 161 ? -17.375 -8.336 7.141 1 96.94 161 GLU B C 1
ATOM 3371 O O . GLU B 1 161 ? -17.906 -7.652 6.262 1 96.94 161 GLU B O 1
ATOM 3376 N N . ARG B 1 162 ? -17.344 -8.031 8.445 1 96.81 162 ARG B N 1
ATOM 3377 C CA . ARG B 1 162 ? -17.734 -6.707 8.906 1 96.81 162 ARG B CA 1
ATOM 3378 C C . ARG B 1 162 ? -16.547 -5.754 8.922 1 96.81 162 ARG B C 1
ATOM 3380 O O . ARG B 1 162 ? -15.391 -6.191 8.93 1 96.81 162 ARG B O 1
ATOM 3387 N N . ALA B 1 163 ? -16.828 -4.527 8.734 1 97.38 163 ALA B N 1
ATOM 3388 C CA . ALA B 1 163 ? -15.867 -3.479 9.047 1 97.38 163 ALA B CA 1
ATOM 3389 C C . ALA B 1 163 ? -16.172 -2.844 10.398 1 97.38 163 ALA B C 1
ATOM 3391 O O . ALA B 1 163 ? -17.328 -2.699 10.781 1 97.38 163 ALA B O 1
ATOM 3392 N N . LEU B 1 164 ? -15.133 -2.477 11.102 1 97.75 164 LEU B N 1
ATOM 3393 C CA . LEU B 1 164 ? -15.234 -1.866 12.422 1 97.75 164 LEU B CA 1
ATOM 3394 C C . LEU B 1 164 ? -14.711 -0.433 12.398 1 97.75 164 LEU B C 1
ATOM 3396 O O . LEU B 1 164 ? -13.859 -0.091 11.578 1 97.75 164 LEU B O 1
ATOM 3400 N N . LEU B 1 165 ? -15.258 0.324 13.25 1 97.69 165 LEU B N 1
ATOM 3401 C CA . LEU B 1 165 ? -14.75 1.676 13.453 1 97.69 165 LEU B CA 1
ATOM 3402 C C . LEU B 1 165 ? -13.531 1.664 14.367 1 97.69 165 LEU B C 1
ATOM 3404 O O . LEU B 1 165 ? -13.57 1.099 15.461 1 97.69 165 LEU B O 1
ATOM 3408 N N . ALA B 1 166 ? -12.461 2.221 13.898 1 98.44 166 ALA B N 1
ATOM 3409 C CA . ALA B 1 166 ? -11.258 2.402 14.703 1 98.44 166 ALA B CA 1
ATOM 3410 C C . ALA B 1 166 ? -11.172 3.824 15.258 1 98.44 166 ALA B C 1
ATOM 3412 O O . ALA B 1 166 ? -11.227 4.793 14.5 1 98.44 166 ALA B O 1
ATOM 3413 N N . VAL B 1 167 ? -11.094 3.936 16.547 1 98.25 167 VAL B N 1
ATOM 3414 C CA . VAL B 1 167 ? -10.922 5.223 17.219 1 98.25 167 VAL B CA 1
ATOM 3415 C C . VAL B 1 167 ? -9.734 5.156 18.172 1 98.25 167 VAL B C 1
ATOM 3417 O O . VAL B 1 167 ? -9.32 4.066 18.578 1 98.25 167 VAL B O 1
ATOM 3420 N N . PRO B 1 168 ? -9.125 6.359 18.453 1 98.12 168 PRO B N 1
ATOM 3421 C CA . PRO B 1 168 ? -8.109 6.355 19.516 1 98.12 168 PRO B CA 1
ATOM 3422 C C . PRO B 1 168 ? -8.648 5.828 20.844 1 98.12 168 PRO B C 1
ATOM 3424 O O . PRO B 1 168 ? -9.828 5.996 21.141 1 98.12 168 PRO B O 1
ATOM 3427 N N . ALA B 1 169 ? -7.746 5.285 21.625 1 96.25 169 ALA B N 1
ATOM 3428 C CA . ALA B 1 169 ? -8.148 4.664 22.875 1 96.25 169 ALA B CA 1
ATOM 3429 C C . ALA B 1 169 ? -8.719 5.699 23.844 1 96.25 169 ALA B C 1
ATOM 3431 O O . ALA B 1 169 ? -9.539 5.375 24.703 1 96.25 169 ALA B O 1
ATOM 3432 N N . ASP B 1 170 ? -8.328 6.914 23.672 1 94.38 170 ASP B N 1
ATOM 3433 C CA . ASP B 1 170 ? -8.805 7.977 24.562 1 94.38 170 ASP B CA 1
ATOM 3434 C C . ASP B 1 170 ? -9.977 8.727 23.938 1 94.38 170 ASP B C 1
ATOM 3436 O O . ASP B 1 170 ? -10.43 9.742 24.469 1 94.38 170 ASP B O 1
ATOM 3440 N N . HIS B 1 171 ? -10.453 8.266 22.844 1 94.94 171 HIS B N 1
ATOM 3441 C CA . HIS B 1 171 ? -11.594 8.867 22.172 1 94.94 171 HIS B CA 1
ATOM 3442 C C . HIS B 1 171 ? -12.859 8.75 23.016 1 94.94 171 HIS B C 1
ATOM 3444 O O . HIS B 1 171 ? -13.07 7.738 23.688 1 94.94 171 HIS B O 1
ATOM 3450 N N . PRO B 1 172 ? -13.742 9.695 22.969 1 92.44 172 PRO B N 1
ATOM 3451 C CA . PRO B 1 172 ? -14.984 9.664 23.734 1 92.44 172 PRO B CA 1
ATOM 3452 C C . PRO B 1 172 ? -15.836 8.438 23.438 1 92.44 172 PRO B C 1
ATOM 3454 O O . PRO B 1 172 ? -16.578 7.969 24.297 1 92.44 172 PRO B O 1
ATOM 3457 N N . HIS B 1 173 ? -15.719 7.953 22.281 1 92.38 173 HIS B N 1
ATOM 3458 C CA . HIS B 1 173 ? -16.562 6.836 21.875 1 92.38 173 HIS B CA 1
ATOM 3459 C C . HIS B 1 173 ? -15.891 5.5 22.188 1 92.38 173 HIS B C 1
ATOM 3461 O O . HIS B 1 173 ? -16.484 4.438 21.953 1 92.38 173 HIS B O 1
ATOM 3467 N N . ALA B 1 174 ? -14.703 5.496 22.688 1 93.62 174 ALA B N 1
ATOM 3468 C CA . ALA B 1 174 ? -13.906 4.281 22.859 1 93.62 174 ALA B CA 1
ATOM 3469 C C . ALA B 1 174 ? -14.578 3.316 23.828 1 93.62 174 ALA B C 1
ATOM 3471 O O . ALA B 1 174 ? -14.359 2.104 23.766 1 93.62 174 ALA B O 1
ATOM 3472 N N . ASN B 1 175 ? -15.438 3.787 24.641 1 92.44 175 ASN B N 1
ATOM 3473 C CA . ASN B 1 175 ? -16.031 2.945 25.672 1 92.44 175 ASN B CA 1
ATOM 3474 C C . ASN B 1 175 ? -17.469 2.572 25.328 1 92.44 175 ASN B C 1
ATOM 3476 O O . ASN B 1 175 ? -18.156 1.925 26.125 1 92.44 175 ASN B O 1
ATOM 3480 N N . LEU B 1 176 ? -17.875 2.955 24.203 1 92.75 176 LEU B N 1
ATOM 3481 C CA . LEU B 1 176 ? -19.219 2.617 23.766 1 92.75 176 LEU B CA 1
ATOM 3482 C C . LEU B 1 176 ? -19.266 1.202 23.203 1 92.75 176 LEU B C 1
ATOM 3484 O O . LEU B 1 176 ? -18.25 0.68 22.734 1 92.75 176 LEU B O 1
ATOM 3488 N N . LYS B 1 177 ? -20.438 0.613 23.266 1 93.12 177 LYS B N 1
ATOM 3489 C CA . LYS B 1 177 ? -20.641 -0.697 22.656 1 93.12 177 LYS B CA 1
ATOM 3490 C C . LYS B 1 177 ? -20.688 -0.59 21.125 1 93.12 177 LYS B C 1
ATOM 3492 O O . LYS B 1 177 ? -20.297 -1.52 20.422 1 93.12 177 LYS B O 1
ATOM 3497 N N . SER B 1 178 ? -21.25 0.508 20.688 1 94.75 178 SER B N 1
ATOM 3498 C CA . SER B 1 178 ? -21.328 0.843 19.266 1 94.75 178 SER B CA 1
ATOM 3499 C C . SER B 1 178 ? -21.344 2.354 19.062 1 94.75 178 SER B C 1
ATOM 3501 O O . SER B 1 178 ? -21.719 3.105 19.953 1 94.75 178 SER B O 1
ATOM 3503 N N . ALA B 1 179 ? -20.906 2.734 17.922 1 94.19 179 ALA B N 1
ATOM 3504 C CA . ALA B 1 179 ? -20.875 4.164 17.625 1 94.19 179 ALA B CA 1
ATOM 3505 C C . ALA B 1 179 ? -21.812 4.504 16.484 1 94.19 179 ALA B C 1
ATOM 3507 O O . ALA B 1 179 ? -21.812 3.828 15.445 1 94.19 179 ALA B O 1
ATOM 3508 N N . LYS B 1 180 ? -22.578 5.539 16.688 1 93.38 180 LYS B N 1
ATOM 3509 C CA . LYS B 1 180 ? -23.359 6.094 15.578 1 93.38 180 LYS B CA 1
ATOM 3510 C C . LYS B 1 180 ? -22.484 6.973 14.688 1 93.38 180 LYS B C 1
ATOM 3512 O O . LYS B 1 180 ? -21.922 7.965 15.148 1 93.38 180 LYS B O 1
ATOM 3517 N N . LEU B 1 181 ? -22.469 6.621 13.445 1 91.75 181 LEU B N 1
ATOM 3518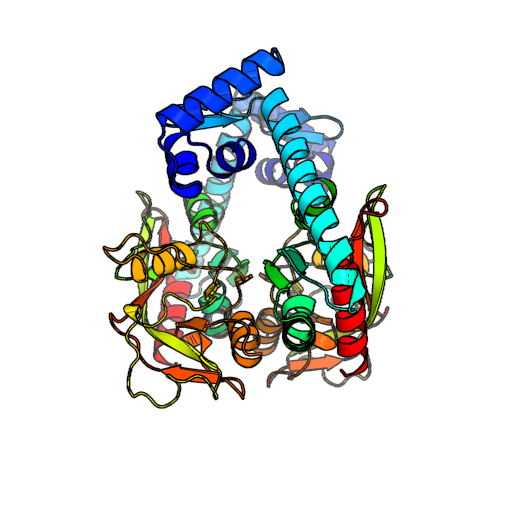 C CA . LEU B 1 181 ? -21.594 7.34 12.516 1 91.75 181 LEU B CA 1
ATOM 3519 C C . LEU B 1 181 ? -22 8.805 12.414 1 91.75 181 LEU B C 1
ATOM 3521 O O . LEU B 1 181 ? -21.156 9.68 12.203 1 91.75 181 LEU B O 1
ATOM 3525 N N . ALA B 1 182 ? -23.234 9.094 12.578 1 87.81 182 ALA B N 1
ATOM 3526 C CA . ALA B 1 182 ? -23.75 10.453 12.531 1 87.81 182 ALA B CA 1
ATOM 3527 C C . ALA B 1 182 ? -23.109 11.32 13.617 1 87.81 182 ALA B C 1
ATOM 3529 O O . ALA B 1 182 ? -23.062 12.547 13.492 1 87.81 182 ALA B O 1
ATOM 3530 N N . ASP B 1 183 ? -22.594 10.656 14.641 1 88.38 183 ASP B N 1
ATOM 3531 C CA . ASP B 1 183 ? -21.984 11.375 15.75 1 88.38 183 ASP B CA 1
ATOM 3532 C C . ASP B 1 183 ? -20.531 11.711 15.453 1 88.38 183 ASP B C 1
ATOM 3534 O O . ASP B 1 183 ? -19.875 12.398 16.234 1 88.38 183 ASP B O 1
ATOM 3538 N N . LEU B 1 184 ? -20.047 11.25 14.312 1 89.81 184 LEU B N 1
ATOM 3539 C CA . LEU B 1 184 ? -18.625 11.398 13.992 1 89.81 184 LEU B CA 1
ATOM 3540 C C . LEU B 1 184 ? -18.438 12.367 12.836 1 89.81 184 LEU B C 1
ATOM 3542 O O . LEU B 1 184 ? -17.422 12.305 12.133 1 89.81 184 LEU B O 1
ATOM 3546 N N . GLN B 1 185 ? -19.281 13.234 12.664 1 81.5 185 GLN B N 1
ATOM 3547 C CA . GLN B 1 185 ? -19.266 14.148 11.523 1 81.5 185 GLN B CA 1
ATOM 3548 C C . GLN B 1 185 ? -18.141 15.156 11.641 1 81.5 185 GLN B C 1
ATOM 3550 O O . GLN B 1 185 ? -17.641 15.664 10.633 1 81.5 185 GLN B O 1
ATOM 3555 N N . ASP B 1 186 ? -17.656 15.391 12.805 1 86.12 186 ASP B N 1
ATOM 3556 C CA . ASP B 1 186 ? -16.625 16.391 13.016 1 86.12 186 ASP B CA 1
ATOM 3557 C C . ASP B 1 186 ? -15.242 15.734 13.102 1 86.12 186 ASP B C 1
ATOM 3559 O O . ASP B 1 186 ? -14.242 16.422 13.328 1 86.12 186 ASP B O 1
ATOM 3563 N N . GLN B 1 187 ? -15.242 14.461 12.836 1 92.69 187 GLN B N 1
ATOM 3564 C CA . GLN B 1 187 ? -13.977 13.734 12.938 1 92.69 187 GLN B CA 1
ATOM 3565 C C . GLN B 1 187 ? -13.203 13.797 11.625 1 92.69 187 GLN B C 1
ATOM 3567 O O . GLN B 1 187 ? -13.797 13.969 10.555 1 92.69 187 GLN B O 1
ATOM 3572 N N . LEU B 1 188 ? -11.859 13.734 11.758 1 96.44 188 LEU B N 1
ATOM 3573 C CA . LEU B 1 188 ? -11.008 13.508 10.594 1 96.44 188 LEU B CA 1
ATOM 3574 C C . LEU B 1 188 ? -10.898 12.023 10.273 1 96.44 188 LEU B C 1
ATOM 3576 O O . LEU B 1 188 ? -10.828 11.188 11.18 1 96.44 188 LEU B O 1
ATOM 3580 N N . TRP B 1 189 ? -10.891 11.773 8.953 1 97.62 189 TRP B N 1
ATOM 3581 C CA . TRP B 1 189 ? -10.93 10.367 8.562 1 97.62 189 TRP B CA 1
ATOM 3582 C C . TRP B 1 189 ? -9.664 9.992 7.785 1 97.62 189 TRP B C 1
ATOM 3584 O O . TRP B 1 189 ? -9.125 10.805 7.035 1 97.62 189 TRP B O 1
ATOM 3594 N N . ALA B 1 190 ? -9.203 8.766 8.031 1 98.44 190 ALA B N 1
ATOM 3595 C CA . ALA B 1 190 ? -8.227 8.086 7.184 1 98.44 190 ALA B CA 1
ATOM 3596 C C . ALA B 1 190 ? -8.883 6.992 6.352 1 98.44 190 ALA B C 1
ATOM 3598 O O . ALA B 1 190 ? -9.656 6.188 6.875 1 98.44 190 ALA B O 1
ATOM 3599 N N . THR B 1 191 ? -8.641 6.984 5.078 1 97.94 191 THR B N 1
ATOM 3600 C CA . THR B 1 191 ? -9.141 5.941 4.191 1 97.94 191 THR B CA 1
ATOM 3601 C C . THR B 1 191 ? -8.32 5.887 2.902 1 97.94 191 THR B C 1
ATOM 3603 O O . THR B 1 191 ? -7.312 6.586 2.771 1 97.94 191 THR B O 1
ATOM 3606 N N . CYS B 1 192 ? -8.688 4.969 2.027 1 96.69 192 CYS B N 1
ATOM 3607 C CA . CYS B 1 192 ? -8.039 4.848 0.726 1 96.69 192 CYS B CA 1
ATOM 3608 C C . CYS B 1 192 ? -8.289 6.09 -0.123 1 96.69 192 CYS B C 1
ATOM 3610 O O . CYS B 1 192 ? -9.188 6.879 0.169 1 96.69 192 CYS B O 1
ATOM 3612 N N . PRO B 1 193 ? -7.445 6.297 -1.143 1 95.12 193 PRO B N 1
ATOM 3613 C CA . PRO B 1 193 ? -7.594 7.48 -1.994 1 95.12 193 PRO B CA 1
ATOM 3614 C C . PRO B 1 193 ? -8.914 7.496 -2.756 1 95.12 193 PRO B C 1
ATOM 3616 O O . PRO B 1 193 ? -9.547 6.449 -2.936 1 95.12 193 PRO B O 1
ATOM 3619 N N . PRO B 1 194 ? -9.281 8.695 -3.203 1 93.06 194 PRO B N 1
ATOM 3620 C CA . PRO B 1 194 ? -10.508 8.812 -3.998 1 93.06 194 PRO B CA 1
ATOM 3621 C C . PRO B 1 194 ? -10.5 7.914 -5.234 1 93.06 194 PRO B C 1
ATOM 3623 O O . PRO B 1 194 ? -9.461 7.746 -5.871 1 93.06 194 PRO B O 1
ATOM 3626 N N . GLY B 1 195 ? -11.609 7.344 -5.52 1 91.5 195 GLY B N 1
ATOM 3627 C CA . GLY B 1 195 ? -11.734 6.473 -6.68 1 91.5 195 GLY B CA 1
ATOM 3628 C C . GLY B 1 195 ? -11.664 4.996 -6.328 1 91.5 195 GLY B C 1
ATOM 3629 O O . GLY B 1 195 ? -12.023 4.145 -7.141 1 91.5 195 GLY B O 1
ATOM 3630 N N . THR B 1 196 ? -11.234 4.715 -5.184 1 95 196 THR B N 1
ATOM 3631 C CA . THR B 1 196 ? -11.203 3.326 -4.738 1 95 196 THR B CA 1
ATOM 3632 C C . THR B 1 196 ? -12.555 2.904 -4.18 1 95 196 THR B C 1
ATOM 3634 O O . THR B 1 196 ? -13.367 3.75 -3.797 1 95 196 THR B O 1
ATOM 3637 N N . ASP B 1 197 ? -12.789 1.638 -4.152 1 96.19 197 ASP B N 1
ATOM 3638 C CA . ASP B 1 197 ? -14.039 1.1 -3.617 1 96.19 197 ASP B CA 1
ATOM 3639 C C . ASP B 1 197 ? -14.211 1.477 -2.146 1 96.19 197 ASP B C 1
ATOM 3641 O O . ASP B 1 197 ? -15.312 1.84 -1.721 1 96.19 197 ASP B O 1
ATOM 3645 N N . THR B 1 198 ? -13.164 1.449 -1.409 1 96.88 198 THR B N 1
ATOM 3646 C CA . THR B 1 198 ? -13.219 1.759 0.015 1 96.88 198 THR B CA 1
ATOM 3647 C C . THR B 1 198 ? -13.562 3.229 0.237 1 96.88 198 THR B C 1
ATOM 3649 O O . THR B 1 198 ? -14.352 3.561 1.129 1 96.88 198 THR B O 1
ATOM 3652 N N . TYR B 1 199 ? -12.938 4.059 -0.521 1 96 199 TYR B N 1
ATOM 3653 C CA . TYR B 1 199 ? -13.219 5.488 -0.423 1 96 199 TYR B CA 1
ATOM 3654 C C . TYR B 1 199 ? -14.695 5.77 -0.685 1 96 199 TYR B C 1
ATOM 3656 O O . TYR B 1 199 ? -15.352 6.434 0.117 1 96 199 TYR B O 1
ATOM 3664 N N . GLU B 1 200 ? -15.172 5.227 -1.811 1 94.69 200 GLU B N 1
ATOM 3665 C CA . GLU B 1 200 ? -16.562 5.465 -2.197 1 94.69 200 GLU B CA 1
ATOM 3666 C C . GLU B 1 200 ? -17.531 4.891 -1.168 1 94.69 200 GLU B C 1
ATOM 3668 O O . GLU B 1 200 ? -18.562 5.496 -0.871 1 94.69 200 GLU B O 1
ATOM 3673 N N . ALA B 1 201 ? -17.219 3.801 -0.663 1 95.38 201 ALA B N 1
ATOM 3674 C CA . ALA B 1 201 ? -18.062 3.166 0.348 1 95.38 201 ALA B CA 1
ATOM 3675 C C . ALA B 1 201 ? -18.141 4.016 1.611 1 95.38 201 ALA B C 1
ATOM 3677 O O . ALA B 1 201 ? -19.219 4.18 2.189 1 95.38 201 ALA B O 1
ATOM 3678 N N . LEU B 1 202 ? -17 4.523 2.049 1 95.06 202 LEU B N 1
ATOM 3679 C CA . LEU B 1 202 ? -16.984 5.352 3.248 1 95.06 202 LEU B CA 1
ATOM 3680 C C . LEU B 1 202 ? -17.797 6.621 3.047 1 95.06 202 LEU B C 1
ATOM 3682 O O . LEU B 1 202 ? -18.609 6.992 3.908 1 95.06 202 LEU B O 1
ATOM 3686 N N . VAL B 1 203 ? -17.594 7.262 1.921 1 92.75 203 VAL B N 1
ATOM 3687 C CA . VAL B 1 203 ? -18.297 8.5 1.613 1 92.75 203 VAL B CA 1
ATOM 3688 C C . VAL B 1 203 ? -19.812 8.242 1.606 1 92.75 203 VAL B C 1
ATOM 3690 O O . VAL B 1 203 ? -20.578 9.023 2.176 1 92.75 203 VAL B O 1
ATOM 3693 N N . GLN B 1 204 ? -20.172 7.188 1 1 91.81 204 GLN B N 1
ATOM 3694 C CA . GLN B 1 204 ? -21.594 6.852 0.934 1 91.81 204 GLN B CA 1
ATOM 3695 C C . GLN B 1 204 ? -22.156 6.531 2.318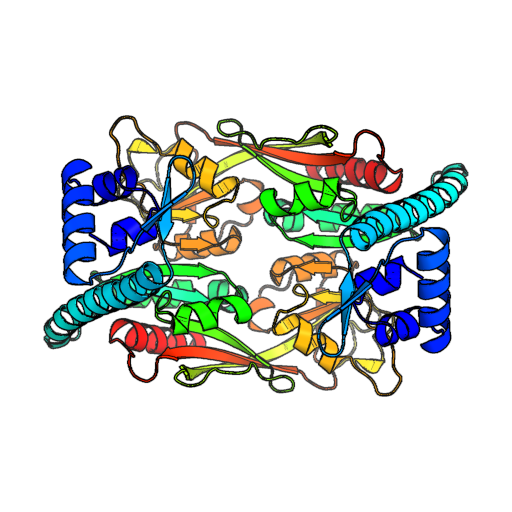 1 91.81 204 GLN B C 1
ATOM 3697 O O . GLN B 1 204 ? -23.281 6.891 2.637 1 91.81 204 GLN B O 1
ATOM 3702 N N . LEU B 1 205 ? -21.375 5.875 3.064 1 91.38 205 LEU B N 1
ATOM 3703 C CA . LEU B 1 205 ? -21.797 5.461 4.398 1 91.38 205 LEU B CA 1
ATOM 3704 C C . LEU B 1 205 ? -22.016 6.668 5.301 1 91.38 205 LEU B C 1
ATOM 3706 O O . LEU B 1 205 ? -22.938 6.68 6.109 1 91.38 205 LEU B O 1
ATOM 3710 N N . LEU B 1 206 ? -21.156 7.621 5.133 1 90.44 206 LEU B N 1
ATOM 3711 C CA . LEU B 1 206 ? -21.172 8.789 6.012 1 90.44 206 LEU B CA 1
ATOM 3712 C C . LEU B 1 206 ? -22.141 9.852 5.492 1 90.44 206 LEU B C 1
ATOM 3714 O O . LEU B 1 206 ? -22.453 10.805 6.199 1 90.44 206 LEU B O 1
ATOM 3718 N N . ARG B 1 207 ? -22.469 9.672 4.207 1 80.19 207 ARG B N 1
ATOM 3719 C CA . ARG B 1 207 ? -23.375 10.656 3.625 1 80.19 207 ARG B CA 1
ATOM 3720 C C . ARG B 1 207 ? -24.703 10.695 4.375 1 80.19 207 ARG B C 1
ATOM 3722 O O . ARG B 1 207 ? -25.312 9.656 4.629 1 80.19 207 ARG B O 1
ATOM 3729 N N . THR B 1 208 ? -24.828 11.672 5.281 1 66.19 208 THR B N 1
ATOM 3730 C CA . THR B 1 208 ? -26.094 11.93 5.961 1 66.19 208 THR B CA 1
ATOM 3731 C C . THR B 1 208 ? -26.938 12.93 5.176 1 66.19 208 THR B C 1
ATOM 3733 O O . THR B 1 208 ? -26.438 13.594 4.27 1 66.19 208 THR B O 1
ATOM 3736 N N . ASN B 1 209 ? -28.297 12.844 5.344 1 55.62 209 ASN B N 1
ATOM 3737 C CA . ASN B 1 209 ? -29.297 13.719 4.738 1 55.62 209 ASN B CA 1
ATOM 3738 C C . ASN B 1 209 ? -28.922 15.195 4.895 1 55.62 209 ASN B C 1
ATOM 3740 O O . ASN B 1 209 ? -29.438 16.047 4.172 1 55.62 209 ASN B O 1
ATOM 3744 N N . ASP B 1 210 ? -28.094 15.5 5.871 1 55.91 210 ASP B N 1
ATOM 3745 C CA . ASP B 1 210 ? -27.953 16.922 6.148 1 55.91 210 ASP B CA 1
ATOM 3746 C C . ASP B 1 210 ? -26.734 17.516 5.438 1 55.91 210 ASP B C 1
ATOM 3748 O O . ASP B 1 210 ? -26.328 18.641 5.711 1 55.91 210 ASP B O 1
ATOM 3752 N N . HIS B 1 211 ? -26.328 17.016 4.406 1 59.25 211 HIS B N 1
ATOM 3753 C CA . HIS B 1 211 ? -25.312 17.547 3.498 1 59.25 211 HIS B CA 1
ATOM 3754 C C . HIS B 1 211 ? -24 17.828 4.227 1 59.25 211 HIS B C 1
ATOM 3756 O O . HIS B 1 211 ? -23.297 18.781 3.91 1 59.25 211 HIS B O 1
ATOM 3762 N N . HIS B 1 212 ? -23.766 17.125 5.328 1 64.19 212 HIS B N 1
ATOM 3763 C CA . HIS B 1 212 ? -22.5 17.344 6.035 1 64.19 212 HIS B CA 1
ATOM 3764 C C . HIS B 1 212 ? -21.328 16.812 5.238 1 64.19 212 HIS B C 1
ATOM 3766 O O . HIS B 1 212 ? -21.422 15.766 4.598 1 64.19 212 HIS B O 1
ATOM 3772 N N . GLU B 1 213 ? -20.328 17.672 5.129 1 77 213 GLU B N 1
ATOM 3773 C CA . GLU B 1 213 ? -19.109 17.312 4.41 1 77 213 GLU B CA 1
ATOM 3774 C C . GLU B 1 213 ? -18.188 16.453 5.277 1 77 213 GLU B C 1
ATOM 3776 O O . GLU B 1 213 ? -17.906 16.797 6.426 1 77 213 GLU B O 1
ATOM 3781 N N . ILE B 1 214 ? -17.859 15.281 4.785 1 86.69 214 ILE B N 1
ATOM 3782 C CA . ILE B 1 214 ? -16.906 14.375 5.426 1 86.69 214 ILE B CA 1
ATOM 3783 C C . ILE B 1 214 ? -15.492 14.914 5.277 1 86.69 214 ILE B C 1
ATOM 3785 O O . ILE B 1 214 ? -15.086 15.328 4.188 1 86.69 214 ILE B O 1
ATOM 3789 N N . ASP B 1 215 ? -14.766 15.008 6.344 1 93.31 215 ASP B N 1
ATOM 3790 C CA . ASP B 1 215 ? -13.406 15.531 6.301 1 93.31 215 ASP B CA 1
ATOM 3791 C C . ASP B 1 215 ? -12.383 14.406 6.234 1 93.31 215 ASP B C 1
ATOM 3793 O O . ASP B 1 215 ? -11.898 13.93 7.266 1 93.31 215 ASP B O 1
ATOM 3797 N N . ILE B 1 216 ? -12.078 14.008 5.051 1 95.44 216 ILE B N 1
ATOM 3798 C CA . ILE B 1 216 ? -11.062 12.992 4.812 1 95.44 216 ILE B CA 1
ATOM 3799 C C . ILE B 1 216 ? -9.719 13.656 4.516 1 95.44 216 ILE B C 1
ATOM 3801 O O . ILE B 1 216 ? -9.531 14.234 3.445 1 95.44 216 ILE B O 1
ATOM 3805 N N . ARG B 1 217 ? -8.75 13.461 5.438 1 97.06 217 ARG B N 1
ATOM 3806 C CA . ARG B 1 217 ? -7.48 14.164 5.316 1 97.06 217 ARG B CA 1
ATOM 3807 C C . ARG B 1 217 ? -6.34 13.188 5.055 1 97.06 217 ARG B C 1
ATOM 3809 O O . ARG B 1 217 ? -5.254 13.586 4.625 1 97.06 217 ARG B O 1
ATOM 3816 N N . TYR B 1 218 ? -6.551 11.977 5.324 1 98.38 218 TYR B N 1
ATOM 3817 C CA . TYR B 1 218 ? -5.508 10.969 5.199 1 98.38 218 TYR B CA 1
ATOM 3818 C C . TYR B 1 218 ? -5.887 9.914 4.16 1 98.38 218 TYR B C 1
ATOM 3820 O O . TYR B 1 218 ? -6.688 9.023 4.438 1 98.38 218 TYR B O 1
ATOM 3828 N N . HIS B 1 219 ? -5.27 10.086 3.045 1 97.88 219 HIS B N 1
ATOM 3829 C CA . HIS B 1 219 ? -5.512 9.203 1.911 1 97.88 219 HIS B CA 1
ATOM 3830 C C . HIS B 1 219 ? -4.43 8.133 1.809 1 97.88 219 HIS B C 1
ATOM 3832 O O . HIS B 1 219 ? -3.447 8.305 1.081 1 97.88 219 HIS B O 1
ATOM 3838 N N . VAL B 1 220 ? -4.691 7.035 2.486 1 96.69 220 VAL B N 1
ATOM 3839 C CA . VAL B 1 220 ? -3.699 5.977 2.654 1 96.69 220 VAL B CA 1
ATOM 3840 C C . VAL B 1 220 ? -4.336 4.621 2.355 1 96.69 220 VAL B C 1
ATOM 3842 O O . VAL B 1 220 ? -5.301 4.223 3.016 1 96.69 220 VAL B O 1
ATOM 3845 N N . ALA B 1 221 ? -3.734 3.877 1.507 1 92.69 221 ALA B N 1
ATOM 3846 C CA . ALA B 1 221 ? -4.355 2.648 1.018 1 92.69 221 ALA B CA 1
ATOM 3847 C C . ALA B 1 221 ? -4.211 1.52 2.033 1 92.69 221 ALA B C 1
ATOM 3849 O O . ALA B 1 221 ? -5.102 0.672 2.16 1 92.69 221 ALA B O 1
ATOM 3850 N N . ASP B 1 222 ? -3.168 1.494 2.738 1 92.5 222 ASP B N 1
ATOM 3851 C CA . ASP B 1 222 ? -2.863 0.38 3.631 1 92.5 222 ASP B CA 1
ATOM 3852 C C . ASP B 1 222 ? -3.586 0.533 4.969 1 92.5 222 ASP B C 1
ATOM 3854 O O . ASP B 1 222 ? -3.357 1.501 5.695 1 92.5 222 ASP B O 1
ATOM 3858 N N . GLY B 1 223 ? -4.359 -0.456 5.316 1 95.06 223 GLY B N 1
ATOM 3859 C CA . GLY B 1 223 ? -5.148 -0.406 6.539 1 95.06 223 GLY B CA 1
ATOM 3860 C C . GLY B 1 223 ? -4.301 -0.361 7.797 1 95.06 223 GLY B C 1
ATOM 3861 O O . GLY B 1 223 ? -4.664 0.298 8.773 1 95.06 223 GLY B O 1
ATOM 3862 N N . ALA B 1 224 ? -3.25 -1.067 7.773 1 93.38 224 ALA B N 1
ATOM 3863 C CA . ALA B 1 224 ? -2.369 -1.056 8.938 1 93.38 224 ALA B CA 1
ATOM 3864 C C . ALA B 1 224 ? -1.798 0.339 9.18 1 93.38 224 ALA B C 1
ATOM 3866 O O . ALA B 1 224 ? -1.617 0.752 10.328 1 93.38 224 ALA B O 1
ATOM 3867 N N . THR B 1 225 ? -1.467 0.986 8.109 1 95.12 225 THR B N 1
ATOM 3868 C CA . THR B 1 225 ? -0.998 2.363 8.227 1 95.12 225 THR B CA 1
ATOM 3869 C C . THR B 1 225 ? -2.115 3.275 8.719 1 95.12 225 THR B C 1
ATOM 3871 O O . THR B 1 225 ? -1.878 4.172 9.531 1 95.12 225 THR B O 1
ATOM 3874 N N . GLN B 1 226 ? -3.32 3.062 8.258 1 97.88 226 GLN B N 1
ATOM 3875 C CA . GLN B 1 226 ? -4.461 3.816 8.758 1 97.88 226 GLN B CA 1
ATOM 3876 C C . GLN B 1 226 ? -4.602 3.652 10.273 1 97.88 226 GLN B C 1
ATOM 3878 O O . GLN B 1 226 ? -4.848 4.625 10.984 1 97.88 226 GLN B O 1
ATOM 3883 N N . LEU B 1 227 ? -4.383 2.482 10.75 1 97.62 227 LEU B N 1
ATOM 3884 C CA . LEU B 1 227 ? -4.488 2.203 12.18 1 97.62 227 LEU B CA 1
ATOM 3885 C C . LEU B 1 227 ? -3.412 2.953 12.953 1 97.62 227 LEU B C 1
ATOM 3887 O O . LEU B 1 227 ? -3.645 3.379 14.094 1 97.62 227 LEU B O 1
ATOM 3891 N N . ARG B 1 228 ? -2.279 3.127 12.344 1 96.44 228 ARG B N 1
ATOM 3892 C CA . ARG B 1 228 ? -1.229 3.896 13.008 1 96.44 228 ARG B CA 1
ATOM 3893 C C . ARG B 1 228 ? -1.621 5.363 13.133 1 96.44 228 ARG B C 1
ATOM 3895 O O . ARG B 1 228 ? -1.285 6.02 14.117 1 96.44 228 ARG B O 1
ATOM 3902 N N . LEU B 1 229 ? -2.262 5.855 12.133 1 98.19 229 LEU B N 1
ATOM 3903 C CA . LEU B 1 229 ? -2.758 7.227 12.188 1 98.19 229 LEU B CA 1
ATOM 3904 C C . LEU B 1 229 ? -3.807 7.383 13.281 1 98.19 229 LEU B C 1
ATOM 3906 O O . LEU B 1 229 ? -3.824 8.391 13.992 1 98.19 229 LEU B O 1
ATOM 3910 N N . VAL B 1 230 ? -4.656 6.375 13.43 1 98.5 230 VAL B N 1
ATOM 3911 C CA . VAL B 1 230 ? -5.66 6.367 14.484 1 98.5 230 VAL B CA 1
ATOM 3912 C C . VAL B 1 230 ? -4.973 6.328 15.852 1 98.5 230 VAL B C 1
ATOM 3914 O O . VAL B 1 230 ? -5.32 7.094 16.75 1 98.5 230 VAL B O 1
ATOM 3917 N N . ALA B 1 231 ? -4 5.488 15.953 1 97.81 231 ALA B N 1
ATOM 3918 C CA . ALA B 1 231 ? -3.268 5.344 17.219 1 97.81 231 ALA B CA 1
ATOM 3919 C C . ALA B 1 231 ? -2.615 6.66 17.625 1 97.81 231 ALA B C 1
ATOM 3921 O O . ALA B 1 231 ? -2.48 6.949 18.812 1 97.81 231 ALA B O 1
ATOM 3922 N N . ALA B 1 232 ? -2.25 7.41 16.641 1 97.31 232 ALA B N 1
ATOM 3923 C CA . ALA B 1 232 ? -1.609 8.695 16.875 1 97.31 232 ALA B CA 1
ATOM 3924 C C . ALA B 1 232 ? -2.646 9.789 17.125 1 97.31 232 ALA B C 1
ATOM 3926 O O . ALA B 1 232 ? -2.305 10.977 17.203 1 97.31 232 ALA B O 1
ATOM 3927 N N . SER B 1 233 ? -3.934 9.484 17.125 1 97.12 233 SER B N 1
ATOM 3928 C CA . SER B 1 233 ? -5.055 10.375 17.422 1 97.12 233 SER B CA 1
ATOM 3929 C C . SER B 1 233 ? -5.215 11.43 16.328 1 97.12 233 SER B C 1
ATOM 3931 O O . SER B 1 233 ? -5.59 12.57 16.609 1 97.12 233 SER B O 1
ATOM 3933 N N . LEU B 1 234 ? -4.863 10.977 15.102 1 97.69 234 LEU B N 1
ATOM 3934 C CA . LEU B 1 234 ? -4.926 11.922 13.992 1 97.69 234 LEU B CA 1
ATOM 3935 C C . LEU B 1 234 ? -6.238 11.773 13.227 1 97.69 234 LEU B C 1
ATOM 3937 O O . LEU B 1 234 ? -6.676 12.711 12.555 1 97.69 234 LEU B O 1
ATOM 3941 N N . ALA B 1 235 ? -6.789 10.625 13.25 1 98.25 235 ALA B N 1
ATOM 3942 C CA . ALA B 1 235 ? -7.992 10.328 12.484 1 98.25 235 ALA B CA 1
ATOM 3943 C C . ALA B 1 235 ? -8.742 9.133 13.07 1 98.25 235 ALA B C 1
ATOM 3945 O O . ALA B 1 235 ? -8.234 8.461 13.977 1 98.25 235 ALA B O 1
ATOM 3946 N N . VAL B 1 236 ? -9.969 8.953 12.648 1 98.12 236 VAL B N 1
ATOM 3947 C CA . VAL B 1 236 ? -10.68 7.684 12.781 1 98.12 236 VAL B CA 1
ATOM 3948 C C . VAL B 1 236 ? -10.727 6.973 11.438 1 98.12 236 VAL B C 1
ATOM 3950 O O . VAL B 1 236 ? -10.398 7.562 10.398 1 98.12 236 VAL B O 1
ATOM 3953 N N . ALA B 1 237 ? -11.023 5.676 11.453 1 98.19 237 ALA B N 1
ATOM 3954 C CA . ALA B 1 237 ? -11.016 4.91 10.211 1 98.19 237 ALA B CA 1
ATOM 3955 C C . ALA B 1 237 ? -12 3.748 10.273 1 98.19 237 ALA B C 1
ATOM 3957 O O . ALA B 1 237 ? -12.336 3.271 11.359 1 98.19 237 ALA B O 1
ATOM 3958 N N . LEU B 1 238 ? -12.578 3.402 9.164 1 97.19 238 LEU B N 1
ATOM 3959 C CA . LEU B 1 238 ? -13.352 2.178 8.984 1 97.19 238 LEU B CA 1
ATOM 3960 C C . LEU B 1 238 ? -12.461 1.03 8.531 1 97.19 238 LEU B C 1
ATOM 3962 O O . LEU B 1 238 ? -11.914 1.065 7.422 1 97.19 238 LEU B O 1
ATOM 3966 N N . ILE B 1 239 ? -12.344 -0.065 9.359 1 98.06 239 ILE B N 1
ATOM 3967 C CA . ILE B 1 239 ? -11.312 -1.078 9.164 1 98.06 239 ILE B CA 1
ATOM 3968 C C . ILE B 1 239 ? -11.961 -2.453 9.016 1 98.06 239 ILE B C 1
ATOM 3970 O O . ILE B 1 239 ? -12.648 -2.922 9.93 1 98.06 239 ILE B O 1
ATOM 3974 N N . PRO B 1 240 ? -11.719 -3.127 7.883 1 97.31 240 PRO B N 1
ATOM 3975 C CA . PRO B 1 240 ? -12.18 -4.512 7.785 1 97.31 240 PRO B CA 1
ATOM 3976 C C . PRO B 1 240 ? -11.578 -5.414 8.859 1 97.31 240 PRO B C 1
ATOM 3978 O O . PRO B 1 240 ? -10.43 -5.215 9.266 1 97.31 240 PRO B O 1
ATOM 3981 N N . GLU B 1 241 ? -12.281 -6.414 9.234 1 96 241 GLU B N 1
ATOM 3982 C CA . GLU B 1 241 ? -11.875 -7.316 10.305 1 96 241 GLU B CA 1
ATOM 3983 C C . GLU B 1 241 ? -10.547 -7.996 9.984 1 96 241 GLU B C 1
ATOM 3985 O O . GLU B 1 241 ? -9.703 -8.164 10.867 1 96 241 GLU B O 1
ATOM 3990 N N . MET B 1 242 ? -10.336 -8.352 8.781 1 94.5 242 MET B N 1
ATOM 3991 C CA . MET B 1 242 ? -9.125 -9.078 8.438 1 94.5 242 MET B CA 1
ATOM 3992 C C . MET B 1 242 ? -7.895 -8.188 8.586 1 94.5 242 MET B C 1
ATOM 3994 O O . MET B 1 242 ? -6.77 -8.688 8.672 1 94.5 242 MET B O 1
ATOM 3998 N N . VAL B 1 243 ? -8.078 -6.879 8.586 1 93.94 243 VAL B N 1
ATOM 3999 C CA . VAL B 1 243 ? -6.98 -5.926 8.711 1 93.94 243 VAL B CA 1
ATOM 4000 C C . VAL B 1 243 ? -6.805 -5.535 10.18 1 93.94 243 VAL B C 1
ATOM 4002 O O . VAL B 1 243 ? -5.773 -4.973 10.555 1 93.94 243 VAL B O 1
ATOM 4005 N N . ALA B 1 244 ? -7.73 -5.785 11.023 1 91.88 244 ALA B N 1
ATOM 4006 C CA . ALA B 1 244 ? -7.816 -5.297 12.398 1 91.88 244 ALA B CA 1
ATOM 4007 C C . ALA B 1 244 ? -6.898 -6.094 13.32 1 91.88 244 ALA B C 1
ATOM 4009 O O . ALA B 1 244 ? -6.594 -5.66 14.43 1 91.88 244 ALA B O 1
ATOM 4010 N N . THR B 1 245 ? -6.367 -7.254 12.805 1 83 245 THR B N 1
ATOM 4011 C CA . THR B 1 245 ? -5.578 -8.125 13.672 1 83 245 THR B CA 1
ATOM 4012 C C . THR B 1 245 ? -4.141 -8.227 13.18 1 83 245 THR B C 1
ATOM 4014 O O . THR B 1 245 ? -3.898 -8.648 12.047 1 83 245 THR B O 1
ATOM 4017 N N . PRO B 1 246 ? -3.195 -7.824 14.008 1 83.44 246 PRO B N 1
ATOM 4018 C CA . PRO B 1 246 ? -3.361 -7.344 15.383 1 83.44 246 PRO B CA 1
ATOM 4019 C C . PRO B 1 246 ? -3.738 -5.867 15.453 1 83.44 246 PRO B C 1
ATOM 4021 O O . PRO B 1 246 ? -3.338 -5.082 14.586 1 83.44 246 PRO B O 1
ATOM 4024 N N . THR B 1 247 ? -4.512 -5.586 16.469 1 92.56 247 THR B N 1
ATOM 4025 C CA . THR B 1 247 ? -4.824 -4.184 16.734 1 92.56 247 THR B CA 1
ATOM 4026 C C . THR B 1 247 ? -3.664 -3.496 17.438 1 92.56 247 THR B C 1
ATOM 4028 O O . THR B 1 247 ? -3.223 -3.949 18.5 1 92.56 247 THR B O 1
ATOM 4031 N N . PRO B 1 248 ? -3.197 -2.467 16.859 1 92.62 248 PRO B N 1
ATOM 4032 C CA . PRO B 1 248 ? -2.1 -1.787 17.547 1 92.62 248 PRO B CA 1
ATOM 4033 C C . PRO B 1 248 ? -2.537 -1.14 18.859 1 92.62 248 PRO B C 1
ATOM 4035 O O . PRO B 1 248 ? -3.709 -0.792 19.016 1 92.62 248 PRO B O 1
ATOM 4038 N N . PRO B 1 249 ? -1.541 -1.003 19.766 1 94.44 249 PRO B N 1
ATOM 4039 C CA . PRO B 1 249 ? -1.861 -0.247 20.984 1 94.44 249 PRO B CA 1
ATOM 4040 C C . PRO B 1 249 ? -2.357 1.166 20.672 1 94.44 249 PRO B C 1
ATOM 4042 O O . PRO B 1 249 ? -1.924 1.783 19.703 1 94.44 249 PRO B O 1
ATOM 4045 N N . GLY B 1 250 ? -3.27 1.592 21.453 1 97 250 GLY B N 1
ATOM 4046 C CA . GLY B 1 250 ? -3.768 2.951 21.312 1 97 250 GLY B CA 1
ATOM 4047 C C . GLY B 1 250 ? -4.988 3.047 20.406 1 97 250 GLY B C 1
ATOM 4048 O O . GLY B 1 250 ? -5.484 4.145 20.141 1 97 250 GLY B O 1
ATOM 4049 N N . VAL B 1 251 ? -5.426 1.88 19.953 1 98.12 251 VAL B N 1
ATOM 4050 C CA . VAL B 1 251 ? -6.586 1.852 19.062 1 98.12 251 VAL B CA 1
ATOM 4051 C C . VAL B 1 251 ? -7.699 1.022 19.703 1 98.12 251 VAL B C 1
ATOM 4053 O O . VAL B 1 251 ? -7.441 -0.035 20.281 1 98.12 251 VAL B O 1
ATOM 4056 N N . THR B 1 252 ? -8.891 1.513 19.688 1 98 252 THR B N 1
ATOM 4057 C CA . THR B 1 252 ? -10.094 0.764 20.047 1 98 252 THR B CA 1
ATOM 4058 C C . THR B 1 252 ? -10.953 0.509 18.797 1 98 252 THR B C 1
ATOM 4060 O O . THR B 1 252 ? -11.188 1.42 18 1 98 252 THR B O 1
ATOM 4063 N N . LEU B 1 253 ? -11.352 -0.701 18.656 1 97.69 253 LEU B N 1
ATOM 4064 C CA . LEU B 1 253 ? -12.242 -1.093 17.562 1 97.69 253 LEU B CA 1
ATOM 4065 C C . LEU B 1 253 ? -13.656 -1.324 18.078 1 97.69 253 LEU B C 1
ATOM 4067 O O . LEU B 1 253 ? -13.852 -1.979 19.109 1 97.69 253 LEU B O 1
ATOM 4071 N N . LEU B 1 254 ? -14.625 -0.758 17.391 1 96.44 254 LEU B N 1
ATOM 4072 C CA . LEU B 1 254 ? -16 -0.979 17.828 1 96.44 254 LEU B CA 1
ATOM 4073 C C . LEU B 1 254 ? -16.953 -1.021 16.625 1 96.44 254 LEU B C 1
ATOM 4075 O O . LEU B 1 254 ? -16.656 -0.429 15.586 1 96.44 254 LEU B O 1
ATOM 4079 N N . PRO B 1 255 ? -18.078 -1.708 16.797 1 96.69 255 PRO B N 1
ATOM 4080 C CA . PRO B 1 255 ? -19.109 -1.685 15.75 1 96.69 255 PRO B CA 1
ATOM 4081 C C . PRO B 1 255 ? -19.672 -0.287 15.508 1 96.69 255 PRO B C 1
ATOM 4083 O O . PRO B 1 255 ? -19.625 0.565 16.406 1 96.69 255 PRO B O 1
ATOM 4086 N N . CYS B 1 256 ? -20.062 -0.071 14.281 1 94.62 256 CYS B N 1
ATOM 4087 C CA . CYS B 1 256 ? -20.672 1.218 13.977 1 94.62 256 CYS B CA 1
ATOM 4088 C C . CYS B 1 256 ? -22.094 1.04 13.469 1 94.62 256 CYS B C 1
ATOM 4090 O O . CYS B 1 256 ? -22.5 -0.068 13.109 1 94.62 256 CYS B O 1
ATOM 4092 N N . GLU B 1 257 ? -22.906 2.127 13.539 1 93.69 257 GLU B N 1
ATOM 4093 C CA . GLU B 1 257 ? -24.281 2.201 13.055 1 93.69 257 GLU B CA 1
ATOM 4094 C C . GLU B 1 257 ? -24.469 3.371 12.094 1 93.69 257 GLU B C 1
ATOM 4096 O O . GLU B 1 257 ? -24.219 4.523 12.453 1 93.69 257 GLU B O 1
ATOM 4101 N N . PRO B 1 258 ? -25.016 3.061 10.922 1 93.44 258 PRO B N 1
ATOM 4102 C CA . PRO B 1 258 ? -25.281 1.732 10.367 1 93.44 258 PRO B CA 1
ATOM 4103 C C . PRO B 1 258 ? -24.016 0.885 10.234 1 93.44 258 PRO B C 1
ATOM 4105 O O . PRO B 1 258 ? -22.906 1.427 10.109 1 93.44 258 PRO B O 1
ATOM 4108 N N . GLY B 1 259 ? -24.234 -0.372 10.211 1 94.81 259 GLY B N 1
ATOM 4109 C CA . GLY B 1 259 ? -23.141 -1.299 10.016 1 94.81 259 GLY B CA 1
ATOM 4110 C C . GLY B 1 259 ? -22.641 -1.337 8.578 1 94.81 259 GLY B C 1
ATOM 4111 O O . GLY B 1 259 ? -23.375 -0.982 7.652 1 94.81 259 GLY B O 1
ATOM 4112 N N . ALA B 1 260 ? -21.344 -1.712 8.5 1 95.62 260 ALA B N 1
ATOM 4113 C CA . ALA B 1 260 ? -20.734 -1.852 7.176 1 95.62 260 ALA B CA 1
ATOM 4114 C C . ALA B 1 260 ? -20.141 -3.246 6.988 1 95.62 260 ALA B C 1
ATOM 4116 O O . ALA B 1 260 ? -19.469 -3.768 7.879 1 95.62 260 ALA B O 1
ATOM 4117 N N . THR B 1 261 ? -20.5 -3.844 5.875 1 98 261 THR B N 1
ATOM 4118 C CA . THR B 1 261 ? -19.953 -5.148 5.523 1 98 261 THR B CA 1
ATOM 4119 C C . THR B 1 261 ? -19.422 -5.145 4.094 1 98 261 THR B C 1
ATOM 4121 O O . THR B 1 261 ? -19.781 -4.273 3.295 1 98 261 THR B O 1
ATOM 4124 N N . ARG B 1 262 ? -18.469 -6.098 3.873 1 98.06 262 ARG B N 1
ATOM 4125 C CA . ARG B 1 262 ? -17.953 -6.23 2.514 1 98.06 262 ARG B CA 1
ATOM 4126 C C . ARG B 1 262 ? -17.688 -7.691 2.17 1 98.06 262 ARG B C 1
ATOM 4128 O O . ARG B 1 262 ? -17.594 -8.539 3.061 1 98.06 262 ARG B O 1
ATOM 4135 N N . ASP B 1 263 ? -17.719 -7.91 0.877 1 98.38 263 ASP B N 1
ATOM 4136 C CA . ASP B 1 263 ? -17.266 -9.18 0.311 1 98.38 263 ASP B CA 1
ATOM 4137 C C . ASP B 1 263 ? -15.875 -9.047 -0.293 1 98.38 263 ASP B C 1
ATOM 4139 O O . ASP B 1 263 ? -15.555 -8.031 -0.912 1 98.38 263 ASP B O 1
ATOM 4143 N N . ILE B 1 264 ? -15.062 -10.023 -0.025 1 98.62 264 ILE B N 1
ATOM 4144 C CA . ILE B 1 264 ? -13.914 -10.273 -0.886 1 98.62 264 ILE B CA 1
ATOM 4145 C C . ILE B 1 264 ? -14.305 -11.227 -2.012 1 98.62 264 ILE B C 1
ATOM 4147 O O . ILE B 1 264 ? -14.852 -12.297 -1.761 1 98.62 264 ILE B O 1
ATOM 4151 N N . LEU B 1 265 ? -14.039 -10.766 -3.227 1 98.75 265 LEU B N 1
ATOM 4152 C CA . LEU B 1 265 ? -14.453 -11.516 -4.402 1 98.75 265 LEU B CA 1
ATOM 4153 C C . LEU B 1 265 ? -13.25 -11.922 -5.242 1 98.75 265 LEU B C 1
ATOM 4155 O O . LEU B 1 265 ? -12.266 -11.188 -5.324 1 98.75 265 LEU B O 1
ATOM 4159 N N . ALA B 1 266 ? -13.336 -13.086 -5.785 1 98.62 266 ALA B N 1
ATOM 4160 C CA . ALA B 1 266 ? -12.43 -13.484 -6.859 1 98.62 266 ALA B CA 1
ATOM 4161 C C . ALA B 1 266 ? -13.102 -13.367 -8.219 1 98.62 266 ALA B C 1
ATOM 4163 O O . ALA B 1 266 ? -14.109 -14.031 -8.484 1 98.62 266 ALA B O 1
ATOM 4164 N N . ALA B 1 267 ? -12.555 -12.516 -9.055 1 98.5 267 ALA B N 1
ATOM 4165 C CA . ALA B 1 267 ? -13.117 -12.273 -10.383 1 98.5 267 ALA B CA 1
ATOM 4166 C C . ALA B 1 267 ? -12.281 -12.945 -11.469 1 98.5 267 ALA B C 1
ATOM 4168 O O . ALA B 1 267 ? -11.047 -12.898 -11.438 1 98.5 267 ALA B O 1
ATOM 4169 N N . THR B 1 268 ? -12.898 -13.641 -12.367 1 97.5 268 THR B N 1
ATOM 4170 C CA . THR B 1 268 ? -12.289 -14.25 -13.539 1 97.5 268 THR B CA 1
ATOM 4171 C C . THR B 1 268 ? -13.125 -13.977 -14.789 1 97.5 268 THR B C 1
ATOM 4173 O O . THR B 1 268 ? -14.273 -13.555 -14.688 1 97.5 268 THR B O 1
ATOM 4176 N N . LYS B 1 269 ? -12.492 -14.188 -15.93 1 93.88 269 LYS B N 1
ATOM 4177 C CA . LYS B 1 269 ? -13.266 -14.109 -17.172 1 93.88 269 LYS B CA 1
ATOM 4178 C C . LYS B 1 269 ? -14.164 -15.336 -17.328 1 93.88 269 LYS B C 1
ATOM 4180 O O . LYS B 1 269 ? -13.711 -16.469 -17.156 1 93.88 269 LYS B O 1
ATOM 4185 N N . LYS B 1 270 ? -15.406 -15.133 -17.656 1 84.75 270 LYS B N 1
ATOM 4186 C CA . LYS B 1 270 ? -16.375 -16.203 -17.797 1 84.75 270 LYS B CA 1
ATOM 4187 C C . LYS B 1 270 ? -15.945 -17.203 -18.859 1 84.75 270 LYS B C 1
ATOM 4189 O O . LYS B 1 270 ? -15.961 -18.422 -18.641 1 84.75 270 LYS B O 1
ATOM 4194 N N . ALA B 1 271 ? -15.641 -16.766 -19.953 1 78.31 271 ALA B N 1
ATOM 4195 C CA . ALA B 1 271 ? -15.352 -17.594 -21.109 1 78.31 271 ALA B CA 1
ATOM 4196 C C . ALA B 1 271 ? -13.969 -18.234 -21 1 78.31 271 ALA B C 1
ATOM 4198 O O . ALA B 1 271 ? -13.68 -19.234 -21.672 1 78.31 271 ALA B O 1
ATOM 4199 N N . ASP B 1 272 ? -13.242 -17.781 -20 1 74.5 272 ASP B N 1
ATOM 4200 C CA . ASP B 1 272 ? -11.836 -18.172 -20.062 1 74.5 272 ASP B CA 1
ATOM 4201 C C . ASP B 1 272 ? -11.281 -18.453 -18.656 1 74.5 272 ASP B C 1
ATOM 4203 O O . ASP B 1 272 ? -10.148 -18.094 -18.359 1 74.5 272 ASP B O 1
ATOM 4207 N N . GLU B 1 273 ? -12.117 -19.188 -17.922 1 82.06 273 GLU B N 1
ATOM 4208 C CA . GLU B 1 273 ? -11.516 -19.547 -16.641 1 82.06 273 GLU B CA 1
ATOM 4209 C C . GLU B 1 273 ? -10.547 -20.703 -16.797 1 82.06 273 GLU B C 1
ATOM 4211 O O . GLU B 1 273 ? -10.945 -21.812 -17.172 1 82.06 273 GLU B O 1
ATOM 4216 N N . THR B 1 274 ? -9.289 -20.438 -16.547 1 86.25 274 THR B N 1
ATOM 4217 C CA . THR B 1 274 ? -8.234 -21.453 -16.688 1 86.25 274 THR B CA 1
ATOM 4218 C C . THR B 1 274 ? -8.195 -22.359 -15.453 1 86.25 274 THR B C 1
ATOM 4220 O O . THR B 1 274 ? -8.695 -21.984 -14.391 1 86.25 274 THR B O 1
ATOM 4223 N N . PRO B 1 275 ? -7.676 -23.516 -15.625 1 87.56 275 PRO B N 1
ATOM 4224 C CA . PRO B 1 275 ? -7.504 -24.391 -14.461 1 87.56 275 PRO B CA 1
ATOM 4225 C C . PRO B 1 275 ? -6.695 -23.734 -13.344 1 87.56 275 PRO B C 1
ATOM 4227 O O . PRO B 1 275 ? -6.973 -23.969 -12.164 1 87.56 275 PRO B O 1
ATOM 4230 N N . GLN B 1 276 ? -5.688 -22.922 -13.703 1 93.19 276 GLN B N 1
ATOM 4231 C CA . GLN B 1 276 ? -4.871 -22.203 -12.734 1 93.19 276 GLN B CA 1
ATOM 4232 C C . GLN B 1 276 ? -5.723 -21.25 -11.898 1 93.19 276 GLN B C 1
ATOM 4234 O O . GLN B 1 276 ? -5.613 -21.219 -10.672 1 93.19 276 GLN B O 1
ATOM 4239 N N . ALA B 1 277 ? -6.582 -20.531 -12.594 1 95.12 277 ALA B N 1
ATOM 4240 C CA . ALA B 1 277 ? -7.441 -19.562 -11.93 1 95.12 277 ALA B CA 1
ATOM 4241 C C . ALA B 1 277 ? -8.438 -20.25 -11.008 1 95.12 277 ALA B C 1
ATOM 4243 O O . ALA B 1 277 ? -8.68 -19.797 -9.883 1 95.12 277 ALA B O 1
ATOM 4244 N N . ARG B 1 278 ? -9 -21.328 -11.469 1 92.94 278 ARG B N 1
ATOM 4245 C CA . ARG B 1 278 ? -9.953 -22.109 -10.68 1 92.94 278 ARG B CA 1
ATOM 4246 C C . ARG B 1 278 ? -9.289 -22.672 -9.43 1 92.94 278 ARG B C 1
ATOM 4248 O O . ARG B 1 278 ? -9.859 -22.625 -8.336 1 92.94 278 ARG B O 1
ATOM 4255 N N . ALA B 1 279 ? -8.109 -23.234 -9.625 1 93.94 279 ALA B N 1
ATOM 4256 C CA . ALA B 1 279 ? -7.371 -23.812 -8.5 1 93.94 279 ALA B CA 1
ATOM 4257 C C . ALA B 1 279 ? -7.027 -22.734 -7.469 1 93.94 279 ALA B C 1
ATOM 4259 O O . ALA B 1 279 ? -7.156 -22.969 -6.262 1 93.94 279 ALA B O 1
ATOM 4260 N N . PHE B 1 280 ? -6.637 -21.625 -7.953 1 97.88 280 PHE B N 1
ATOM 4261 C CA . PHE B 1 280 ? -6.297 -20.531 -7.051 1 97.88 280 PHE B CA 1
ATOM 4262 C C . PHE B 1 280 ? -7.527 -20.062 -6.277 1 97.88 280 PHE B C 1
ATOM 4264 O O . PHE B 1 280 ? -7.465 -19.859 -5.062 1 97.88 280 PHE B O 1
ATOM 4271 N N . THR B 1 281 ? -8.586 -19.844 -6.945 1 97.19 281 THR B N 1
ATOM 4272 C CA . THR B 1 281 ? -9.82 -19.391 -6.316 1 97.19 281 THR B CA 1
ATOM 4273 C C . THR B 1 281 ? -10.273 -20.375 -5.238 1 97.19 281 THR B C 1
ATOM 4275 O O . THR B 1 281 ? -10.703 -19.953 -4.156 1 97.19 281 THR B O 1
ATOM 4278 N N . ARG B 1 282 ? -10.172 -21.625 -5.531 1 95.06 282 ARG B N 1
ATOM 4279 C CA . ARG B 1 282 ? -10.531 -22.656 -4.562 1 95.06 282 ARG B CA 1
ATOM 4280 C C . ARG B 1 282 ? -9.648 -22.578 -3.322 1 95.06 282 ARG B C 1
ATOM 4282 O O . ARG B 1 282 ? -10.148 -22.594 -2.193 1 95.06 282 ARG B O 1
ATOM 4289 N N . GLU B 1 283 ? -8.336 -22.469 -3.494 1 96.56 283 GLU B N 1
ATOM 4290 C CA . GLU B 1 283 ? -7.41 -22.391 -2.373 1 96.56 283 GLU B CA 1
ATOM 4291 C C . GLU B 1 283 ? -7.637 -21.109 -1.563 1 96.56 283 GLU B C 1
ATOM 4293 O O . GLU B 1 283 ? -7.484 -21.109 -0.34 1 96.56 283 GLU B O 1
ATOM 4298 N N . LEU B 1 284 ? -7.922 -20.047 -2.291 1 98.12 284 LEU B N 1
ATOM 4299 C CA . LEU B 1 284 ? -8.203 -18.781 -1.639 1 98.12 284 LEU B CA 1
ATOM 4300 C C . LEU B 1 284 ? -9.398 -18.906 -0.696 1 98.12 284 LEU B C 1
ATOM 4302 O O . LEU B 1 284 ? -9.359 -18.406 0.433 1 98.12 284 LEU B O 1
ATOM 4306 N N . ARG B 1 285 ? -10.43 -19.547 -1.129 1 97 285 ARG B N 1
ATOM 4307 C CA . ARG B 1 285 ? -11.625 -19.766 -0.321 1 97 285 ARG B CA 1
ATOM 4308 C C . ARG B 1 285 ? -11.328 -20.656 0.878 1 97 285 ARG B C 1
ATOM 4310 O O . ARG B 1 285 ? -11.828 -20.406 1.979 1 97 285 ARG B O 1
ATOM 4317 N N . GLU B 1 286 ? -10.547 -21.641 0.681 1 95.12 286 GLU B N 1
ATOM 4318 C CA . GLU B 1 286 ? -10.148 -22.516 1.779 1 95.12 286 GLU B CA 1
ATOM 4319 C C . GLU B 1 286 ? -9.352 -21.75 2.836 1 95.12 286 GLU B C 1
ATOM 4321 O O . GLU B 1 286 ? -9.562 -21.938 4.035 1 95.12 286 GLU B O 1
ATOM 4326 N N . THR B 1 287 ? -8.438 -20.906 2.348 1 96.12 287 THR B N 1
ATOM 4327 C CA . THR B 1 287 ? -7.641 -20.094 3.258 1 96.12 287 THR B CA 1
ATOM 4328 C C . THR B 1 287 ? -8.531 -19.156 4.062 1 96.12 287 THR B C 1
ATOM 4330 O O . THR B 1 287 ? -8.32 -18.953 5.262 1 96.12 287 THR B O 1
ATOM 4333 N N . ALA B 1 288 ? -9.5 -18.562 3.387 1 95.75 288 ALA B N 1
ATOM 4334 C CA . ALA B 1 288 ? -10.414 -17.641 4.039 1 95.75 288 ALA B CA 1
ATOM 4335 C C . ALA B 1 288 ? -11.211 -18.328 5.141 1 95.75 288 ALA B C 1
ATOM 4337 O O . ALA B 1 288 ? -11.5 -17.734 6.18 1 95.75 288 ALA B O 1
ATOM 4338 N N . CYS B 1 289 ? -11.562 -19.578 4.992 1 90.5 289 CYS B N 1
ATOM 4339 C CA . CYS B 1 289 ? -12.305 -20.359 5.977 1 90.5 289 CYS B CA 1
ATOM 4340 C C . CYS B 1 289 ? -11.461 -20.609 7.223 1 90.5 289 CYS B C 1
ATOM 4342 O O . CYS B 1 289 ? -12 -20.812 8.312 1 90.5 289 CYS B O 1
ATOM 4344 N N . ALA B 1 290 ? -10.156 -20.531 7.086 1 84.75 290 ALA B N 1
ATOM 4345 C CA . ALA B 1 290 ? -9.242 -20.828 8.188 1 84.75 290 ALA B CA 1
ATOM 4346 C C . ALA B 1 290 ? -9.008 -19.609 9.062 1 84.75 290 ALA B C 1
ATOM 4348 O O . ALA B 1 290 ? -8.477 -19.719 10.172 1 84.75 290 ALA B O 1
ATOM 4349 N N . ILE B 1 291 ? -9.344 -18.453 8.562 1 79 291 ILE B N 1
ATOM 4350 C CA . ILE B 1 291 ? -9.102 -17.25 9.359 1 79 291 ILE B CA 1
ATOM 4351 C C . ILE B 1 291 ? -10.398 -16.812 10.023 1 79 291 ILE B C 1
ATOM 4353 O O . ILE B 1 291 ? -11.484 -16.969 9.461 1 79 291 ILE B O 1
#

Sequence (582 aa):
MFAAVAEHGSVHAAAESLHITGPAVSQHLRKLEREVASRLVEPNGRGIRLTHAGRLLAVSAREMVAAAARAETDLADLDGLVAGPLRIGAVASALRSLVPQALKALTTRHPRLAPEVHDGEAVQMLPALCNGELDVVVLESWTHCPTPIPKGVQVKRVLHERALLAVPADHPHANLKSAKLADLQDQLWATCPPGTDTYEALVQLLRTNDHHEIDIRYHVADGATQLRLVAASLAVALIPEMVATPTPPGVTLLPCEPGATRDILAATKKADETPQARAFTRELRETACAIMFAAVAEHGSVHAAAESLHITGPAVSQHLRKLEREVASRLVEPNGRGIRLTHAGRLLAVSAREMVAAAARAETDLADLDGLVAGPLRIGAVASALRSLVPQALKALTTRHPRLAPEVHDGEAVQMLPALCNGELDVVVLESWTHCPTPIPKGVQVKRVLHERALLAVPADHPHANLKSAKLADLQDQLWATCPPGTDTYEALVQLLRTNDHHEIDIRYHVADGATQLRLVAASLAVALIPEMVATPTPPGVTLLPCEPGATRDILAATKKADETPQARAFTRELRETACAI

Radius of gyration: 25.57 Å; Cα contacts (8 Å, |Δi|>4): 1133; chains: 2; bounding box: 57×76×70 Å

Foldseek 3Di:
DLLLCQVQQALCRSCVVVVHDSVVSVVVQVVVCVVVVHRQWDDDDNGIHGDPVVLVVSLVVLVVVVVVLLVVQVVVVVVPAGADEAEEEEEDLLVVQFQVQLVVVNCVRHVRYDYDYDYDFCVPVLVCQVSVVHFKYWYKAKPVGGDDHDPQKDKDFQDKFWWWKKAFCPDPCLPPQEAELQVCLVFEEAEADPPGNTVVVVCVVSDDPPRRDRHYDHHDRQQLVRLVCRLVRNGMYTGTPSNCPPRDPRMGIHAYPPIIMMTTMMMGGNVDNGPSSVSSSVSSSVSSVVD/DLLLCQVQQALCRSCVVVVHDSVVSVVVQVVVCVVVVHRQWDDDDNGIHGDPVVLVVSLVVLVVVVVVLLVVQVVVVVVPAGADEAEEEEEDLLVVQFQVQLVVVNCVRHVRYDYDYDYDFCVPVLVCQVSVVHFKYWYKAKPVGGDDHDPQKDKDFQDKFWWWKKAFCPDPCLPPQEAELQVCLVFEEAEADPPGNTVVVVCVVSDDPVRRDRHYDHHDRQQLVRLVCRLVRNGMYTGTPSNCPPRDPRMGIHAYPPIIMMTTMMMGGNVDNGPSSVSSSVSSSVSSVVD

Solvent-accessible surface area (backbone atoms only — not comparable to full-atom values): 30313 Å² total; per-residue (Å²): 106,64,44,41,30,64,71,54,34,21,51,58,54,20,10,62,74,66,72,45,53,40,67,55,41,48,50,49,48,50,50,50,22,59,74,64,72,41,66,36,61,40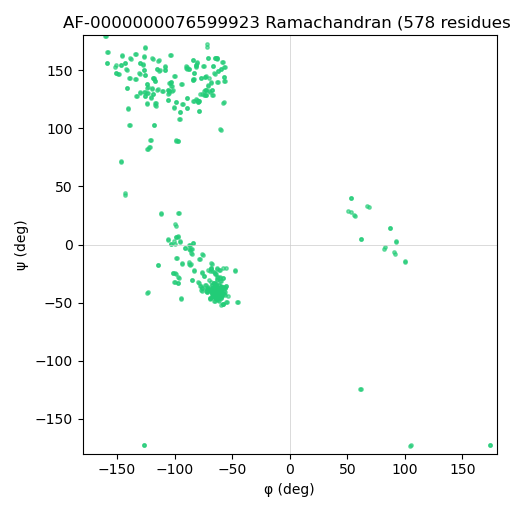,84,47,88,96,37,38,37,68,28,76,60,19,50,53,43,34,45,48,43,46,46,47,53,49,47,51,51,44,52,53,31,55,59,39,44,71,80,75,36,48,50,44,77,39,34,34,32,21,25,65,66,54,43,54,70,35,44,32,64,18,48,37,55,47,39,69,72,14,72,58,42,43,68,30,40,33,58,52,50,60,81,61,43,49,59,32,36,75,63,62,71,25,51,31,36,37,34,68,29,30,72,94,45,62,59,87,74,58,87,64,53,40,73,42,82,42,45,76,45,50,35,26,34,34,31,20,54,84,39,90,65,48,81,45,82,56,42,54,54,82,76,47,56,88,45,42,29,33,39,34,44,87,83,36,67,63,26,54,36,51,53,59,68,64,54,48,97,77,71,60,71,78,46,72,37,33,30,34,72,48,59,63,43,41,49,45,30,13,36,41,65,65,24,32,33,79,39,44,55,82,55,46,67,79,67,56,80,44,49,30,76,32,48,38,42,80,74,48,44,34,32,37,30,41,34,33,41,60,92,62,66,42,70,54,45,52,52,48,51,52,37,38,30,54,43,45,70,74,101,106,64,46,41,29,63,71,56,35,21,51,59,53,19,8,62,73,66,72,45,54,39,68,54,42,48,50,50,49,50,50,49,22,59,74,65,72,41,65,36,62,39,84,46,87,97,36,39,38,69,30,76,59,20,48,55,44,34,44,47,42,47,45,46,53,47,47,52,51,44,53,53,28,54,59,39,44,72,82,74,36,47,49,45,78,39,34,36,32,22,26,65,66,54,42,54,70,35,46,32,61,20,48,36,55,47,39,69,74,17,71,59,41,43,70,31,40,34,60,51,49,61,82,61,44,49,60,34,35,76,65,61,71,27,50,31,36,38,35,70,29,30,71,94,44,62,60,87,73,58,88,64,52,39,74,43,82,42,45,77,46,51,38,28,34,35,32,19,53,84,40,89,65,49,81,44,82,57,41,55,54,82,78,48,58,87,44,41,29,33,39,35,42,87,83,36,69,64,26,52,37,51,52,58,68,63,54,48,96,77,70,62,7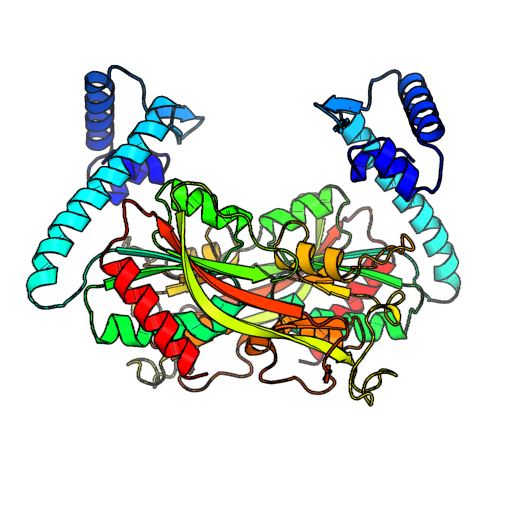0,80,45,73,36,32,28,36,74,49,61,63,44,41,49,43,29,14,35,39,65,67,24,31,34,80,39,44,56,83,54,46,66,78,66,57,80,44,49,30,75,32,46,39,43,80,72,49,43,34,32,36,29,42,33,32,41,59,92,62,66,44,70,54,47,52,52,47,52,53,38,40,31,54,43,45,70,73,102

Nearest PDB structures (foldseek):
  6g4r-assembly1_B  TM=6.443E-01  e=6.310E-23  Corynebacterium glutamicum
  6g1d-assembly1_C  TM=6.136E-01  e=9.979E-23  Corynebacterium glutamicum
  6g4r-assembly1_E  TM=6.031E-01  e=3.500E-23  Corynebacterium glutamicum
  3fxq-assembly1_A  TM=6.335E-01  e=4.450E-21  Comamonas testosteroni
  1ixc-assembly1_B-2  TM=5.740E-01  e=1.201E-21  Cupriavidus necator

InterPro domains:
  IPR000847 LysR, HTH, N-terminal domain [PF00126] (2-55)
  IPR000847 LysR, HTH, N-terminal domain [PS50931] (1-51)
  IPR005119 LysR, substrate-binding [PF03466] (81-287)
  IPR036388 Winged helix-like DNA-binding domain superfamily [G3DSA:1.10.10.10] (1-81)
  IPR036390 Winged helix DNA-binding domain superfamily [SSF46785] (2-104)

Organism: Saccharopolyspora spinosa (NCBI:txid60894)

pLDDT: mean 85.39, std 15.61, range [43.25, 98.75]

Secondary structure (DSSP, 8-state):
-HHHHHHHSSHHHHHHHHTS-HHHHHHHHHHHHHHHTS--EEEETTEEEE-HHHHHHHHHHHHHHHHHHHHHHHHHGGGT---EEEEEEE-HHHHHHTHHHHHHHHHHH-TTEEEEEEE--HHHHHHHHHTTS-SEEEEEEETTBPPP--TTEEEEEEEEEEEEEEEETTSTTTTSSSEEGGGGTTSEEEEPPTTSHHHHHHHHHH--TT-PPPEEEEE-S-HHHHHHHHHTTS-EEEEEHHHHSSPPTTEEEE-EES-EEEEEEEEEESTT--HHHHHHHHHHHHHHHH-/-HHHHHHHSSHHHHHHHHTS-HHHHHHHHHHHHHHHTS--EEEETTEEEE-HHHHHHHHHHHHHHHHHHHHHHHHHGGGT---EEEEEEE-HHHHHHTHHHHHHHHHHH-TTEEEEEEE--HHHHHHHHHTTS-SEEEEEEETTBPPP--TTEEEEEEEEEEEEEEEETTSTTTTSSSEEGGGGTTSEEEEPPTTSHHHHHHHHHH--TT-PPPEEEEE-S-HHHHHHHHHTTS-EEEEEHHHHSSPPTTEEEE-EES-EEEEEEEEEESTT--HHHHHHHHHHHHHHHH-